Protein AF-A0A9D5W0H9-F1 (afdb_monomer_lite)

Structure (mmCIF, N/CA/C/O backbone):
data_AF-A0A9D5W0H9-F1
#
_entry.id   AF-A0A9D5W0H9-F1
#
loop_
_atom_site.group_PDB
_atom_site.id
_atom_site.type_symbol
_atom_site.label_atom_id
_atom_site.label_alt_id
_atom_site.label_comp_id
_atom_site.label_asym_id
_atom_site.label_entity_id
_atom_site.label_seq_id
_atom_site.pdbx_PDB_ins_code
_atom_site.Cartn_x
_atom_site.Cartn_y
_atom_site.Cartn_z
_atom_site.occupancy
_atom_site.B_iso_or_equiv
_atom_site.auth_seq_id
_atom_site.auth_comp_id
_atom_site.auth_asym_id
_atom_site.auth_atom_id
_atom_site.pdbx_PDB_model_num
ATOM 1 N N . MET A 1 1 ? -33.005 0.258 53.195 1.00 59.19 1 MET A N 1
ATOM 2 C CA . MET A 1 1 ? -34.153 0.164 52.272 1.00 59.19 1 MET A CA 1
ATOM 3 C C . MET A 1 1 ? -33.801 0.895 50.991 1.00 59.19 1 MET A C 1
ATOM 5 O O . MET A 1 1 ? -33.219 1.967 51.088 1.00 59.19 1 MET A O 1
ATOM 9 N N . SER A 1 2 ? -34.096 0.309 49.833 1.00 69.44 2 SER A N 1
ATOM 10 C CA . SER A 1 2 ? -33.922 0.940 48.516 1.00 69.44 2 SER A CA 1
ATOM 11 C C . SER A 1 2 ? -35.288 1.056 47.842 1.00 69.44 2 SER A C 1
ATOM 13 O O . SER A 1 2 ? -36.083 0.127 47.955 1.00 69.44 2 SER A O 1
ATOM 15 N N . GLU A 1 3 ? -35.573 2.176 47.178 1.00 78.94 3 GLU A N 1
ATOM 16 C CA . GLU A 1 3 ? -36.805 2.401 46.408 1.00 78.94 3 GLU A CA 1
ATOM 17 C C . GLU A 1 3 ? -36.438 2.592 44.932 1.00 78.94 3 GLU A C 1
ATOM 19 O O . GLU A 1 3 ? -35.486 3.303 44.605 1.00 78.94 3 GLU A O 1
ATOM 24 N N . SER A 1 4 ? -37.188 1.959 44.034 1.00 79.56 4 SER A N 1
ATOM 25 C CA . SER A 1 4 ? -37.039 2.120 42.588 1.00 79.56 4 SER A CA 1
ATOM 26 C C . SER A 1 4 ? -38.403 2.275 41.932 1.00 79.56 4 SER A C 1
ATOM 28 O O . SER A 1 4 ? -39.347 1.570 42.282 1.00 79.56 4 SER A O 1
ATOM 30 N N . LYS A 1 5 ? -38.494 3.209 40.982 1.00 85.81 5 LYS A N 1
ATOM 31 C CA . LYS A 1 5 ? -39.715 3.495 40.229 1.00 85.81 5 LYS A CA 1
ATOM 32 C C . LYS A 1 5 ? -39.478 3.241 38.752 1.00 85.81 5 LYS A C 1
ATOM 34 O O . LYS A 1 5 ? -38.462 3.667 38.204 1.00 85.81 5 LYS A O 1
ATOM 39 N N . GLU A 1 6 ? -40.418 2.558 38.124 1.00 87.06 6 GLU A N 1
ATOM 40 C CA . GLU A 1 6 ? -40.391 2.205 36.708 1.00 87.06 6 GLU A CA 1
ATOM 41 C C . GLU A 1 6 ? -41.770 2.466 36.101 1.00 87.06 6 GLU A C 1
ATOM 43 O O . GLU A 1 6 ? -42.787 2.334 36.778 1.00 87.06 6 GLU A O 1
ATOM 48 N N . GLN A 1 7 ? -41.807 2.858 34.830 1.00 91.75 7 GLN A N 1
ATOM 49 C CA . GLN A 1 7 ? -43.045 2.984 34.071 1.00 91.75 7 GLN A CA 1
ATOM 50 C C . GLN A 1 7 ? -42.930 2.145 32.800 1.00 91.75 7 GLN A C 1
ATOM 52 O O . GLN A 1 7 ? -41.954 2.272 32.060 1.00 91.75 7 GLN A O 1
ATOM 57 N N . ILE A 1 8 ? -43.923 1.293 32.555 1.00 89.38 8 ILE A N 1
ATOM 58 C CA . ILE A 1 8 ? -44.009 0.417 31.385 1.00 89.38 8 ILE A CA 1
ATOM 59 C C . ILE A 1 8 ? -45.258 0.803 30.602 1.00 89.38 8 ILE A C 1
ATOM 61 O O . ILE A 1 8 ? -46.349 0.860 31.164 1.00 89.38 8 ILE A O 1
ATOM 65 N N . LYS A 1 9 ? -45.104 1.048 29.301 1.00 91.50 9 LYS A N 1
ATOM 66 C CA . LYS A 1 9 ? -46.231 1.246 28.389 1.00 91.50 9 LYS A CA 1
ATOM 67 C C . LYS A 1 9 ? -46.535 -0.067 27.671 1.00 91.50 9 LYS A C 1
ATOM 69 O O . LYS A 1 9 ? -45.626 -0.646 27.075 1.00 91.50 9 LYS A O 1
ATOM 74 N N . THR A 1 10 ? -47.775 -0.536 27.749 1.00 90.19 10 THR A N 1
ATOM 75 C CA . THR A 1 10 ? -48.194 -1.798 27.129 1.00 90.19 10 THR A CA 1
ATOM 76 C C . THR A 1 10 ? -48.566 -1.617 25.656 1.00 90.19 10 THR A C 1
ATOM 78 O O . THR A 1 10 ? -48.704 -0.493 25.166 1.00 90.19 10 THR A O 1
ATOM 81 N N . GLU A 1 11 ? -48.716 -2.726 24.934 1.00 87.19 11 GLU A N 1
ATOM 82 C CA . GLU A 1 11 ? -49.063 -2.761 23.513 1.00 87.19 11 GLU A CA 1
ATOM 83 C C . GLU A 1 11 ? -50.478 -2.225 23.292 1.00 87.19 11 GLU A C 1
ATOM 85 O O . GLU A 1 11 ? -50.702 -1.418 22.390 1.00 87.19 11 GLU A O 1
ATOM 90 N N . ASN A 1 12 ? -51.399 -2.554 24.202 1.00 85.75 12 ASN A N 1
ATOM 91 C CA . ASN A 1 12 ? -52.753 -2.002 24.208 1.00 85.75 12 ASN A CA 1
ATOM 92 C C . ASN A 1 12 ? -52.821 -0.543 24.706 1.00 85.75 12 ASN A C 1
ATOM 94 O O . ASN A 1 12 ? -53.907 0.023 24.818 1.00 85.75 12 ASN A O 1
ATOM 98 N N . GLY A 1 13 ? -51.672 0.092 24.967 1.00 87.69 13 GLY A N 1
ATOM 99 C CA . GLY A 1 13 ? -51.561 1.523 25.241 1.00 87.69 13 GLY A CA 1
ATOM 100 C C . GLY A 1 13 ? -51.725 1.931 26.705 1.00 87.69 13 GLY A C 1
ATOM 101 O O . GLY A 1 13 ? -51.725 3.133 26.973 1.00 87.69 13 GLY A O 1
ATOM 102 N N . PHE A 1 14 ? -51.816 0.974 27.632 1.00 91.50 14 PHE A N 1
ATOM 103 C CA . PHE A 1 14 ? -51.910 1.244 29.068 1.00 91.50 14 PHE A CA 1
ATOM 104 C C . PHE A 1 14 ? -50.550 1.633 29.651 1.00 91.50 14 PHE A C 1
ATOM 106 O O . PHE A 1 14 ? -49.509 1.120 29.239 1.00 91.50 14 PHE A O 1
ATOM 113 N N . ASN A 1 15 ? -50.545 2.527 30.632 1.00 93.19 15 ASN A N 1
ATOM 114 C CA . ASN A 1 15 ? -49.372 2.868 31.421 1.00 93.19 15 ASN A CA 1
ATOM 115 C C . ASN A 1 15 ? -49.425 2.136 32.761 1.00 93.19 15 ASN A C 1
ATOM 117 O O . ASN A 1 15 ? -50.350 2.307 33.556 1.00 93.19 15 ASN A O 1
ATOM 121 N N . ILE A 1 16 ? -48.382 1.356 33.023 1.00 94.44 16 ILE A N 1
ATOM 122 C CA . ILE A 1 16 ? -48.159 0.666 34.285 1.00 94.44 16 ILE A CA 1
ATOM 123 C C . ILE A 1 16 ? -47.053 1.399 35.039 1.00 94.44 16 ILE A C 1
ATOM 125 O O . ILE A 1 16 ? -45.910 1.444 34.586 1.00 94.44 16 ILE A O 1
ATOM 129 N N . ASN A 1 17 ? -47.382 1.949 36.201 1.00 94.44 17 ASN A N 1
ATOM 130 C CA . ASN A 1 17 ? -46.433 2.524 37.142 1.00 94.44 17 ASN A CA 1
ATOM 131 C C . ASN A 1 17 ? -46.067 1.474 38.187 1.00 94.44 17 ASN A C 1
ATOM 133 O O . ASN A 1 17 ? -46.936 0.865 38.808 1.00 94.44 17 ASN A O 1
ATOM 137 N N . ILE A 1 18 ? -44.775 1.280 38.404 1.00 93.56 18 ILE A N 1
ATOM 138 C CA . ILE A 1 18 ? -44.244 0.287 39.327 1.00 93.56 18 ILE A CA 1
ATOM 139 C C . ILE A 1 18 ? -43.407 1.007 40.371 1.00 93.56 18 ILE A C 1
ATOM 141 O O . ILE A 1 18 ? -42.532 1.806 40.033 1.00 93.56 18 ILE A O 1
ATOM 145 N N . ASN A 1 19 ? -43.649 0.697 41.641 1.00 91.75 19 ASN A N 1
ATOM 146 C CA . ASN A 1 19 ? -42.808 1.117 42.748 1.00 91.75 19 ASN A CA 1
ATOM 147 C C . ASN A 1 19 ? -42.331 -0.102 43.536 1.00 91.75 19 ASN A C 1
ATOM 149 O O . ASN A 1 19 ? -43.139 -0.808 44.136 1.00 91.75 19 ASN A O 1
ATOM 153 N N . ALA A 1 20 ? -41.026 -0.339 43.546 1.00 88.81 20 ALA A N 1
ATOM 154 C CA . ALA A 1 20 ? -40.402 -1.469 44.213 1.00 88.81 20 ALA A CA 1
ATOM 155 C C . ALA A 1 20 ? -39.542 -0.985 45.387 1.00 88.81 20 ALA A C 1
ATOM 157 O O . ALA A 1 20 ? -38.606 -0.207 45.202 1.00 88.81 20 ALA A O 1
ATOM 158 N N . ILE A 1 21 ? -39.853 -1.468 46.591 1.00 87.75 21 ILE A N 1
ATOM 159 C CA . ILE A 1 21 ? -39.172 -1.143 47.847 1.00 87.75 21 ILE A CA 1
ATOM 160 C C . ILE A 1 21 ? -38.531 -2.417 48.400 1.00 87.75 21 ILE A C 1
ATOM 162 O O . ILE A 1 21 ? -39.234 -3.369 48.749 1.00 87.75 21 ILE A O 1
ATOM 166 N N . SER A 1 22 ? -37.202 -2.434 48.514 1.00 83.38 22 SER A N 1
ATOM 167 C CA . SER A 1 22 ? -36.448 -3.566 49.060 1.00 83.38 22 SER A CA 1
ATOM 168 C C . SER A 1 22 ? -35.922 -3.304 50.473 1.00 83.38 22 SER A C 1
ATOM 170 O O . SER A 1 22 ? -35.484 -2.198 50.814 1.00 83.38 22 SER A O 1
ATOM 172 N N . SER A 1 23 ? -35.943 -4.344 51.310 1.00 79.81 23 SER A N 1
ATOM 173 C CA . SER A 1 23 ? -35.394 -4.354 52.668 1.00 79.81 23 SER A CA 1
ATOM 174 C C . SER A 1 23 ? -34.812 -5.727 52.995 1.00 79.81 23 SER A C 1
ATOM 176 O O . SER A 1 23 ? -35.554 -6.701 53.012 1.00 79.81 23 SER A O 1
ATOM 178 N N . GLU A 1 24 ? -33.510 -5.795 53.286 1.00 78.56 24 GLU A N 1
ATOM 179 C CA . GLU A 1 24 ? -32.765 -7.038 53.571 1.00 78.56 24 GLU A CA 1
ATOM 180 C C . GLU A 1 24 ? -32.991 -8.137 52.519 1.00 78.56 24 GLU A C 1
ATOM 182 O O . GLU A 1 24 ? -32.340 -8.093 51.474 1.00 78.56 24 GLU A O 1
ATOM 187 N N . ASP A 1 25 ? -33.910 -9.073 52.778 1.00 80.44 25 ASP A N 1
ATOM 188 C CA . ASP A 1 25 ? -34.284 -10.199 51.908 1.00 80.44 25 ASP A CA 1
ATOM 189 C C . ASP A 1 25 ? -35.712 -10.104 51.354 1.00 80.44 25 ASP A C 1
ATOM 191 O O . ASP A 1 25 ? -36.174 -11.013 50.670 1.00 80.44 25 ASP A O 1
ATOM 195 N N . LYS A 1 26 ? -36.417 -8.997 51.602 1.00 85.75 26 LYS A N 1
ATOM 196 C CA . LYS A 1 26 ? -37.801 -8.790 51.164 1.00 85.75 26 LYS A CA 1
ATOM 197 C C . LYS A 1 26 ? -37.905 -7.689 50.125 1.00 85.75 26 LYS A C 1
ATOM 199 O O . LYS A 1 26 ? -37.302 -6.624 50.267 1.00 85.75 26 LYS A O 1
ATOM 204 N N . LEU A 1 27 ? -38.727 -7.930 49.114 1.00 89.19 27 LEU A N 1
ATOM 205 C CA . LEU A 1 27 ? -39.083 -6.965 48.085 1.00 89.19 27 LEU A CA 1
ATOM 206 C C . LEU A 1 27 ? -40.602 -6.803 48.045 1.00 89.19 27 LEU A C 1
ATOM 208 O O . LEU A 1 27 ? -41.328 -7.776 47.859 1.00 89.19 27 LEU A O 1
ATOM 212 N N . ASN A 1 28 ? -41.067 -5.567 48.211 1.00 91.94 28 ASN A N 1
ATOM 213 C CA . ASN A 1 28 ? -42.468 -5.193 48.042 1.00 91.94 28 ASN A CA 1
ATOM 214 C C . ASN A 1 28 ? -42.608 -4.384 46.754 1.00 91.94 28 ASN A C 1
ATOM 216 O O . ASN A 1 28 ? -41.881 -3.409 46.568 1.00 91.94 28 ASN A O 1
ATOM 220 N N . ILE A 1 29 ? -43.544 -4.759 45.889 1.00 93.12 29 ILE A N 1
ATOM 221 C CA . ILE A 1 29 ? -43.773 -4.107 44.600 1.00 93.12 29 ILE A CA 1
ATOM 222 C C . ILE A 1 29 ? -45.228 -3.679 44.529 1.00 93.12 29 ILE A C 1
ATOM 224 O O . ILE A 1 29 ? -46.124 -4.511 44.628 1.00 93.12 29 ILE A O 1
ATOM 228 N N . SER A 1 30 ? -45.452 -2.386 44.343 1.00 94.00 30 SER A N 1
ATOM 229 C CA . SER A 1 30 ? -46.757 -1.817 44.030 1.00 94.00 30 SER A CA 1
ATOM 230 C C . SER A 1 30 ? -46.838 -1.562 42.531 1.00 94.00 30 SER A C 1
ATOM 232 O O . SER A 1 30 ? -45.943 -0.938 41.961 1.00 94.00 30 SER A O 1
ATOM 234 N N . ILE A 1 31 ? -47.886 -2.077 41.900 1.00 95.56 31 ILE A N 1
ATOM 235 C CA . ILE A 1 31 ? -48.154 -1.968 40.470 1.00 95.56 31 ILE A CA 1
ATOM 236 C C . ILE A 1 31 ? -49.482 -1.238 40.312 1.00 95.56 31 ILE A C 1
ATOM 238 O O . ILE A 1 31 ? -50.504 -1.684 40.830 1.00 95.56 31 ILE A O 1
ATOM 242 N N . GLU A 1 32 ? -49.470 -0.132 39.581 1.00 95.88 32 GLU A N 1
ATOM 243 C CA . GLU A 1 32 ? -50.648 0.660 39.250 1.00 95.88 32 GLU A CA 1
ATOM 244 C C . GLU A 1 32 ? -50.803 0.718 37.730 1.00 95.88 32 GLU A C 1
ATOM 246 O O . GLU A 1 32 ? -49.882 1.144 37.042 1.00 95.88 32 GLU A O 1
ATOM 251 N N . ILE A 1 33 ? -51.959 0.322 37.207 1.00 94.31 33 ILE A N 1
ATOM 252 C CA . ILE A 1 33 ? -52.306 0.425 35.787 1.00 94.31 33 ILE A CA 1
ATOM 253 C C . ILE A 1 33 ? -53.417 1.459 35.596 1.00 94.31 33 ILE A C 1
ATOM 255 O O . ILE A 1 33 ? -54.383 1.498 36.364 1.00 94.31 33 ILE A O 1
ATOM 259 N N . ASP A 1 34 ? -53.318 2.282 34.552 1.00 91.56 34 ASP A N 1
ATOM 260 C CA . ASP A 1 34 ? -54.348 3.249 34.139 1.00 91.56 34 ASP A CA 1
ATOM 261 C C . ASP A 1 34 ? -55.567 2.591 33.454 1.00 91.56 34 ASP A C 1
ATOM 263 O O . ASP A 1 34 ? -56.127 3.093 32.481 1.00 91.56 34 ASP A O 1
ATOM 267 N N . TYR A 1 35 ? -56.010 1.466 34.016 1.00 88.00 35 TYR A N 1
ATOM 268 C CA . TYR A 1 35 ? -57.168 0.688 33.603 1.00 88.00 35 TYR A CA 1
ATOM 269 C C . TYR A 1 35 ? -57.924 0.194 34.839 1.00 88.00 35 TYR A C 1
ATOM 271 O O . TYR A 1 35 ? -57.321 -0.366 35.751 1.00 88.00 35 TYR A O 1
ATOM 279 N N . SER A 1 36 ? -59.240 0.411 34.895 1.00 79.94 36 SER A N 1
ATOM 280 C CA . SER A 1 36 ? -60.060 0.152 36.092 1.00 79.94 36 SER A CA 1
ATOM 281 C C . SER A 1 36 ? -61.008 -1.039 35.996 1.00 79.94 36 SER A C 1
ATOM 283 O O . SER A 1 36 ? -61.592 -1.411 37.018 1.00 79.94 36 SER A O 1
ATOM 285 N N . ASN A 1 37 ? -61.164 -1.630 34.807 1.00 85.31 37 ASN A N 1
ATOM 286 C CA . ASN A 1 37 ? -61.995 -2.819 34.616 1.00 85.31 37 ASN A CA 1
ATOM 287 C C . ASN A 1 37 ? -61.214 -4.096 34.973 1.00 85.31 37 ASN A C 1
ATOM 289 O O . ASN A 1 37 ? -60.043 -4.051 35.349 1.00 85.31 37 ASN A O 1
ATOM 293 N N . ASN A 1 38 ? -61.877 -5.245 34.854 1.00 89.56 38 ASN A N 1
ATOM 294 C CA . ASN A 1 38 ? -61.354 -6.551 35.232 1.00 89.56 38 ASN A CA 1
ATOM 295 C C . ASN A 1 38 ? -60.086 -6.913 34.431 1.00 89.56 38 ASN A C 1
ATOM 297 O O . ASN A 1 38 ? -60.146 -7.207 33.236 1.00 89.56 38 ASN A O 1
ATOM 301 N N . VAL A 1 39 ? -58.930 -6.889 35.096 1.00 93.38 39 VAL A N 1
ATOM 302 C CA . VAL A 1 39 ? -57.630 -7.239 34.514 1.00 93.38 39 VAL A CA 1
ATOM 303 C C . VAL A 1 39 ? -56.831 -8.087 35.498 1.00 93.38 39 VAL A C 1
ATOM 305 O O . VAL A 1 39 ? -56.846 -7.867 36.712 1.00 93.38 39 VAL A O 1
ATOM 308 N N . ILE A 1 40 ? -56.136 -9.085 34.960 1.00 95.62 40 ILE A N 1
ATOM 309 C CA . ILE A 1 40 ? -55.337 -10.051 35.707 1.00 95.62 40 ILE A CA 1
ATOM 310 C C . ILE A 1 40 ? -53.876 -9.903 35.293 1.00 95.62 40 ILE A C 1
ATOM 312 O O . ILE A 1 40 ? -53.549 -9.946 34.107 1.00 95.62 40 ILE A O 1
ATOM 316 N N . LEU A 1 41 ? -52.985 -9.792 36.278 1.00 96.88 41 LEU A N 1
ATOM 317 C CA . LEU A 1 41 ? -51.551 -9.931 36.066 1.00 96.88 41 LEU A CA 1
ATOM 318 C C . LEU A 1 41 ? -51.205 -11.419 35.995 1.00 96.88 41 LEU A C 1
ATOM 320 O O . LEU A 1 41 ? -51.371 -12.139 36.978 1.00 96.88 41 LEU A O 1
ATOM 324 N N . HIS A 1 42 ? -50.709 -11.885 34.856 1.00 95.50 42 HIS A N 1
ATOM 325 C CA . HIS A 1 42 ? -50.113 -13.209 34.711 1.00 95.50 42 HIS A CA 1
ATOM 326 C C . HIS A 1 42 ? -48.599 -13.085 34.857 1.00 95.50 42 HIS A C 1
ATOM 328 O O . HIS A 1 42 ? -47.967 -12.531 33.965 1.00 95.50 42 HIS A O 1
ATOM 334 N N . TRP A 1 43 ? -48.015 -13.559 35.958 1.00 95.69 43 TRP A N 1
ATOM 335 C CA . TRP A 1 43 ? -46.621 -13.269 36.311 1.00 95.69 43 TRP A CA 1
ATOM 336 C C . TRP A 1 43 ? -45.874 -14.457 36.929 1.00 95.69 43 TRP A C 1
ATOM 338 O O . TRP A 1 43 ? -46.467 -15.447 37.360 1.00 95.69 43 TRP A O 1
ATOM 348 N N . GLY A 1 44 ? -44.548 -14.368 36.938 1.00 93.25 44 GLY A N 1
ATOM 349 C CA . GLY A 1 44 ? -43.650 -15.341 37.556 1.00 93.25 44 GLY A CA 1
ATOM 350 C C . GLY A 1 44 ? -42.330 -14.689 37.948 1.00 93.25 44 GLY A C 1
ATOM 351 O O . GLY A 1 44 ? -42.222 -13.468 37.961 1.00 93.25 44 GLY A O 1
ATOM 352 N N . LEU A 1 45 ? -41.318 -15.496 38.253 1.00 90.56 45 LEU A N 1
ATOM 353 C CA . LEU A 1 45 ? -39.974 -15.036 38.597 1.00 90.56 45 LEU A CA 1
ATOM 354 C C . LEU A 1 45 ? -38.935 -15.636 37.649 1.00 90.56 45 LEU A C 1
ATOM 356 O O . LEU A 1 45 ? -38.969 -16.832 37.354 1.00 90.56 45 LEU A O 1
ATOM 360 N N . TYR A 1 46 ? -37.988 -14.816 37.202 1.00 84.56 46 TYR A N 1
ATOM 361 C CA . TYR A 1 46 ? -36.759 -15.282 36.561 1.00 84.56 46 TYR A CA 1
ATOM 362 C C . TYR A 1 46 ? -35.647 -15.344 37.591 1.00 84.56 46 TYR A C 1
ATOM 364 O O . TYR A 1 46 ? -35.359 -14.347 38.250 1.00 84.56 46 TYR A O 1
ATOM 372 N N . ARG A 1 47 ? -35.006 -16.507 37.725 1.00 76.25 47 ARG A N 1
ATOM 373 C CA . ARG A 1 47 ? -33.821 -16.647 38.573 1.00 76.25 47 ARG A CA 1
ATOM 374 C C . ARG A 1 47 ? -32.597 -16.071 37.867 1.00 76.25 47 ARG A C 1
ATOM 376 O O . ARG A 1 47 ? -32.607 -15.860 36.653 1.00 76.25 47 ARG A O 1
ATOM 383 N N . HIS A 1 48 ? -31.545 -15.782 38.622 1.00 64.00 48 HIS A N 1
ATOM 384 C CA . HIS A 1 48 ? -30.275 -15.346 38.039 1.00 64.00 48 HIS A CA 1
ATOM 385 C C . HIS A 1 48 ? -29.598 -16.424 37.179 1.00 64.00 48 HIS A C 1
ATOM 387 O O . HIS A 1 48 ? -28.924 -16.074 36.216 1.00 64.00 48 HIS A O 1
ATOM 393 N N . ASP A 1 49 ? -29.788 -17.699 37.518 1.00 58.78 49 ASP A N 1
ATOM 394 C CA . ASP A 1 49 ? -29.168 -18.864 36.877 1.00 58.78 49 ASP A CA 1
ATOM 395 C C . ASP A 1 49 ? -30.005 -19.464 35.732 1.00 58.78 49 ASP A C 1
ATOM 397 O O . ASP A 1 49 ? -29.469 -20.178 34.889 1.00 58.78 49 ASP A O 1
ATOM 401 N N . ASN A 1 50 ? -31.312 -19.179 35.676 1.00 65.88 50 ASN A N 1
ATOM 402 C CA . ASN A 1 50 ? -32.212 -19.702 34.649 1.00 65.88 50 ASN A CA 1
ATOM 403 C C . ASN A 1 50 ? -33.402 -18.749 34.380 1.00 65.88 50 ASN A C 1
ATOM 405 O O . ASN A 1 50 ? -34.297 -18.626 35.229 1.00 65.88 50 ASN A O 1
ATOM 409 N N . PRO A 1 51 ? -33.478 -18.113 33.192 1.00 65.88 51 PRO A N 1
ATOM 410 C CA . PRO A 1 51 ? -34.559 -17.206 32.808 1.00 65.88 51 PRO A CA 1
ATOM 411 C C . PRO A 1 51 ? -35.806 -17.961 32.307 1.00 65.88 51 PRO A C 1
ATOM 413 O O . PRO A 1 51 ? -36.369 -17.657 31.256 1.00 65.88 51 PRO A O 1
ATOM 416 N N . SER A 1 52 ? -36.252 -18.971 33.053 1.00 78.19 52 SER A N 1
ATOM 417 C CA . SER A 1 52 ? -37.546 -19.627 32.850 1.00 78.19 52 SER A CA 1
ATOM 418 C C . SER A 1 52 ? -38.567 -19.133 33.870 1.00 78.19 52 SER A C 1
ATOM 420 O O . SER A 1 52 ? -38.198 -18.705 34.960 1.00 78.19 52 SER A O 1
ATOM 422 N N . TRP A 1 53 ? -39.859 -19.217 33.547 1.00 83.81 53 TRP A N 1
ATOM 423 C CA . TRP A 1 53 ? -40.929 -18.871 34.488 1.00 83.81 53 TRP A CA 1
ATOM 424 C C . TRP A 1 53 ? -40.885 -19.791 35.711 1.00 83.81 53 TRP A C 1
ATOM 426 O O . TRP A 1 53 ? -41.119 -20.995 35.590 1.00 83.81 53 TRP A O 1
ATOM 436 N N . HIS A 1 54 ? -40.585 -19.218 36.873 1.00 87.50 54 HIS A N 1
ATOM 437 C CA . HIS A 1 54 ? -40.701 -19.882 38.164 1.00 87.50 54 HIS A CA 1
ATOM 438 C C . HIS A 1 54 ? -41.894 -19.315 38.921 1.00 87.50 54 HIS A C 1
ATOM 440 O O . HIS A 1 54 ? -42.112 -18.103 38.950 1.00 87.50 54 HIS A O 1
ATOM 446 N N . ILE A 1 55 ? -42.663 -20.199 39.548 1.00 89.44 55 ILE A N 1
ATOM 447 C CA . ILE A 1 55 ? -43.771 -19.787 40.397 1.00 89.44 55 ILE A CA 1
ATOM 448 C C . ILE A 1 55 ? -43.213 -19.362 41.775 1.00 89.44 55 ILE A C 1
ATOM 450 O O . ILE A 1 55 ? -42.457 -20.131 42.371 1.00 89.44 55 ILE A O 1
ATOM 454 N N . PRO A 1 56 ? -43.516 -18.150 42.275 1.00 88.19 56 PRO A N 1
ATOM 455 C CA . PRO A 1 56 ? -43.141 -17.718 43.623 1.00 88.19 56 PRO A CA 1
ATOM 456 C C . PRO A 1 56 ? -43.833 -18.566 44.696 1.00 88.19 56 PRO A C 1
ATOM 458 O O . PRO A 1 56 ? -44.850 -19.213 44.429 1.00 88.19 56 PRO A O 1
ATOM 461 N N . GLU A 1 57 ? -43.317 -18.532 45.927 1.00 86.50 57 GLU A N 1
ATOM 462 C CA . GLU A 1 57 ? -43.919 -19.252 47.053 1.00 86.50 57 GLU A CA 1
ATOM 463 C C . GLU A 1 57 ? -45.366 -18.808 47.305 1.00 86.50 57 GLU A C 1
ATOM 465 O O . GLU A 1 57 ? -45.672 -17.619 47.351 1.00 86.50 57 GLU A O 1
ATOM 470 N N . MET A 1 58 ? -46.273 -19.772 47.506 1.00 86.19 58 MET A N 1
ATOM 471 C CA . MET A 1 58 ? -47.710 -19.499 47.667 1.00 86.19 58 MET A CA 1
ATOM 472 C C . MET A 1 58 ? -48.025 -18.581 48.861 1.00 86.19 58 MET A C 1
ATOM 474 O O . MET A 1 58 ? -49.032 -17.878 48.858 1.00 86.19 58 MET A O 1
ATOM 478 N N . SER A 1 59 ? -47.150 -18.559 49.868 1.00 86.81 59 SER A N 1
ATOM 479 C CA . SER A 1 59 ? -47.216 -17.673 51.037 1.00 86.81 59 SER A CA 1
ATOM 480 C C . SER A 1 59 ? -47.103 -16.185 50.685 1.00 86.81 59 SER A C 1
ATOM 482 O O . SER A 1 59 ? -47.571 -15.351 51.462 1.00 86.81 59 SER A O 1
ATOM 484 N N . THR A 1 60 ? -46.510 -15.838 49.537 1.00 86.62 60 THR A N 1
ATOM 485 C CA . THR A 1 60 ? -46.273 -14.447 49.127 1.00 86.62 60 THR A CA 1
ATOM 486 C C . THR A 1 60 ? -47.267 -13.942 48.081 1.00 86.62 60 THR A C 1
ATOM 488 O O . THR A 1 60 ? -47.180 -12.787 47.651 1.00 86.62 60 THR A O 1
ATOM 491 N N . TRP A 1 61 ? -48.220 -14.781 47.660 1.00 92.06 61 TRP A N 1
ATOM 492 C CA . TRP A 1 61 ? -49.154 -14.431 46.597 1.00 92.06 61 TRP A CA 1
ATOM 493 C C . TRP A 1 61 ? -50.140 -13.343 47.043 1.00 92.06 61 TRP A C 1
ATOM 495 O O . TRP A 1 61 ? -50.648 -13.383 48.169 1.00 92.06 61 TRP A O 1
ATOM 505 N N . PRO A 1 62 ? -50.471 -12.391 46.153 1.00 93.00 62 PRO A N 1
ATOM 506 C CA . PRO A 1 62 ? -51.563 -11.458 46.386 1.00 93.00 62 PRO A CA 1
ATOM 507 C C . PRO A 1 62 ? -52.883 -12.195 46.641 1.00 93.00 62 PRO A C 1
ATOM 509 O O . PRO A 1 62 ? -53.091 -13.320 46.173 1.00 93.00 62 PRO A O 1
ATOM 512 N N . LYS A 1 63 ? -53.807 -11.550 47.354 1.00 89.44 63 LYS A N 1
ATOM 513 C CA . LYS A 1 63 ? -55.129 -12.122 47.635 1.00 89.44 63 LYS A CA 1
ATOM 514 C C . LYS A 1 63 ? -55.856 -12.491 46.330 1.00 89.44 63 LYS A C 1
ATOM 516 O O . LYS A 1 63 ? -55.729 -11.785 45.336 1.00 89.44 63 LYS A O 1
ATOM 521 N N . ASP A 1 64 ? -56.597 -13.600 46.356 1.00 92.31 64 ASP A N 1
ATOM 522 C CA . ASP A 1 64 ? -57.381 -14.129 45.228 1.00 92.31 64 ASP A CA 1
ATOM 523 C C . ASP A 1 64 ? -56.536 -14.547 44.004 1.00 92.31 64 ASP A C 1
ATOM 525 O O . ASP A 1 64 ? -57.063 -14.748 42.911 1.00 92.31 64 ASP A O 1
ATOM 529 N N . SER A 1 65 ? -55.222 -14.729 44.193 1.00 94.69 65 SER A N 1
ATOM 530 C CA . SER A 1 65 ? -54.341 -15.261 43.152 1.00 94.69 65 SER A CA 1
ATOM 531 C C . SER A 1 65 ? -54.498 -16.769 42.970 1.00 94.69 65 SER A C 1
ATOM 533 O O . SER A 1 65 ? -54.668 -17.509 43.941 1.00 94.69 65 SER A O 1
ATOM 535 N N . ILE A 1 66 ? -54.352 -17.240 41.732 1.00 93.88 66 ILE A N 1
ATOM 536 C CA . ILE A 1 66 ? -54.425 -18.664 41.379 1.00 93.88 66 ILE A CA 1
ATOM 537 C C . ILE A 1 66 ? -53.168 -19.136 40.641 1.00 93.88 66 ILE A C 1
ATOM 539 O O . ILE A 1 66 ? -52.525 -18.374 39.916 1.00 93.88 66 ILE A O 1
ATOM 543 N N . SER A 1 67 ? -52.835 -20.421 40.797 1.00 93.50 67 SER A N 1
ATOM 544 C CA . SER A 1 67 ? -51.792 -21.075 39.996 1.00 93.50 67 SER A CA 1
ATOM 545 C C . SER A 1 67 ? -52.271 -21.252 38.559 1.00 93.50 67 SER A C 1
ATOM 547 O O . SER A 1 67 ? -53.343 -21.812 38.323 1.00 93.50 67 SER A O 1
ATOM 549 N N . TYR A 1 68 ? -51.449 -20.857 37.590 1.00 89.50 68 TYR A N 1
ATOM 550 C CA . TYR A 1 68 ? -51.670 -21.143 36.179 1.00 89.50 68 TYR A CA 1
ATOM 551 C C . TYR A 1 68 ? -50.637 -22.156 35.680 1.00 89.50 68 TYR A C 1
ATOM 553 O O . TYR A 1 68 ? -49.437 -21.875 35.594 1.00 89.50 68 TYR A O 1
ATOM 561 N N . LYS A 1 69 ? -51.115 -23.364 35.347 1.00 86.56 69 LYS A N 1
ATOM 562 C CA . LYS A 1 69 ? -50.310 -24.485 34.819 1.00 86.56 69 LYS A CA 1
ATOM 563 C C . LYS A 1 69 ? -49.060 -24.822 35.659 1.00 86.56 69 LYS A C 1
ATOM 565 O O . LYS A 1 69 ? -48.091 -25.339 35.110 1.00 86.56 69 LYS A O 1
ATOM 570 N N . ASN A 1 70 ? -49.064 -24.522 36.963 1.00 82.31 70 ASN A N 1
ATOM 571 C CA . ASN A 1 70 ? -47.927 -24.693 37.883 1.00 82.31 70 ASN A CA 1
ATOM 572 C C . ASN A 1 70 ? -46.625 -24.001 37.438 1.00 82.31 70 ASN A C 1
ATOM 574 O O . ASN A 1 70 ? -45.538 -24.424 37.826 1.00 82.31 70 ASN A O 1
ATOM 578 N N . LYS A 1 71 ? -46.721 -22.953 36.612 1.00 83.00 71 LYS A N 1
ATOM 579 C CA . LYS A 1 71 ? -45.557 -22.198 36.114 1.00 83.00 71 LYS A CA 1
ATOM 580 C C . LYS A 1 71 ? -45.644 -20.698 36.375 1.00 83.00 71 LYS A C 1
ATOM 582 O O . LYS A 1 71 ? -44.623 -20.023 36.346 1.00 83.00 71 LYS A O 1
ATOM 587 N N . ALA A 1 72 ? -46.844 -20.187 36.619 1.00 92.00 72 ALA A N 1
ATOM 588 C CA . ALA A 1 72 ? -47.111 -18.768 36.783 1.00 92.00 72 ALA A CA 1
ATOM 589 C C . ALA A 1 72 ? -48.250 -18.550 37.781 1.00 92.00 72 ALA A C 1
ATOM 591 O O . ALA A 1 72 ? -49.014 -19.471 38.082 1.00 92.00 72 ALA A O 1
ATOM 592 N N . VAL A 1 73 ? -48.379 -17.316 38.245 1.00 95.62 73 VAL A N 1
ATOM 593 C CA . VAL A 1 73 ? -49.451 -16.848 39.120 1.00 95.62 73 VAL A CA 1
ATOM 594 C C . VAL A 1 73 ? -50.330 -15.890 38.332 1.00 95.62 73 VAL A C 1
ATOM 596 O O . VAL A 1 73 ? -49.840 -15.062 37.567 1.00 95.62 73 VAL A O 1
ATOM 599 N N . GLN A 1 74 ? -51.640 -16.015 38.498 1.00 96.62 74 GLN A N 1
ATOM 600 C CA . GLN A 1 74 ? -52.612 -15.047 38.009 1.00 96.62 74 GLN A CA 1
ATOM 601 C C . GLN A 1 74 ? -53.181 -14.285 39.197 1.00 96.62 74 GLN A C 1
ATOM 603 O O . GLN A 1 74 ? -53.840 -14.888 40.039 1.00 96.62 74 GLN A O 1
ATOM 608 N N . SER A 1 75 ? -52.911 -12.983 39.262 1.00 96.19 75 SER A N 1
ATOM 609 C CA . SER A 1 75 ? -53.318 -12.106 40.361 1.00 96.19 75 SER A CA 1
ATOM 610 C C . SER A 1 75 ? -54.240 -10.997 39.844 1.00 96.19 75 SER A C 1
ATOM 612 O O . SER A 1 75 ? -53.830 -10.256 38.946 1.00 96.19 75 SER A O 1
ATOM 614 N N . PRO A 1 76 ? -55.470 -10.860 40.366 1.00 95.50 76 PRO A N 1
ATOM 615 C CA . PRO A 1 76 ? -56.388 -9.810 39.934 1.00 95.50 76 PRO A CA 1
ATOM 616 C C . PRO A 1 76 ? -55.962 -8.439 40.474 1.00 95.50 76 PRO A C 1
ATOM 618 O O . PRO A 1 76 ? -55.537 -8.318 41.624 1.00 95.50 76 PRO A O 1
ATOM 621 N N . PHE A 1 77 ? -56.109 -7.392 39.661 1.00 94.56 77 PHE A N 1
ATOM 622 C CA . PHE A 1 77 ? -55.959 -6.016 40.137 1.00 94.56 77 PHE A CA 1
ATOM 623 C C . PHE A 1 77 ? -57.190 -5.577 40.941 1.00 94.56 77 PHE A C 1
ATOM 625 O O . PHE A 1 77 ? -58.320 -5.955 40.636 1.00 94.56 77 PHE A O 1
ATOM 632 N N . ILE A 1 78 ? -56.977 -4.735 41.955 1.00 92.44 78 ILE A N 1
ATOM 633 C CA . ILE A 1 78 ? -58.048 -4.118 42.745 1.00 92.44 78 ILE A CA 1
ATOM 634 C C . ILE A 1 78 ? -58.256 -2.687 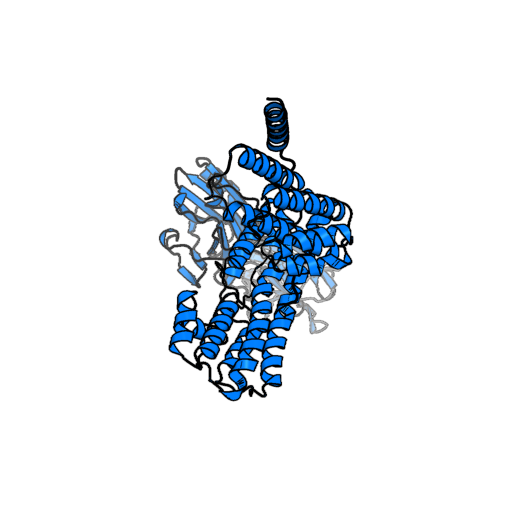42.257 1.00 92.44 78 ILE A C 1
ATOM 636 O O . ILE A 1 78 ? -57.319 -1.888 42.259 1.00 92.44 78 ILE A O 1
ATOM 640 N N . THR A 1 79 ? -59.486 -2.330 41.893 1.00 89.69 79 THR A N 1
ATOM 641 C CA . THR A 1 79 ? -59.803 -0.971 41.445 1.00 89.69 79 THR A CA 1
ATOM 642 C C . THR A 1 79 ? -59.759 0.025 42.611 1.00 89.69 79 THR A C 1
ATOM 644 O O . THR A 1 79 ? -60.505 -0.102 43.583 1.00 89.69 79 THR A O 1
ATOM 647 N N . LYS A 1 80 ? -58.910 1.050 42.504 1.00 87.81 80 LYS A N 1
ATOM 648 C CA . LYS A 1 80 ? -58.829 2.209 43.406 1.00 87.81 80 LYS A CA 1
ATOM 649 C C . LYS A 1 80 ? -58.729 3.482 42.567 1.00 87.81 80 LYS A C 1
ATOM 651 O O . LYS A 1 80 ? -57.904 3.550 41.668 1.00 87.81 80 LYS A O 1
ATOM 656 N N . GLU A 1 81 ? -59.576 4.476 42.841 1.00 85.31 81 GLU A N 1
ATOM 657 C CA . GLU A 1 81 ? -59.531 5.797 42.178 1.00 85.31 81 GLU A CA 1
ATOM 658 C C . GLU A 1 81 ? -59.473 5.731 40.634 1.00 85.31 81 GLU A C 1
ATOM 660 O O . GLU A 1 81 ? -58.701 6.435 39.990 1.00 85.31 81 GLU A O 1
ATOM 665 N N . ALA A 1 82 ? -60.295 4.861 40.032 1.00 86.56 82 ALA A N 1
ATOM 666 C CA . ALA A 1 82 ? -60.332 4.611 38.584 1.00 86.56 82 ALA A CA 1
ATOM 667 C C . ALA A 1 82 ? -59.027 4.050 37.971 1.00 86.56 82 ALA A C 1
ATOM 669 O O . ALA A 1 82 ? -58.848 4.109 36.754 1.00 86.56 82 ALA A O 1
ATOM 670 N N . LYS A 1 83 ? -58.171 3.423 38.785 1.00 90.12 83 LYS A N 1
ATOM 671 C CA . LYS A 1 83 ? -56.986 2.661 38.369 1.00 90.12 83 LYS A CA 1
ATOM 672 C C . LYS A 1 83 ? -56.985 1.262 38.977 1.00 90.12 83 LYS A C 1
ATOM 674 O O . LYS A 1 83 ? -57.607 1.036 40.014 1.00 90.12 83 LYS A O 1
ATOM 679 N N . GLY A 1 84 ? -56.285 0.326 38.353 1.00 93.25 84 GLY A N 1
ATOM 680 C CA . GLY A 1 84 ? -56.045 -1.005 38.901 1.00 93.25 84 GLY A CA 1
ATOM 681 C C . GLY A 1 84 ? -54.775 -0.993 39.742 1.00 93.25 84 GLY A C 1
ATOM 682 O O . GLY A 1 84 ? -53.740 -0.533 39.272 1.00 93.25 84 GLY A O 1
ATOM 683 N N . VAL A 1 85 ? -54.831 -1.502 40.972 1.00 94.38 85 VAL A N 1
ATOM 684 C CA . VAL A 1 85 ? -53.677 -1.575 41.880 1.00 94.38 85 VAL A CA 1
ATOM 685 C C . VAL A 1 85 ? -53.449 -3.012 42.340 1.00 94.38 85 VAL A C 1
ATOM 687 O O . VAL A 1 85 ? -54.393 -3.704 42.723 1.00 94.38 85 VAL A O 1
ATOM 690 N N . LEU A 1 86 ? -52.192 -3.449 42.330 1.00 95.06 86 LEU A N 1
ATOM 691 C CA . LEU A 1 86 ? -51.759 -4.761 42.801 1.00 95.06 86 LEU A CA 1
ATOM 692 C C . LEU A 1 86 ? -50.464 -4.640 43.612 1.00 95.06 86 LEU A C 1
ATOM 694 O O . LEU A 1 86 ? -49.536 -3.945 43.212 1.00 95.06 86 LEU A O 1
ATOM 698 N N . GLU A 1 87 ? -50.390 -5.350 44.737 1.00 94.69 87 GLU A N 1
ATOM 699 C CA . GLU A 1 87 ? -49.188 -5.425 45.571 1.00 94.69 87 GLU A CA 1
ATOM 700 C C . GLU A 1 87 ? -48.629 -6.847 45.574 1.00 94.69 87 GLU A C 1
ATOM 702 O O . GLU A 1 87 ? -49.336 -7.792 45.923 1.00 94.69 87 GLU A O 1
ATOM 707 N N . ILE A 1 88 ? -47.352 -6.989 45.224 1.00 93.81 88 ILE A N 1
ATOM 708 C CA . ILE A 1 88 ? -46.617 -8.256 45.192 1.00 93.81 88 ILE A CA 1
ATOM 709 C C . ILE A 1 88 ? -45.519 -8.234 46.253 1.00 93.81 88 ILE A C 1
ATOM 711 O O . ILE A 1 88 ? -44.831 -7.226 46.430 1.00 93.81 88 ILE A O 1
ATOM 715 N N . LYS A 1 89 ? -45.332 -9.366 46.938 1.00 92.62 89 LYS A N 1
ATOM 716 C CA . LYS A 1 89 ? -44.239 -9.577 47.891 1.00 92.62 89 LYS A CA 1
ATOM 717 C C . LYS A 1 89 ? -43.359 -10.728 47.430 1.00 92.62 89 LYS A C 1
ATOM 719 O O . LYS A 1 89 ? -43.859 -11.743 46.949 1.00 92.62 89 LYS A O 1
ATOM 724 N N . ILE A 1 90 ? -42.051 -10.565 47.576 1.00 89.50 90 ILE A N 1
ATOM 725 C CA . ILE A 1 90 ? -41.061 -11.595 47.263 1.00 89.50 90 ILE A CA 1
ATOM 726 C C . ILE A 1 90 ? -40.084 -11.677 48.431 1.00 89.50 90 ILE A C 1
ATOM 728 O O . ILE A 1 90 ? -39.394 -10.702 48.738 1.00 89.50 90 ILE A O 1
ATOM 732 N N . ASP A 1 91 ? -40.036 -12.845 49.063 1.00 85.94 91 ASP A N 1
ATOM 733 C CA . ASP A 1 91 ? -38.987 -13.208 50.011 1.00 85.94 91 ASP A CA 1
ATOM 734 C C . ASP A 1 91 ? -37.784 -13.784 49.242 1.00 85.94 91 ASP A C 1
ATOM 736 O O . ASP A 1 91 ? -37.934 -14.340 48.152 1.00 85.94 91 ASP A O 1
ATOM 740 N N . ASN A 1 92 ? -36.578 -13.625 49.788 1.00 82.06 92 ASN A N 1
ATOM 741 C CA . ASN A 1 92 ? -35.312 -14.015 49.157 1.00 82.06 92 ASN A CA 1
ATOM 742 C C . ASN A 1 92 ? -35.148 -13.445 47.734 1.00 82.06 92 ASN A C 1
ATOM 744 O O . ASN A 1 92 ? -34.655 -14.118 46.829 1.00 82.06 92 ASN A O 1
ATOM 748 N N . TYR A 1 93 ? -35.543 -12.179 47.519 1.00 82.06 93 TYR A N 1
ATOM 749 C CA . TYR A 1 93 ? -35.558 -11.568 46.176 1.00 82.06 93 TYR A CA 1
ATOM 750 C C . TYR A 1 93 ? -34.189 -11.568 45.466 1.00 82.06 93 TYR A C 1
ATOM 752 O O . TYR A 1 93 ? -34.132 -11.426 44.249 1.00 82.06 93 TYR A O 1
ATOM 760 N N . LYS A 1 94 ? -33.097 -11.741 46.225 1.00 76.94 94 LYS A N 1
ATOM 761 C CA . LYS A 1 94 ? -31.704 -11.781 45.757 1.00 76.94 94 LYS A CA 1
ATOM 762 C C . LYS A 1 94 ? -31.398 -12.925 44.784 1.00 76.94 94 LYS A C 1
ATOM 764 O O . LYS A 1 94 ? -30.390 -12.846 44.092 1.00 76.94 94 LYS A O 1
ATOM 769 N N . ASP A 1 95 ? -32.238 -13.958 44.724 1.00 78.75 95 ASP A N 1
ATOM 770 C CA . ASP A 1 95 ? -32.078 -15.076 43.783 1.00 78.75 95 ASP A CA 1
ATOM 771 C C . ASP A 1 95 ? -32.674 -14.784 42.395 1.00 78.75 95 ASP A C 1
ATOM 773 O O . ASP A 1 95 ? -32.476 -15.559 41.450 1.00 78.75 95 ASP A O 1
ATOM 777 N N . TYR A 1 96 ? -33.399 -13.670 42.256 1.00 82.12 96 TYR A N 1
ATOM 778 C CA . TYR A 1 96 ? -34.221 -13.365 41.093 1.00 82.12 96 TYR A CA 1
ATOM 779 C C . TYR A 1 96 ? -33.771 -12.092 40.372 1.00 82.12 96 TYR A C 1
ATOM 781 O O . TYR A 1 96 ? -33.401 -11.089 40.975 1.00 82.12 96 TYR A O 1
ATOM 789 N N . SER A 1 97 ? -33.838 -12.131 39.042 1.00 75.81 97 SER A N 1
ATOM 790 C CA . SER A 1 97 ? -33.405 -11.056 38.148 1.00 75.81 97 SER A CA 1
ATOM 791 C C . SER A 1 97 ? -34.558 -10.169 37.671 1.00 75.81 97 SER A C 1
ATOM 793 O O . SER A 1 97 ? -34.411 -8.948 37.609 1.00 75.81 97 SER A O 1
ATOM 795 N N . PHE A 1 98 ? -35.711 -10.767 37.354 1.00 85.56 98 PHE A N 1
ATOM 796 C CA . PHE A 1 98 ? -36.874 -10.071 36.798 1.00 85.56 98 PHE A CA 1
ATOM 797 C C . PHE A 1 98 ? -38.188 -10.740 37.206 1.00 85.56 98 PHE A C 1
ATOM 799 O O . PHE A 1 98 ? -38.223 -11.934 37.516 1.00 85.56 98 PHE A O 1
ATOM 806 N N . ILE A 1 99 ? -39.279 -9.981 37.108 1.00 91.19 99 ILE A N 1
ATOM 807 C CA . ILE A 1 99 ? -40.649 -10.507 37.125 1.00 91.19 99 ILE A CA 1
ATOM 808 C C . ILE A 1 99 ? -41.205 -10.419 35.703 1.00 91.19 99 ILE A C 1
ATOM 810 O O . ILE A 1 99 ? -41.605 -9.327 35.285 1.00 91.19 99 ILE A O 1
ATOM 814 N N . PRO A 1 100 ? -41.204 -11.517 34.927 1.00 91.25 100 PRO A N 1
ATOM 815 C CA . PRO A 1 100 ? -41.947 -11.564 33.678 1.00 91.25 100 PRO A CA 1
ATOM 816 C C . PRO A 1 100 ? -43.450 -11.472 33.938 1.00 91.25 100 PRO A C 1
ATOM 818 O O . PRO A 1 100 ? -43.960 -12.112 34.861 1.00 91.25 100 PRO A O 1
ATOM 821 N N . PHE A 1 101 ? -44.165 -10.713 33.109 1.00 94.75 101 PHE A N 1
ATOM 822 C CA . PHE A 1 101 ? -45.619 -10.665 33.162 1.00 94.75 101 PHE A CA 1
ATOM 823 C C . PHE A 1 101 ? -46.299 -10.408 31.813 1.00 94.75 101 PHE A C 1
ATOM 825 O O . PHE A 1 101 ? -45.721 -9.838 30.889 1.00 94.75 101 PHE A O 1
ATOM 832 N N . ALA A 1 102 ? -47.568 -10.791 31.738 1.00 95.06 102 ALA A N 1
ATOM 833 C CA . ALA A 1 102 ? -48.524 -10.399 30.711 1.00 95.06 102 ALA A CA 1
ATOM 834 C C . ALA A 1 102 ? -49.838 -9.970 31.381 1.00 95.06 102 ALA A C 1
ATOM 836 O O . ALA A 1 102 ? -50.123 -10.383 32.510 1.00 95.06 102 ALA A O 1
ATOM 837 N N . LEU A 1 103 ? -50.644 -9.158 30.701 1.00 95.62 103 LEU A N 1
ATOM 838 C CA . LEU A 1 103 ? -51.998 -8.846 31.157 1.00 95.62 103 LEU A CA 1
ATOM 839 C C . LEU A 1 103 ? -52.996 -9.778 30.478 1.00 95.62 103 LEU A C 1
ATOM 841 O O . LEU A 1 103 ? -52.924 -10.009 29.271 1.00 95.62 103 LEU A O 1
ATOM 845 N N . TYR A 1 104 ? -53.939 -10.286 31.259 1.00 94.50 104 TYR A N 1
ATOM 846 C CA . TYR A 1 104 ? -55.084 -11.035 30.764 1.00 94.50 104 TYR A CA 1
ATOM 847 C C . TYR A 1 104 ? -56.367 -10.277 31.099 1.00 94.50 104 TYR A C 1
ATOM 849 O O . TYR A 1 104 ? -56.564 -9.878 32.248 1.00 94.50 104 TYR A O 1
ATOM 857 N N . PHE A 1 105 ? -57.226 -10.086 30.100 1.00 93.56 105 PHE A N 1
ATOM 858 C CA . PHE A 1 105 ? -58.500 -9.377 30.208 1.00 93.56 105 PHE A CA 1
ATOM 859 C C . PHE A 1 105 ? -59.641 -10.399 30.128 1.00 93.56 105 PHE A C 1
ATOM 861 O O . PHE A 1 105 ? -60.001 -10.815 29.025 1.00 93.56 105 PHE A O 1
ATOM 868 N N . PRO A 1 106 ? -60.216 -10.845 31.264 1.00 91.88 106 PRO A N 1
ATOM 869 C CA . PRO A 1 106 ? -61.197 -11.930 31.264 1.00 91.88 106 PRO A CA 1
ATOM 870 C C . PRO A 1 106 ? -62.484 -11.580 30.516 1.00 91.88 106 PRO A C 1
ATOM 872 O O . PRO A 1 106 ? -63.104 -12.462 29.937 1.00 91.88 106 PRO A O 1
ATOM 875 N N . ASP A 1 107 ? -62.859 -10.299 30.498 1.00 90.62 107 ASP A N 1
ATOM 876 C CA . ASP A 1 107 ? -64.096 -9.828 29.869 1.00 90.62 107 ASP A CA 1
ATOM 877 C C . ASP A 1 107 ? -64.051 -9.935 28.332 1.00 90.62 107 ASP A C 1
ATOM 879 O O . ASP A 1 107 ? -65.092 -10.024 27.684 1.00 90.62 107 ASP A O 1
ATOM 883 N N . THR A 1 108 ? -62.850 -9.922 27.741 1.00 90.62 108 THR A N 1
ATOM 884 C CA . THR A 1 108 ? -62.629 -10.008 26.287 1.00 90.62 108 THR A CA 1
ATOM 885 C C . THR A 1 108 ? -61.854 -11.255 25.861 1.00 90.62 108 THR A C 1
ATOM 887 O O . THR A 1 108 ? -61.655 -11.461 24.666 1.00 90.62 108 THR A O 1
ATOM 890 N N . GLU A 1 109 ? -61.396 -12.068 26.818 1.00 92.00 109 GLU A N 1
ATOM 891 C CA . GLU A 1 109 ? -60.490 -13.209 26.621 1.00 92.00 109 GLU A CA 1
ATOM 892 C C . GLU A 1 109 ? -59.173 -12.846 25.898 1.00 92.00 109 GLU A C 1
ATOM 894 O O . GLU A 1 109 ? -58.531 -13.688 25.266 1.00 92.00 109 GLU A O 1
ATOM 899 N N . GLN A 1 110 ? -58.737 -11.585 25.996 1.00 92.06 110 GLN A N 1
ATOM 900 C CA . GLN A 1 110 ? -57.538 -11.086 25.316 1.00 92.06 110 GLN A CA 1
ATOM 901 C C . GLN A 1 110 ? -56.302 -11.082 26.215 1.00 92.06 110 GLN A C 1
ATOM 903 O O . GLN A 1 110 ? -56.379 -10.904 27.433 1.00 92.06 110 GLN A O 1
ATOM 908 N N . TRP A 1 111 ? -55.142 -11.231 25.575 1.00 93.88 111 TRP A N 1
ATOM 909 C CA . TRP A 1 111 ? -53.828 -11.139 26.200 1.00 93.88 111 TRP A CA 1
ATOM 910 C C . TRP A 1 111 ? -53.069 -9.929 25.664 1.00 93.88 111 TRP A C 1
ATOM 912 O O . TRP A 1 111 ? -53.014 -9.726 24.455 1.00 93.88 111 TRP A O 1
ATOM 922 N N . ASP A 1 112 ? -52.437 -9.182 26.563 1.00 93.12 112 ASP A N 1
ATOM 923 C CA . ASP A 1 112 ? -51.397 -8.207 26.238 1.00 93.12 112 ASP A CA 1
ATOM 924 C C . ASP A 1 112 ? -50.069 -8.764 26.766 1.00 93.12 112 ASP A C 1
ATOM 926 O O . ASP A 1 112 ? -49.764 -8.699 27.962 1.00 93.12 112 ASP A O 1
ATOM 930 N N . ASN A 1 113 ? -49.333 -9.436 25.881 1.00 90.31 113 ASN A N 1
ATOM 931 C CA . ASN A 1 113 ? -48.105 -10.159 26.207 1.00 90.31 113 ASN A CA 1
ATOM 932 C C . ASN A 1 113 ? -46.890 -9.648 25.422 1.00 90.31 113 ASN A C 1
ATOM 934 O O . ASN A 1 113 ? -45.921 -10.395 25.261 1.00 90.31 113 ASN A O 1
ATOM 938 N N . ASN A 1 114 ? -46.932 -8.400 24.942 1.00 88.69 114 ASN A N 1
ATOM 939 C CA . ASN A 1 114 ? -45.841 -7.768 24.204 1.00 88.69 114 ASN A CA 1
ATOM 940 C C . ASN A 1 114 ? -45.367 -8.616 23.006 1.00 88.69 114 ASN A C 1
ATOM 942 O O . ASN A 1 114 ? -44.203 -9.025 22.947 1.00 88.69 114 ASN A O 1
ATOM 946 N N . ASN A 1 115 ? -46.276 -8.969 22.093 1.00 83.38 115 ASN A N 1
ATOM 947 C CA . ASN A 1 115 ? -45.986 -9.860 20.959 1.00 83.38 115 ASN A CA 1
ATOM 948 C C . ASN A 1 115 ? -45.276 -11.181 21.346 1.00 83.38 115 ASN A C 1
ATOM 950 O O . ASN A 1 115 ? -44.369 -11.656 20.659 1.00 83.38 115 ASN A O 1
ATOM 954 N N . GLY A 1 116 ? -45.663 -11.776 22.477 1.00 80.31 116 GLY A N 1
ATOM 955 C CA . GLY A 1 116 ? -45.090 -13.023 22.994 1.00 80.31 116 GLY A CA 1
ATOM 956 C C . GLY A 1 116 ? -43.755 -12.884 23.736 1.00 80.31 116 GLY A C 1
ATOM 957 O O . GLY A 1 116 ? -43.246 -13.887 24.237 1.00 80.31 116 GLY A O 1
ATOM 958 N N . GLN A 1 117 ? -43.195 -11.675 23.852 1.00 78.19 117 GLN A N 1
ATOM 959 C CA . GLN A 1 117 ? -41.957 -11.432 24.608 1.00 78.19 117 GLN A CA 1
ATOM 960 C C . GLN A 1 117 ? -42.197 -11.283 26.115 1.00 78.19 117 GLN A C 1
ATOM 962 O O . GLN A 1 117 ? -41.283 -11.520 26.905 1.00 78.19 117 GLN A O 1
ATOM 967 N N . ASN A 1 118 ? -43.433 -10.971 26.518 1.00 88.12 118 ASN A N 1
ATOM 968 C CA . ASN A 1 118 ? -43.821 -10.535 27.860 1.00 88.12 118 ASN A CA 1
ATOM 969 C C . ASN A 1 118 ? -43.201 -9.178 28.243 1.00 88.12 118 ASN A C 1
ATOM 971 O O . ASN A 1 118 ? -42.275 -8.667 27.608 1.00 88.12 118 ASN A O 1
ATOM 975 N N . TYR A 1 119 ? -43.743 -8.578 29.296 1.00 90.12 119 TYR A N 1
ATOM 976 C CA . TYR A 1 119 ? -43.165 -7.423 29.972 1.00 90.12 119 TYR A CA 1
ATOM 977 C C . TYR A 1 119 ? -42.289 -7.886 31.134 1.00 90.12 119 TYR A C 1
ATOM 979 O O . TYR A 1 119 ? -42.480 -8.979 31.663 1.00 90.12 119 TYR A O 1
ATOM 987 N N . LEU A 1 120 ? -41.328 -7.060 31.545 1.00 88.38 120 LEU A N 1
ATOM 988 C CA . LEU A 1 120 ? -40.394 -7.382 32.623 1.00 88.38 120 LEU A CA 1
ATOM 989 C C . LEU A 1 120 ? -40.379 -6.256 33.654 1.00 88.38 120 LEU A C 1
ATOM 991 O O . LEU A 1 120 ? -40.113 -5.111 33.298 1.00 88.38 120 LEU A O 1
ATOM 995 N N . ILE A 1 121 ? -40.593 -6.591 34.926 1.00 87.38 121 ILE A N 1
ATOM 996 C CA . ILE A 1 121 ? -40.325 -5.684 36.051 1.00 87.38 121 ILE A CA 1
ATOM 997 C C . ILE A 1 121 ? -38.909 -5.944 36.563 1.00 87.38 121 ILE A C 1
ATOM 999 O O . ILE A 1 121 ? -38.540 -7.099 36.805 1.00 87.38 121 ILE A O 1
ATOM 1003 N N . ASN A 1 122 ? -38.119 -4.883 36.746 1.00 76.31 122 ASN A N 1
ATOM 1004 C CA . ASN A 1 122 ? -36.767 -5.006 37.290 1.00 76.31 122 ASN A CA 1
ATOM 1005 C C . ASN A 1 122 ? -36.791 -5.297 38.795 1.00 76.31 122 ASN A C 1
ATOM 1007 O O . ASN A 1 122 ? -37.403 -4.564 39.571 1.00 76.31 122 ASN A O 1
ATOM 1011 N N . ILE A 1 123 ? -36.044 -6.319 39.213 1.00 79.69 123 ILE A N 1
ATOM 1012 C CA . ILE A 1 123 ? -35.720 -6.537 40.622 1.00 79.69 123 ILE A CA 1
ATOM 1013 C C . ILE A 1 123 ? -34.427 -5.756 40.941 1.00 79.69 123 ILE A C 1
ATOM 1015 O O . ILE A 1 123 ? -33.446 -5.888 40.205 1.00 79.69 123 ILE A O 1
ATOM 1019 N N . PRO A 1 124 ? -34.389 -4.904 41.988 1.00 65.38 124 PRO A N 1
ATOM 1020 C CA . PRO A 1 124 ? -33.202 -4.112 42.311 1.00 65.38 124 PRO A CA 1
ATOM 1021 C C . PRO A 1 124 ? -31.971 -4.987 42.590 1.00 65.38 124 PRO A C 1
ATOM 1023 O O . PRO A 1 124 ? -32.033 -5.902 43.408 1.00 65.38 124 PRO A O 1
ATOM 1026 N N . LEU A 1 125 ? -30.835 -4.667 41.958 1.00 56.88 125 LEU A N 1
ATOM 1027 C CA . LEU A 1 125 ? -29.562 -5.357 42.190 1.00 56.88 125 LEU A CA 1
ATOM 1028 C C . LEU A 1 125 ? -29.103 -5.202 43.646 1.00 56.88 125 LEU A C 1
ATOM 1030 O O . LEU A 1 125 ? -28.945 -4.085 44.145 1.00 56.88 125 LEU A O 1
ATOM 1034 N N . TRP A 1 126 ? -28.807 -6.319 44.305 1.00 49.81 126 TRP A N 1
ATOM 1035 C CA . TRP A 1 126 ? -28.124 -6.313 45.594 1.00 49.81 126 TRP A CA 1
ATOM 1036 C C . TRP A 1 126 ? -26.610 -6.151 45.384 1.00 49.81 126 TRP A C 1
ATOM 1038 O O . TRP A 1 126 ? -25.938 -7.075 44.931 1.00 49.81 126 TRP A O 1
ATOM 1048 N N . ARG A 1 127 ? -26.055 -4.978 45.722 1.00 50.59 127 ARG A N 1
ATOM 1049 C CA . ARG A 1 127 ? -24.599 -4.788 45.840 1.00 50.59 127 ARG A CA 1
ATOM 1050 C C . ARG A 1 127 ? -24.134 -5.277 47.212 1.00 50.59 127 ARG A C 1
ATOM 1052 O O . ARG A 1 127 ? -24.526 -4.716 48.233 1.00 50.59 127 ARG A O 1
ATOM 1059 N N . LYS A 1 128 ? -23.279 -6.304 47.232 1.00 48.97 128 LYS A N 1
ATOM 1060 C CA . LYS A 1 128 ? -22.638 -6.825 48.456 1.00 48.97 128 LYS A CA 1
ATOM 1061 C C . LYS A 1 128 ? -21.589 -5.852 49.021 1.00 48.97 128 LYS A C 1
ATOM 1063 O O . LYS A 1 128 ? -21.284 -5.913 50.209 1.00 48.97 128 LYS A O 1
ATOM 1068 N N . THR A 1 129 ? -21.059 -4.944 48.196 1.00 55.06 129 THR A N 1
ATOM 1069 C CA . THR A 1 129 ? -19.965 -4.019 48.535 1.00 55.06 129 THR A CA 1
ATOM 1070 C C . THR A 1 129 ? -20.364 -2.548 48.339 1.00 55.06 129 THR A C 1
ATOM 1072 O O . THR A 1 129 ? -21.169 -2.207 47.474 1.00 55.06 129 THR A O 1
ATOM 1075 N N . SER A 1 130 ? -19.821 -1.652 49.175 1.00 61.50 130 SER A N 1
ATOM 1076 C CA . SER A 1 130 ? -20.148 -0.213 49.180 1.00 61.50 130 SER A CA 1
ATOM 1077 C C . SER A 1 130 ? -19.282 0.644 48.246 1.00 61.50 130 SER A C 1
ATOM 1079 O O . SER A 1 130 ? -19.642 1.788 47.969 1.00 61.50 130 SER A O 1
ATOM 1081 N N . LYS A 1 131 ? -18.151 0.116 47.755 1.00 79.69 131 LYS A N 1
ATOM 1082 C CA . LYS A 1 131 ? -17.239 0.779 46.805 1.00 79.69 131 LYS A CA 1
ATOM 1083 C C . LYS A 1 131 ? -17.361 0.138 45.418 1.00 79.69 131 LYS A C 1
ATOM 1085 O O . LYS A 1 131 ? -17.690 -1.038 45.316 1.00 79.69 131 LYS A O 1
ATOM 1090 N N . SER A 1 132 ? -17.080 0.894 44.354 1.00 85.25 132 SER A N 1
ATOM 1091 C CA . SER A 1 132 ? -16.935 0.301 43.019 1.00 85.25 132 SER A CA 1
ATOM 1092 C C . SER A 1 132 ? -15.664 -0.562 42.950 1.00 85.25 132 SER A C 1
ATOM 1094 O O . SER A 1 132 ? -14.702 -0.275 43.677 1.00 85.25 132 SER A O 1
ATOM 1096 N N . PRO A 1 133 ? -15.609 -1.571 42.056 1.00 88.88 133 PRO A N 1
ATOM 1097 C CA . PRO A 1 133 ? -14.409 -2.381 41.859 1.00 88.88 133 PRO A CA 1
ATOM 1098 C C . PRO A 1 133 ? -13.162 -1.528 41.582 1.00 88.88 133 PRO A C 1
ATOM 1100 O O . PRO A 1 133 ? -12.122 -1.747 42.195 1.00 88.88 133 PRO A O 1
ATOM 1103 N N . LEU A 1 134 ? -13.267 -0.499 40.729 1.00 90.25 134 LEU A N 1
ATOM 1104 C CA . LEU A 1 134 ? -12.140 0.386 40.416 1.00 90.25 134 LEU A CA 1
ATOM 1105 C C . LEU A 1 134 ? -11.585 1.065 41.669 1.00 90.25 134 LEU A C 1
ATOM 1107 O O . LEU A 1 134 ? -10.396 0.949 41.931 1.00 90.25 134 LEU A O 1
ATOM 1111 N N . ASN A 1 135 ? -12.431 1.719 42.467 1.00 88.12 135 ASN A N 1
ATOM 1112 C CA . ASN A 1 135 ? -11.967 2.445 43.651 1.00 88.12 135 ASN A CA 1
ATOM 1113 C C . ASN A 1 135 ? -11.354 1.497 44.688 1.00 88.12 135 ASN A C 1
ATOM 1115 O O . ASN A 1 135 ? -10.334 1.814 45.287 1.00 88.12 135 ASN A O 1
ATOM 1119 N N . TYR A 1 136 ? -11.948 0.316 44.876 1.00 90.38 136 TYR A N 1
ATOM 1120 C CA . TYR A 1 136 ? -11.413 -0.686 45.793 1.00 90.38 136 TYR A CA 1
ATOM 1121 C C . TYR A 1 136 ? -10.010 -1.165 45.391 1.00 90.38 136 TYR A C 1
ATOM 1123 O O . TYR A 1 136 ? -9.118 -1.245 46.236 1.00 90.38 136 TYR A O 1
ATOM 1131 N N . PHE A 1 137 ? -9.806 -1.480 44.108 1.00 89.69 137 PHE A N 1
ATOM 1132 C CA . PHE A 1 137 ? -8.512 -1.963 43.628 1.00 89.69 137 PHE A CA 1
ATOM 1133 C C . PHE A 1 137 ? -7.484 -0.844 43.451 1.00 89.69 137 PHE A C 1
ATOM 1135 O O . PHE A 1 137 ? -6.308 -1.103 43.677 1.00 89.69 137 PHE A O 1
ATOM 1142 N N . MET A 1 138 ? -7.897 0.390 43.154 1.00 86.19 138 MET A N 1
ATOM 1143 C CA . MET A 1 138 ? -7.003 1.554 43.184 1.00 86.19 138 MET A CA 1
ATOM 1144 C C . MET A 1 138 ? -6.425 1.772 44.588 1.00 86.19 138 MET A C 1
ATOM 1146 O O . MET A 1 138 ? -5.211 1.865 44.718 1.00 86.19 138 MET A O 1
ATOM 1150 N N . ASP A 1 139 ? -7.255 1.732 45.640 1.00 86.94 139 ASP A N 1
ATOM 1151 C CA . ASP A 1 139 ? -6.789 1.863 47.032 1.00 86.94 139 ASP A CA 1
ATOM 1152 C C . ASP A 1 139 ? -5.794 0.747 47.419 1.00 86.94 139 ASP A C 1
ATOM 1154 O O . ASP A 1 139 ? -4.838 0.973 48.157 1.00 86.94 139 ASP A O 1
ATOM 1158 N N . LYS A 1 140 ? -6.012 -0.484 46.933 1.00 86.00 140 LYS A N 1
ATOM 1159 C CA . LYS A 1 140 ? -5.125 -1.628 47.209 1.00 86.00 140 LYS A CA 1
ATOM 1160 C C . LYS A 1 140 ? -3.821 -1.606 46.417 1.00 86.00 140 LYS A C 1
ATOM 1162 O O . LYS A 1 140 ? -2.824 -2.153 46.886 1.00 86.00 140 LYS A O 1
ATOM 1167 N N . LEU A 1 141 ? -3.849 -1.051 45.210 1.00 85.25 141 LEU A N 1
ATOM 1168 C CA . LEU A 1 141 ? -2.718 -1.022 44.286 1.00 85.25 141 LEU A CA 1
ATOM 1169 C C . LEU A 1 141 ? -1.944 0.301 44.338 1.00 85.25 141 LEU A C 1
ATOM 1171 O O . LEU A 1 141 ? -1.001 0.447 43.573 1.00 85.25 141 LEU A O 1
ATOM 1175 N N . ASP A 1 142 ? -2.278 1.215 45.256 1.00 77.19 142 ASP A N 1
ATOM 1176 C CA . ASP A 1 142 ? -1.651 2.544 45.416 1.00 77.19 142 ASP A CA 1
ATOM 1177 C C . ASP A 1 142 ? -0.126 2.490 45.664 1.00 77.19 142 ASP A C 1
ATOM 1179 O O . ASP A 1 142 ? 0.602 3.458 45.474 1.00 77.19 142 ASP A O 1
ATOM 1183 N N . VAL A 1 143 ? 0.394 1.321 46.049 1.00 79.69 143 VAL A N 1
ATOM 1184 C CA . VAL A 1 143 ? 1.838 1.078 46.213 1.00 79.69 143 VAL A CA 1
ATOM 1185 C C . VAL A 1 143 ? 2.559 0.887 44.863 1.00 79.69 143 VAL A C 1
ATOM 1187 O O . VAL A 1 143 ? 3.786 0.961 44.801 1.00 79.69 143 VAL A O 1
ATOM 1190 N N . PHE A 1 144 ? 1.825 0.628 43.778 1.00 83.75 144 PHE A N 1
ATOM 1191 C CA . PHE A 1 144 ? 2.360 0.358 42.442 1.00 83.75 144 PHE A CA 1
ATOM 1192 C C . PHE A 1 144 ? 2.121 1.524 41.480 1.00 83.75 144 PHE A C 1
ATOM 1194 O O . PHE A 1 144 ? 1.151 2.269 41.591 1.00 83.75 144 PHE A O 1
ATOM 1201 N N . GLU A 1 145 ? 2.983 1.650 40.470 1.00 88.75 145 GLU A N 1
ATOM 1202 C CA . GLU A 1 145 ? 2.802 2.640 39.407 1.00 88.75 145 GLU A CA 1
ATOM 1203 C C . GLU A 1 145 ? 1.625 2.221 38.510 1.00 88.75 145 GLU A C 1
ATOM 1205 O O . GLU A 1 145 ? 1.728 1.263 37.740 1.00 88.75 145 GLU A O 1
ATOM 1210 N N . ILE A 1 146 ? 0.496 2.925 38.607 1.00 90.88 146 ILE A N 1
ATOM 1211 C CA . ILE A 1 146 ? -0.668 2.696 37.744 1.00 90.88 146 ILE A CA 1
ATOM 1212 C C . ILE A 1 146 ? -0.423 3.337 36.374 1.00 90.88 146 ILE A C 1
ATOM 1214 O O . ILE A 1 146 ? -0.265 4.551 36.260 1.00 90.88 146 ILE A O 1
ATOM 1218 N N . LEU A 1 147 ? -0.431 2.523 35.319 1.00 88.75 147 LEU A N 1
ATOM 1219 C CA . LEU A 1 147 ? -0.202 2.959 33.938 1.00 88.75 147 LEU A CA 1
ATOM 1220 C C . LEU A 1 147 ? -1.500 3.176 33.154 1.00 88.75 147 LEU A C 1
ATOM 1222 O O . LEU A 1 147 ? -1.544 3.996 32.238 1.00 88.75 147 LEU A O 1
ATOM 1226 N N . PHE A 1 148 ? -2.549 2.422 33.484 1.00 90.31 148 PHE A N 1
ATOM 1227 C CA . PHE A 1 148 ? -3.852 2.510 32.833 1.00 90.31 148 PHE A CA 1
ATOM 1228 C C . PHE A 1 148 ? -4.954 2.083 33.800 1.00 90.31 148 PHE A C 1
ATOM 1230 O O . PHE A 1 148 ? -4.779 1.144 34.574 1.00 90.31 148 PHE A O 1
ATOM 1237 N N . SER A 1 149 ? -6.115 2.728 33.724 1.00 90.38 149 SER A N 1
ATOM 1238 C CA . SER A 1 149 ? -7.322 2.231 34.373 1.00 90.38 149 SER A CA 1
ATOM 1239 C C . SER A 1 149 ? -8.566 2.577 33.561 1.00 90.38 149 SER A C 1
ATOM 1241 O O . SER A 1 149 ? -8.645 3.626 32.920 1.00 90.38 149 SER A O 1
ATOM 1243 N N . GLN A 1 150 ? -9.543 1.677 33.570 1.00 89.94 150 GLN A N 1
ATOM 1244 C CA . GLN A 1 150 ? -10.841 1.876 32.941 1.00 89.94 150 GLN A CA 1
ATOM 1245 C C . GLN A 1 150 ? -11.921 1.154 33.745 1.00 89.94 150 GLN A C 1
ATOM 1247 O O . GLN A 1 150 ? -11.708 0.037 34.206 1.00 89.94 150 GLN A O 1
ATOM 1252 N N . GLN A 1 151 ? -13.097 1.768 33.870 1.00 91.44 151 GLN A N 1
ATOM 1253 C CA . GLN A 1 151 ? -14.309 1.130 34.381 1.00 91.44 151 GLN A CA 1
ATOM 1254 C C . GLN A 1 151 ? -15.449 1.332 33.383 1.00 91.44 151 GLN A C 1
ATOM 1256 O O . GLN A 1 151 ? -15.532 2.368 32.723 1.00 91.44 151 GLN A O 1
ATOM 1261 N N . HIS A 1 152 ? -16.343 0.353 33.298 1.00 87.56 152 HIS A N 1
ATOM 1262 C CA . HIS A 1 152 ? -17.612 0.478 32.601 1.00 87.56 152 HIS A CA 1
ATOM 1263 C C . HIS A 1 152 ? -18.745 -0.041 33.484 1.00 87.56 152 HIS A C 1
ATOM 1265 O O . HIS A 1 152 ? -18.619 -1.091 34.118 1.00 87.56 152 HIS A O 1
ATOM 1271 N N . HIS A 1 153 ? -19.845 0.708 33.501 1.00 85.69 153 HIS A N 1
ATOM 1272 C CA . HIS A 1 153 ? -21.048 0.373 34.248 1.00 85.69 153 HIS A CA 1
ATOM 1273 C C . HIS A 1 153 ? -22.074 -0.284 33.325 1.00 85.69 153 HIS A C 1
ATOM 1275 O O . HIS A 1 153 ? -22.650 0.369 32.456 1.00 85.69 153 HIS A O 1
ATOM 1281 N N . PHE A 1 154 ? -22.341 -1.568 33.539 1.00 77.31 154 PHE A N 1
ATOM 1282 C CA . PHE A 1 154 ? -23.395 -2.292 32.846 1.00 77.31 154 PHE A CA 1
ATOM 1283 C C . PHE A 1 154 ? -24.716 -2.108 33.584 1.00 77.31 154 PHE A C 1
ATOM 1285 O O . PHE A 1 154 ? -24.948 -2.686 34.653 1.00 77.31 154 PHE A O 1
ATOM 1292 N N . LYS A 1 155 ? -25.612 -1.320 32.981 1.00 63.69 155 LYS A N 1
ATOM 1293 C CA . LYS A 1 155 ? -26.970 -1.109 33.492 1.00 63.69 155 LYS A CA 1
ATOM 1294 C C . LYS A 1 155 ? -27.625 -2.473 33.753 1.00 63.69 155 LYS A C 1
ATOM 1296 O O . LYS A 1 155 ? -27.745 -3.274 32.832 1.00 63.69 155 LYS A O 1
ATOM 1301 N N . ARG A 1 156 ? -28.073 -2.714 34.992 1.00 61.38 156 ARG A N 1
ATOM 1302 C CA . ARG A 1 156 ? -28.706 -3.971 35.461 1.00 61.38 156 ARG A CA 1
ATOM 1303 C C . ARG A 1 156 ? -27.782 -5.186 35.647 1.00 61.38 156 ARG A C 1
ATOM 1305 O O . ARG A 1 156 ? -28.294 -6.239 36.009 1.00 61.38 156 ARG A O 1
ATOM 1312 N N . LEU A 1 157 ? -26.459 -5.061 35.500 1.00 72.69 157 LEU A N 1
ATOM 1313 C CA . LEU A 1 157 ? -25.518 -6.147 35.828 1.00 72.69 157 LEU A CA 1
ATOM 1314 C C . LEU A 1 157 ? -24.523 -5.772 36.930 1.00 72.69 157 LEU A C 1
ATOM 1316 O O . LEU A 1 157 ? -24.313 -6.574 37.834 1.00 72.69 157 LEU A O 1
ATOM 1320 N N . GLY A 1 158 ? -23.924 -4.582 36.857 1.00 82.38 158 GLY A N 1
ATOM 1321 C CA . GLY A 1 158 ? -22.829 -4.170 37.738 1.00 82.38 158 GLY A CA 1
ATOM 1322 C C . GLY A 1 158 ? -21.709 -3.463 36.977 1.00 82.38 158 GLY A C 1
ATOM 1323 O O . GLY A 1 158 ? -21.855 -3.086 35.818 1.00 82.38 158 GLY A O 1
ATOM 1324 N N . ASP A 1 159 ? -20.585 -3.268 37.640 1.00 89.19 159 ASP A N 1
ATOM 1325 C CA . ASP A 1 159 ? -19.369 -2.645 37.150 1.00 89.19 159 ASP A CA 1
ATOM 1326 C C . ASP A 1 159 ? -18.313 -3.692 36.769 1.00 89.19 159 ASP A C 1
ATOM 1328 O O . ASP A 1 159 ? -18.148 -4.733 37.412 1.00 89.19 159 ASP A O 1
ATOM 1332 N N . VAL A 1 160 ? -17.548 -3.381 35.727 1.00 93.38 160 VAL A N 1
ATOM 1333 C CA . VAL A 1 160 ? -16.309 -4.081 35.365 1.00 93.38 160 VAL A CA 1
ATOM 1334 C C . VAL A 1 160 ? -15.208 -3.039 35.257 1.00 93.38 160 VAL A C 1
ATOM 1336 O O . VAL A 1 160 ? -15.409 -2.000 34.623 1.00 93.38 160 VAL A O 1
ATOM 1339 N N . CYS A 1 161 ? -14.046 -3.304 35.844 1.00 94.31 161 CYS A N 1
ATOM 1340 C CA . CYS A 1 161 ? -12.858 -2.483 35.671 1.00 94.31 161 CYS A CA 1
ATOM 1341 C C . CYS A 1 161 ? -11.645 -3.299 35.221 1.00 94.31 161 CYS A C 1
ATOM 1343 O O . CYS A 1 161 ? -11.567 -4.506 35.438 1.00 94.31 161 CYS A O 1
ATOM 1345 N N . ALA A 1 162 ? -10.710 -2.602 34.585 1.00 95.81 162 ALA A N 1
ATOM 1346 C CA . ALA A 1 162 ? -9.409 -3.091 34.166 1.00 95.81 162 ALA A CA 1
ATOM 1347 C C . ALA A 1 162 ? -8.350 -2.075 34.608 1.00 95.81 162 ALA A C 1
ATOM 1349 O O . ALA A 1 162 ? -8.487 -0.884 34.324 1.00 95.81 162 ALA A O 1
ATOM 1350 N N . ILE A 1 163 ? -7.311 -2.529 35.302 1.00 95.81 163 ILE A N 1
ATOM 1351 C CA . ILE A 1 163 ? -6.219 -1.700 35.823 1.00 95.81 163 ILE A CA 1
ATOM 1352 C C . ILE A 1 163 ? -4.904 -2.334 35.385 1.00 95.81 163 ILE A C 1
ATOM 1354 O O . ILE A 1 163 ? -4.690 -3.515 35.644 1.00 95.81 163 ILE A O 1
ATOM 1358 N N . VAL A 1 164 ? -4.030 -1.561 34.742 1.00 95.25 164 VAL A N 1
ATOM 1359 C CA . VAL A 1 164 ? -2.660 -1.982 34.441 1.00 95.25 164 VAL A CA 1
ATOM 1360 C C . VAL A 1 164 ? -1.702 -1.240 35.347 1.00 95.25 164 VAL A C 1
ATOM 1362 O O . VAL A 1 164 ? -1.660 -0.008 35.339 1.00 95.25 164 VAL A O 1
ATOM 1365 N N . ASN A 1 165 ? -0.910 -1.994 36.095 1.00 93.88 165 ASN A N 1
ATOM 1366 C CA . ASN A 1 165 ? 0.122 -1.477 36.976 1.00 93.88 165 ASN A CA 1
ATOM 1367 C C . ASN A 1 165 ? 1.485 -2.085 36.644 1.00 93.88 165 ASN A C 1
ATOM 1369 O O . ASN A 1 165 ? 1.591 -3.194 36.113 1.00 93.88 165 ASN A O 1
ATOM 1373 N N . LYS A 1 166 ? 2.536 -1.340 36.977 1.00 92.38 166 LYS A N 1
ATOM 1374 C CA . LYS A 1 166 ? 3.928 -1.750 36.827 1.00 92.38 166 LYS A CA 1
ATOM 1375 C C . LYS A 1 166 ? 4.551 -1.985 38.195 1.00 92.38 166 LYS A C 1
ATOM 1377 O O . LYS A 1 166 ? 4.440 -1.160 39.101 1.00 92.38 166 LYS A O 1
ATOM 1382 N N . ASN A 1 167 ? 5.235 -3.117 38.323 1.00 88.38 167 ASN A N 1
ATOM 1383 C CA . ASN A 1 167 ? 6.028 -3.467 39.492 1.00 88.38 167 ASN A CA 1
ATOM 1384 C C . ASN A 1 167 ? 7.402 -3.980 39.040 1.00 88.38 167 ASN A C 1
ATOM 1386 O O . ASN A 1 167 ? 7.546 -5.129 38.614 1.00 88.38 167 ASN A O 1
ATOM 1390 N N . GLY A 1 168 ? 8.414 -3.113 39.093 1.00 86.94 168 GLY A N 1
ATOM 1391 C CA . GLY A 1 168 ? 9.750 -3.431 38.589 1.00 86.94 168 GLY A CA 1
ATOM 1392 C C . GLY A 1 168 ? 9.732 -3.753 37.090 1.00 86.94 168 GLY A C 1
ATOM 1393 O O . GLY A 1 168 ? 9.335 -2.907 36.287 1.00 86.94 168 GLY A O 1
ATOM 1394 N N . ASN A 1 169 ? 10.154 -4.972 36.726 1.00 89.19 169 ASN A N 1
ATOM 1395 C CA . ASN A 1 169 ? 10.176 -5.452 35.335 1.00 89.19 169 ASN A CA 1
ATOM 1396 C C . ASN A 1 169 ? 8.886 -6.163 34.891 1.00 89.19 169 ASN A C 1
ATOM 1398 O O . ASN A 1 169 ? 8.852 -6.751 33.813 1.00 89.19 169 ASN A O 1
ATOM 1402 N N . ASN A 1 170 ? 7.841 -6.150 35.720 1.00 92.00 170 ASN A N 1
ATOM 1403 C CA . ASN A 1 170 ? 6.599 -6.855 35.434 1.00 92.00 170 ASN A CA 1
ATOM 1404 C C . ASN A 1 170 ? 5.439 -5.879 35.257 1.00 92.00 170 ASN A C 1
ATOM 1406 O O . ASN A 1 170 ? 5.294 -4.907 36.005 1.00 92.00 170 ASN A O 1
ATOM 1410 N N . LEU A 1 171 ? 4.592 -6.196 34.286 1.00 93.62 171 LEU A N 1
ATOM 1411 C CA . LEU A 1 171 ? 3.282 -5.600 34.096 1.00 93.62 171 LEU A CA 1
ATOM 1412 C C . LEU A 1 171 ? 2.212 -6.548 34.606 1.00 93.62 171 LEU A C 1
ATOM 1414 O O . LEU A 1 171 ? 2.284 -7.756 34.378 1.00 93.62 171 LEU A O 1
ATOM 1418 N N . GLN A 1 172 ? 1.200 -5.985 35.255 1.00 94.81 172 GLN A N 1
ATOM 1419 C CA . GLN A 1 172 ? 0.039 -6.721 35.723 1.00 94.81 172 GLN A CA 1
ATOM 1420 C C . GLN A 1 172 ? -1.236 -6.025 35.258 1.00 94.81 172 GLN A C 1
ATOM 1422 O O . GLN A 1 172 ? -1.392 -4.824 35.447 1.00 94.81 172 GLN A O 1
ATOM 1427 N N . LEU A 1 173 ? -2.139 -6.783 34.638 1.00 96.00 173 LEU A N 1
ATOM 1428 C CA . LEU A 1 173 ? -3.502 -6.374 34.328 1.00 96.00 173 LEU A CA 1
ATOM 1429 C C . LEU A 1 173 ? -4.442 -7.045 35.332 1.00 96.00 173 LEU A C 1
ATOM 1431 O O . LEU A 1 173 ? -4.605 -8.263 35.312 1.00 96.00 173 LEU A O 1
ATOM 1435 N N . THR A 1 174 ? -5.069 -6.238 36.181 1.00 95.50 174 THR A N 1
ATOM 1436 C CA . THR A 1 174 ? -6.132 -6.644 37.105 1.00 95.50 174 THR A CA 1
ATOM 1437 C C . THR A 1 174 ? -7.484 -6.333 36.476 1.00 95.50 174 THR A C 1
ATOM 1439 O O . THR A 1 174 ? -7.786 -5.171 36.209 1.00 95.50 174 THR A O 1
ATOM 1442 N N . ILE A 1 175 ? -8.313 -7.352 36.258 1.00 96.38 175 ILE A N 1
ATOM 1443 C CA . ILE A 1 175 ? -9.707 -7.208 35.826 1.00 96.38 175 ILE A CA 1
ATOM 1444 C C . ILE A 1 175 ? -10.597 -7.576 37.007 1.00 96.38 175 ILE A C 1
ATOM 1446 O O . ILE A 1 175 ? -10.469 -8.672 37.550 1.00 96.38 175 ILE A O 1
ATOM 1450 N N . ALA A 1 176 ? -11.496 -6.677 37.407 1.00 95.19 176 ALA A N 1
ATOM 1451 C CA . ALA A 1 176 ? -12.377 -6.889 38.551 1.00 95.19 176 ALA A CA 1
ATOM 1452 C C . ALA A 1 176 ? -13.834 -6.526 38.248 1.00 95.19 176 ALA A C 1
ATOM 1454 O O . ALA A 1 176 ? -14.109 -5.615 37.468 1.00 95.19 176 ALA A O 1
ATOM 1455 N N . SER A 1 177 ? -14.780 -7.220 38.882 1.00 93.00 177 SER A N 1
ATOM 1456 C CA . SER A 1 177 ? -16.213 -6.966 38.713 1.00 93.00 177 SER A CA 1
ATOM 1457 C C . SER A 1 177 ? -17.030 -7.270 39.971 1.00 93.00 177 SER A C 1
ATOM 1459 O O . SER A 1 177 ? -16.691 -8.180 40.725 1.00 93.00 177 SER A O 1
ATOM 1461 N N . ASP A 1 178 ? -18.122 -6.529 40.182 1.00 88.06 178 ASP A N 1
ATOM 1462 C CA . ASP A 1 178 ? -19.164 -6.813 41.188 1.00 88.06 178 ASP A CA 1
ATOM 1463 C C . ASP A 1 178 ? -20.398 -7.530 40.585 1.00 88.06 178 ASP A C 1
ATOM 1465 O O . ASP A 1 178 ? -21.386 -7.759 41.283 1.00 88.06 178 ASP A O 1
ATOM 1469 N N . ILE A 1 179 ? -20.349 -7.916 39.302 1.00 84.19 179 ILE A N 1
ATOM 1470 C CA . ILE A 1 179 ? -21.425 -8.654 38.624 1.00 84.19 179 ILE A CA 1
ATOM 1471 C C . ILE A 1 179 ? -21.574 -10.044 39.261 1.00 84.19 179 ILE A C 1
ATOM 1473 O O . ILE A 1 179 ? -20.587 -10.759 39.436 1.00 84.19 179 ILE A O 1
ATOM 1477 N N . SER A 1 180 ? -22.806 -10.471 39.561 1.00 74.94 180 SER A N 1
ATOM 1478 C CA . SER A 1 180 ? -23.132 -11.786 40.152 1.00 74.94 180 SER A CA 1
ATOM 1479 C C . SER A 1 180 ? -23.030 -12.960 39.150 1.00 74.94 180 SER A C 1
ATOM 1481 O O . SER A 1 180 ? -22.746 -12.755 37.973 1.00 74.94 180 SER A O 1
ATOM 1483 N N . GLY A 1 181 ? -23.132 -14.219 39.609 1.00 74.19 181 GLY A N 1
ATOM 1484 C CA . GLY A 1 181 ? -23.034 -15.446 38.773 1.00 74.19 181 GLY A CA 1
ATOM 1485 C C . GLY A 1 181 ? -21.635 -16.085 38.707 1.00 74.19 181 GLY A C 1
ATOM 1486 O O . GLY A 1 181 ? -20.794 -15.801 39.553 1.00 74.19 181 GLY A O 1
ATOM 1487 N N . HIS A 1 182 ? -21.332 -16.889 37.694 1.00 77.38 182 HIS A N 1
ATOM 1488 C CA . HIS A 1 182 ? -19.973 -17.327 37.345 1.00 77.38 182 HIS A CA 1
ATOM 1489 C C . HIS A 1 182 ? -19.454 -16.491 36.174 1.00 77.38 182 HIS A C 1
ATOM 1491 O O . HIS A 1 182 ? -20.155 -16.372 35.175 1.00 77.38 182 HIS A O 1
ATOM 1497 N N . LEU A 1 183 ? -18.259 -15.895 36.276 1.00 89.38 183 LEU A N 1
ATOM 1498 C CA . LEU A 1 183 ? -17.662 -15.134 35.167 1.00 89.38 183 LEU A CA 1
ATOM 1499 C C . LEU A 1 183 ? -16.455 -15.867 34.593 1.00 89.38 183 LEU A C 1
ATOM 1501 O O . LEU A 1 183 ? -15.557 -16.276 35.328 1.00 89.38 183 LEU A O 1
ATOM 1505 N N . LEU A 1 184 ? -16.421 -15.951 33.270 1.00 91.31 184 LEU A N 1
ATOM 1506 C CA . LEU A 1 184 ? -15.284 -16.361 32.461 1.00 91.31 184 LEU A CA 1
ATOM 1507 C C . LEU A 1 184 ? -14.810 -15.158 31.651 1.00 91.31 184 LEU A C 1
ATOM 1509 O O . LEU A 1 184 ? -15.610 -14.433 31.058 1.00 91.31 184 LEU A O 1
ATOM 1513 N N . LEU A 1 185 ? -13.503 -14.953 31.607 1.00 94.81 185 LEU A N 1
ATOM 1514 C CA . LEU A 1 185 ? -12.877 -14.032 30.677 1.00 94.81 185 LEU A CA 1
ATOM 1515 C C . LEU A 1 185 ? -12.607 -14.797 29.387 1.00 94.81 185 LEU A C 1
ATOM 1517 O O . LEU A 1 185 ? -11.819 -15.734 29.414 1.00 94.81 185 LEU A O 1
ATOM 1521 N N . HIS A 1 186 ? -13.235 -14.410 28.282 1.00 94.12 186 HIS A N 1
ATOM 1522 C CA . HIS A 1 186 ? -12.898 -14.909 26.950 1.00 94.12 186 HIS A CA 1
ATOM 1523 C C . HIS A 1 186 ? -11.981 -13.884 26.291 1.00 94.12 186 HIS A C 1
ATOM 1525 O O . HIS A 1 186 ? -12.412 -12.759 26.026 1.00 94.12 186 HIS A O 1
ATOM 1531 N N . TRP A 1 187 ? -10.713 -14.228 26.081 1.00 95.44 187 TRP A N 1
ATOM 1532 C CA . TRP A 1 187 ? -9.693 -13.241 25.738 1.00 95.44 187 TRP A CA 1
ATOM 1533 C C . TRP A 1 187 ? -8.641 -13.751 24.759 1.00 95.44 187 TRP A C 1
ATOM 1535 O O . TRP A 1 187 ? -8.433 -14.952 24.581 1.00 95.44 187 TRP A O 1
ATOM 1545 N N . GLY A 1 188 ? -7.980 -12.795 24.117 1.00 94.94 188 GLY A N 1
ATOM 1546 C CA . GLY A 1 188 ? -6.840 -12.983 23.235 1.00 94.94 188 GLY A CA 1
ATOM 1547 C C . GLY A 1 188 ? -5.890 -11.792 23.326 1.00 94.94 188 GLY A C 1
ATOM 1548 O O . GLY A 1 188 ? -6.136 -10.819 24.045 1.00 94.94 188 GLY A O 1
ATOM 1549 N N . ILE A 1 189 ? -4.789 -11.859 22.588 1.00 93.06 189 ILE A N 1
ATOM 1550 C CA . ILE A 1 189 ? -3.828 -10.758 22.469 1.00 93.06 189 ILE A CA 1
ATOM 1551 C C . ILE A 1 189 ? -3.930 -10.120 21.087 1.00 93.06 189 ILE A C 1
ATOM 1553 O O . ILE A 1 189 ? -4.294 -10.774 20.112 1.00 93.06 189 ILE A O 1
ATOM 1557 N N . ILE A 1 190 ? -3.608 -8.834 21.000 1.00 83.81 190 ILE A N 1
ATOM 1558 C CA . ILE A 1 190 ? -3.485 -8.105 19.737 1.00 83.81 190 ILE A CA 1
ATOM 1559 C C . ILE A 1 190 ? -2.027 -7.664 19.630 1.00 83.81 190 ILE A C 1
ATOM 1561 O O . ILE A 1 190 ? -1.529 -6.925 20.485 1.00 83.81 190 ILE A O 1
ATOM 1565 N N . SER A 1 191 ? -1.333 -8.144 18.597 1.00 71.25 191 SER A N 1
ATOM 1566 C CA . SER A 1 191 ? 0.054 -7.758 18.328 1.00 71.25 191 SER A CA 1
ATOM 1567 C C . SER A 1 191 ? 0.135 -6.437 17.569 1.00 71.25 191 SER A C 1
ATOM 1569 O O . SER A 1 191 ? -0.822 -5.989 16.940 1.00 71.25 191 SER A O 1
ATOM 1571 N N . ARG A 1 192 ? 1.327 -5.828 17.583 1.00 56.00 192 ARG A N 1
ATOM 1572 C CA . ARG A 1 192 ? 1.618 -4.551 16.914 1.00 56.00 192 ARG A CA 1
ATOM 1573 C C . ARG A 1 192 ? 1.202 -4.507 15.439 1.00 56.00 192 ARG A C 1
ATOM 1575 O O . ARG A 1 192 ? 0.857 -3.441 14.949 1.00 56.00 192 ARG A O 1
ATOM 1582 N N . PHE A 1 193 ? 1.262 -5.645 14.744 1.00 49.88 193 PHE A N 1
ATOM 1583 C CA . PHE A 1 193 ? 1.114 -5.730 13.287 1.00 49.88 193 PHE A CA 1
ATOM 1584 C C . PHE A 1 193 ? -0.207 -6.349 12.826 1.00 49.88 193 PHE A C 1
ATOM 1586 O O . PHE A 1 193 ? -0.465 -6.399 11.626 1.00 49.88 193 PHE A O 1
ATOM 1593 N N . LYS A 1 194 ? -1.023 -6.877 13.746 1.00 55.06 194 LYS A N 1
ATOM 1594 C CA . LYS A 1 194 ? -2.291 -7.529 13.407 1.00 55.06 194 LYS A CA 1
ATOM 1595 C C . LYS A 1 194 ? -3.377 -7.028 14.339 1.00 55.06 194 LYS A C 1
ATOM 1597 O O . LYS A 1 194 ? -3.356 -7.339 15.522 1.00 55.06 194 LYS A O 1
ATOM 1602 N N . ASN A 1 195 ? -4.364 -6.320 13.798 1.00 63.38 195 ASN A N 1
ATOM 1603 C CA . ASN A 1 195 ? -5.513 -5.825 14.561 1.00 63.38 195 ASN A CA 1
ATOM 1604 C C . ASN A 1 195 ? -6.609 -6.899 14.753 1.00 63.38 195 ASN A C 1
ATOM 1606 O O . ASN A 1 195 ? -7.798 -6.596 14.762 1.00 63.38 195 ASN A O 1
ATOM 1610 N N . GLN A 1 196 ? -6.208 -8.167 14.852 1.00 75.75 196 GLN A N 1
ATOM 1611 C CA . GLN A 1 196 ? -7.085 -9.325 15.030 1.00 75.75 196 GLN A CA 1
ATOM 1612 C C . GLN A 1 196 ? -6.654 -10.086 16.285 1.00 75.75 196 GLN A C 1
ATOM 1614 O O . GLN A 1 196 ? -5.484 -10.036 16.669 1.00 75.75 196 GLN A O 1
ATOM 1619 N N . TRP A 1 197 ? -7.591 -10.796 16.915 1.00 87.06 197 TRP A N 1
ATOM 1620 C CA . TRP A 1 197 ? -7.302 -11.611 18.093 1.00 87.06 197 TRP A CA 1
ATOM 1621 C C . TRP A 1 197 ? -6.306 -12.721 17.751 1.00 87.06 197 TRP A C 1
ATOM 1623 O O . TRP A 1 197 ? -6.418 -13.391 16.722 1.00 87.06 197 TRP A O 1
ATOM 1633 N N . GLN A 1 198 ? -5.345 -12.935 18.639 1.00 90.06 198 GLN A N 1
ATOM 1634 C CA . GLN A 1 198 ? -4.372 -14.013 18.560 1.00 90.06 198 GLN A CA 1
ATOM 1635 C C . GLN A 1 198 ? -4.338 -14.777 19.877 1.00 90.06 198 GLN A C 1
ATOM 1637 O O . GLN A 1 198 ? -4.596 -14.226 20.950 1.00 90.06 198 GLN A O 1
ATOM 1642 N N . LEU A 1 199 ? -3.998 -16.060 19.781 1.00 91.69 199 LEU A N 1
ATOM 1643 C CA . LEU A 1 199 ? -3.876 -16.917 20.946 1.00 91.69 199 LEU A CA 1
ATOM 1644 C C . LEU A 1 199 ? -2.689 -16.439 21.808 1.00 91.69 199 LEU A C 1
ATOM 1646 O O . LEU A 1 199 ? -1.585 -16.335 21.274 1.00 91.69 199 LEU A O 1
ATOM 1650 N N . PRO A 1 200 ? -2.880 -16.147 23.107 1.00 90.81 200 PRO A N 1
ATOM 1651 C CA . PRO A 1 200 ? -1.770 -15.828 24.003 1.00 90.81 200 PRO A CA 1
ATOM 1652 C C . PRO A 1 200 ? -0.851 -17.038 24.169 1.00 90.81 200 PRO A C 1
ATOM 1654 O O . PRO A 1 200 ? -1.337 -18.172 24.205 1.00 90.81 200 PRO A O 1
ATOM 1657 N N . ASP A 1 201 ? 0.451 -16.816 24.329 1.00 87.50 201 ASP A N 1
ATOM 1658 C CA . ASP A 1 201 ? 1.408 -17.889 24.620 1.00 87.50 201 ASP A CA 1
ATOM 1659 C C . ASP A 1 201 ? 1.095 -18.586 25.947 1.00 87.50 201 ASP A C 1
ATOM 1661 O O . ASP A 1 201 ? 0.569 -17.975 26.878 1.00 87.50 201 ASP A O 1
ATOM 1665 N N . GLU A 1 202 ? 1.418 -19.878 26.049 1.00 86.75 202 GLU A N 1
ATOM 1666 C CA . GLU A 1 202 ? 1.128 -20.683 27.246 1.00 86.75 202 GLU A CA 1
ATOM 1667 C C . GLU A 1 202 ? 1.777 -20.132 28.516 1.00 86.75 202 GLU A C 1
ATOM 1669 O O . GLU A 1 202 ? 1.170 -20.205 29.581 1.00 86.75 202 GLU A O 1
ATOM 1674 N N . SER A 1 203 ? 2.955 -19.513 28.399 1.00 85.44 203 SER A N 1
ATOM 1675 C CA . SER A 1 203 ? 3.649 -18.854 29.510 1.00 85.44 203 SER A CA 1
ATOM 1676 C C . SER A 1 203 ? 2.884 -17.657 30.083 1.00 85.44 203 SER A C 1
ATOM 1678 O O . SER A 1 203 ? 3.046 -17.342 31.259 1.00 85.44 203 SER A O 1
ATOM 1680 N N . PHE A 1 204 ? 2.039 -17.005 29.279 1.00 88.25 204 PHE A N 1
ATOM 1681 C CA . PHE A 1 204 ? 1.252 -15.839 29.685 1.00 88.25 204 PHE A CA 1
ATOM 1682 C C . PHE A 1 204 ? -0.148 -16.207 30.205 1.00 88.25 204 PHE A C 1
ATOM 1684 O O . PHE A 1 204 ? -0.873 -15.363 30.736 1.00 88.25 204 PHE A O 1
ATOM 1691 N N . ARG A 1 205 ? -0.564 -17.469 30.061 1.00 89.56 205 ARG A N 1
ATOM 1692 C CA . ARG A 1 205 ? -1.894 -17.928 30.475 1.00 89.56 205 ARG A CA 1
ATOM 1693 C C . ARG A 1 205 ? -1.911 -18.224 31.982 1.00 89.56 205 ARG A C 1
ATOM 1695 O O . ARG A 1 205 ? -1.123 -19.048 32.444 1.00 89.56 205 ARG A O 1
ATOM 1702 N N . PRO A 1 206 ? -2.837 -17.635 32.762 1.00 87.31 206 PRO A N 1
ATOM 1703 C CA . PRO A 1 206 ? -3.024 -18.013 34.159 1.00 87.31 206 PRO A CA 1
ATOM 1704 C C . PRO A 1 206 ? -3.428 -19.480 34.316 1.00 87.31 206 PRO A C 1
ATOM 1706 O O . PRO A 1 206 ? -3.953 -20.108 33.391 1.00 87.31 206 PRO A O 1
ATOM 1709 N N . LEU A 1 207 ? -3.276 -20.006 35.532 1.00 76.06 207 LEU A N 1
ATOM 1710 C CA . LEU A 1 207 ? -3.824 -21.312 35.902 1.00 76.06 207 LEU A CA 1
ATOM 1711 C C . LEU A 1 207 ? -5.338 -21.363 35.620 1.00 76.06 207 LEU A C 1
ATOM 1713 O O . LEU A 1 207 ? -6.043 -20.373 35.802 1.00 76.06 207 LEU A O 1
ATOM 1717 N N . ASN A 1 208 ? -5.832 -22.529 35.192 1.00 77.31 208 ASN A N 1
ATOM 1718 C CA . ASN A 1 208 ? -7.223 -22.756 34.762 1.00 77.31 208 ASN A CA 1
ATOM 1719 C C . ASN A 1 208 ? -7.640 -21.998 33.488 1.00 77.31 208 ASN A C 1
ATOM 1721 O O . ASN A 1 208 ? -8.819 -21.693 33.302 1.00 77.31 208 ASN A O 1
ATOM 1725 N N . THR A 1 209 ? -6.685 -21.713 32.601 1.00 89.12 209 THR A N 1
ATOM 1726 C CA . THR A 1 209 ? -6.972 -21.192 31.261 1.00 89.12 209 THR A CA 1
ATOM 1727 C C . THR A 1 209 ? -7.166 -22.334 30.265 1.00 89.12 209 THR A C 1
ATOM 1729 O O . THR A 1 209 ? -6.321 -23.222 30.160 1.00 89.12 209 THR A O 1
ATOM 1732 N N . THR A 1 210 ? -8.258 -22.299 29.506 1.00 88.06 210 THR A N 1
ATOM 1733 C CA . THR A 1 210 ? -8.616 -23.315 28.505 1.00 88.06 210 THR A CA 1
ATOM 1734 C C . THR A 1 210 ? -8.657 -22.701 27.101 1.00 88.06 210 THR A C 1
ATOM 1736 O O . THR A 1 210 ? -9.303 -21.672 26.911 1.00 88.06 210 THR A O 1
ATOM 1739 N N . PRO A 1 211 ? -7.963 -23.264 26.096 1.00 87.62 211 PRO A N 1
ATOM 1740 C CA . PRO A 1 211 ? -8.096 -22.808 24.713 1.00 87.62 211 PRO A CA 1
ATOM 1741 C C . PRO A 1 211 ? -9.507 -23.057 24.175 1.00 87.62 211 PRO A C 1
ATOM 1743 O O . PRO A 1 211 ? -10.023 -24.165 24.306 1.00 87.62 211 PRO A O 1
ATOM 1746 N N . VAL A 1 212 ? -10.113 -22.045 23.548 1.00 84.56 212 VAL A N 1
ATOM 1747 C CA . VAL A 1 212 ? -11.458 -22.157 22.952 1.00 84.56 212 VAL A CA 1
ATOM 1748 C C . VAL A 1 212 ? -11.377 -22.324 21.440 1.00 84.56 212 VAL A C 1
ATOM 1750 O O . VAL A 1 212 ? -12.080 -23.151 20.862 1.00 84.56 212 VAL A O 1
ATOM 1753 N N . CYS A 1 213 ? -10.511 -21.551 20.784 1.00 82.56 213 CYS A N 1
ATOM 1754 C CA . CYS A 1 213 ? -10.271 -21.635 19.345 1.00 82.56 213 CYS A CA 1
ATOM 1755 C C . CYS A 1 213 ? -8.822 -21.250 19.004 1.00 82.56 213 CYS A C 1
ATOM 1757 O O . CYS A 1 213 ? -7.987 -21.075 19.889 1.00 82.56 213 CYS A O 1
ATOM 1759 N N . SER A 1 214 ? -8.506 -21.093 17.715 1.00 84.38 214 SER A N 1
ATOM 1760 C CA . SER A 1 214 ? -7.163 -20.721 17.241 1.00 84.38 214 SER A CA 1
ATOM 1761 C C . SER A 1 214 ? -6.713 -19.303 17.622 1.00 84.38 214 SER A C 1
ATOM 1763 O O . SER A 1 214 ? -5.575 -18.938 17.338 1.00 84.38 214 SER A O 1
ATOM 1765 N N . SER A 1 215 ? -7.587 -18.487 18.218 1.00 87.38 215 SER A N 1
ATOM 1766 C CA . SER A 1 215 ? -7.325 -17.073 18.511 1.00 87.38 215 SER A CA 1
ATOM 1767 C C . SER A 1 215 ? -7.737 -16.621 19.913 1.00 87.38 215 SER A C 1
ATOM 1769 O O . SER A 1 215 ? -7.539 -15.452 20.234 1.00 87.38 215 SER A O 1
ATOM 1771 N N . SER A 1 216 ? -8.316 -17.492 20.745 1.00 92.56 216 SER A N 1
ATOM 1772 C CA . SER A 1 216 ? -8.765 -17.106 22.085 1.00 92.56 216 SER A CA 1
ATOM 1773 C C . SER A 1 216 ? -8.726 -18.241 23.101 1.00 92.56 216 SER A C 1
ATOM 1775 O O . SER A 1 216 ? -8.769 -19.434 22.778 1.00 92.56 216 SER A O 1
ATOM 1777 N N . VAL A 1 217 ? -8.644 -17.831 24.360 1.00 93.38 217 VAL A N 1
ATOM 1778 C CA . VAL A 1 217 ? -8.671 -18.687 25.540 1.00 93.38 217 VAL A CA 1
ATOM 1779 C C . VAL A 1 217 ? -9.731 -18.191 26.520 1.00 93.38 217 VAL A C 1
ATOM 1781 O O . VAL A 1 217 ? -10.163 -17.038 26.466 1.00 93.38 217 VAL A O 1
ATOM 1784 N N . GLU A 1 218 ? -10.126 -19.060 27.441 1.00 93.19 218 GLU A N 1
ATOM 1785 C CA . GLU A 1 218 ? -11.020 -18.738 28.541 1.00 93.19 218 GLU A CA 1
ATOM 1786 C C . GLU A 1 218 ? -10.376 -18.985 29.893 1.00 93.19 218 GLU A C 1
ATOM 1788 O O . GLU A 1 218 ? -9.811 -20.050 30.130 1.00 93.19 218 GLU A O 1
ATOM 1793 N N . THR A 1 219 ? -10.513 -18.015 30.792 1.00 93.06 219 THR A N 1
ATOM 1794 C CA . THR A 1 219 ? -9.969 -18.074 32.151 1.00 93.06 219 THR A CA 1
ATOM 1795 C C . THR A 1 219 ? -11.057 -17.704 33.157 1.00 93.06 219 THR A C 1
ATOM 1797 O O . THR A 1 219 ? -11.776 -16.720 32.979 1.00 93.06 219 THR A O 1
ATOM 1800 N N . LEU A 1 220 ? -11.190 -18.493 34.222 1.00 90.25 220 LEU A N 1
ATOM 1801 C CA . LEU A 1 220 ? -12.199 -18.286 35.264 1.00 90.25 220 LEU A CA 1
ATOM 1802 C C . LEU A 1 220 ? -11.804 -17.155 36.221 1.00 90.25 220 LEU A C 1
ATOM 1804 O O . LEU A 1 220 ? -10.664 -17.093 36.680 1.00 90.25 220 LEU A O 1
ATOM 1808 N N . PHE A 1 221 ? -12.762 -16.286 36.549 1.00 91.12 221 PHE A N 1
ATOM 1809 C CA . PHE A 1 221 ? -12.585 -15.300 37.614 1.00 91.12 221 PHE A CA 1
ATOM 1810 C C . PHE A 1 221 ? -12.604 -15.967 38.994 1.00 91.12 221 PHE A C 1
ATOM 1812 O O . PHE A 1 221 ? -13.364 -16.904 39.238 1.00 91.12 221 PHE A O 1
ATOM 1819 N N . ILE A 1 222 ? -11.820 -15.428 39.922 1.00 89.06 222 ILE A N 1
ATOM 1820 C CA . ILE A 1 222 ? -11.740 -15.889 41.310 1.00 89.06 222 ILE A CA 1
ATOM 1821 C C . ILE A 1 222 ? -12.482 -14.888 42.201 1.00 89.06 222 ILE A C 1
ATOM 1823 O O . ILE A 1 222 ? -12.414 -13.685 41.971 1.00 89.06 222 ILE A O 1
ATOM 1827 N N . GLU A 1 223 ? -13.211 -15.362 43.211 1.00 84.69 223 GLU A N 1
ATOM 1828 C CA . GLU A 1 223 ? -13.858 -14.468 44.176 1.00 84.69 223 GLU A CA 1
ATOM 1829 C C . GLU A 1 223 ? -12.844 -13.991 45.227 1.00 84.69 223 GLU A C 1
ATOM 1831 O O . GLU A 1 223 ? -12.193 -14.792 45.899 1.00 84.69 223 GLU A O 1
ATOM 1836 N N . GLN A 1 224 ? -12.712 -12.675 45.368 1.00 82.19 224 GLN A N 1
ATOM 1837 C CA . GLN A 1 224 ? -11.805 -12.010 46.291 1.00 82.19 224 GLN A CA 1
ATOM 1838 C C . GLN A 1 224 ? -12.479 -10.768 46.882 1.00 82.19 224 GLN A C 1
ATOM 1840 O O . GLN A 1 224 ? -12.840 -9.837 46.164 1.00 82.19 224 GLN A O 1
ATOM 1845 N N . ASP A 1 225 ? -12.637 -10.744 48.209 1.00 81.25 225 ASP A N 1
ATOM 1846 C CA . ASP A 1 225 ? -13.179 -9.605 48.967 1.00 81.25 225 ASP A CA 1
ATOM 1847 C C . ASP A 1 225 ? -14.545 -9.089 48.463 1.00 81.25 225 ASP A C 1
ATOM 1849 O O . ASP A 1 225 ? -14.846 -7.897 48.522 1.00 81.25 225 ASP A O 1
ATOM 1853 N N . GLY A 1 226 ? -15.384 -10.002 47.964 1.00 78.81 226 GLY A N 1
ATOM 1854 C CA . GLY A 1 226 ? -16.707 -9.687 47.419 1.00 78.81 226 GLY A CA 1
ATOM 1855 C C . GLY A 1 226 ? -16.710 -9.218 45.961 1.00 78.81 226 GLY A C 1
ATOM 1856 O O . GLY A 1 226 ? -17.775 -8.870 45.458 1.00 78.81 226 GLY A O 1
ATOM 1857 N N . TYR A 1 227 ? -15.560 -9.240 45.283 1.00 89.06 227 TYR A N 1
ATOM 1858 C CA . TYR A 1 227 ? -15.428 -9.000 43.847 1.00 89.06 227 TYR A CA 1
ATOM 1859 C C . TYR A 1 227 ? -14.959 -10.259 43.133 1.00 89.06 227 TYR A C 1
ATOM 1861 O O . TYR A 1 227 ? -14.305 -11.120 43.712 1.00 89.06 227 TYR A O 1
ATOM 1869 N N . LYS A 1 228 ? -15.245 -10.346 41.842 1.00 91.62 228 LYS A N 1
ATOM 1870 C CA . LYS A 1 228 ? -14.638 -11.330 40.953 1.00 91.62 228 LYS A CA 1
ATOM 1871 C C . LYS A 1 228 ? -13.419 -10.715 40.306 1.00 91.62 228 LYS A C 1
ATOM 1873 O O . LYS A 1 228 ? -13.559 -9.714 39.608 1.00 91.62 228 LYS A O 1
ATOM 1878 N N . THR A 1 229 ? -12.258 -11.314 40.512 1.00 93.62 229 THR A N 1
ATOM 1879 C CA . THR A 1 229 ? -10.970 -10.824 40.028 1.00 93.62 229 THR A CA 1
ATOM 1880 C C . THR A 1 229 ? -10.248 -11.822 39.142 1.00 93.62 229 THR A C 1
ATOM 1882 O O . THR A 1 229 ? -10.361 -13.039 39.296 1.00 93.62 229 THR A O 1
ATOM 1885 N N . LEU A 1 230 ? -9.471 -11.283 38.211 1.00 94.56 230 LEU A N 1
ATOM 1886 C CA . LEU A 1 230 ? -8.550 -12.024 37.368 1.00 94.56 230 LEU A CA 1
ATOM 1887 C C . LEU A 1 230 ? -7.318 -11.162 37.109 1.00 94.56 230 LEU A C 1
ATOM 1889 O O . LEU A 1 230 ? -7.440 -9.999 36.732 1.00 94.56 230 LEU A O 1
ATOM 1893 N N . ASN A 1 231 ? -6.139 -11.752 37.299 1.00 93.81 231 ASN A N 1
ATOM 1894 C CA . ASN A 1 231 ? -4.862 -11.074 37.113 1.00 93.81 231 ASN A CA 1
ATOM 1895 C C . ASN A 1 231 ? -4.064 -11.737 35.988 1.00 93.81 231 ASN A C 1
ATOM 1897 O O . ASN A 1 231 ? -3.848 -12.949 36.020 1.00 93.81 231 ASN A O 1
ATOM 1901 N N . LEU A 1 232 ? -3.607 -10.939 35.025 1.00 94.50 232 LEU A N 1
ATOM 1902 C CA . LEU A 1 232 ? -2.672 -11.343 33.972 1.00 94.50 232 LEU A CA 1
ATOM 1903 C C . LEU A 1 232 ? -1.330 -10.656 34.221 1.00 94.50 232 LEU A C 1
ATOM 1905 O O . LEU A 1 232 ? -1.307 -9.445 34.425 1.00 94.50 232 LEU A O 1
ATOM 1909 N N . THR A 1 233 ? -0.225 -11.398 34.186 1.00 93.31 233 THR A N 1
ATOM 1910 C CA . THR A 1 233 ? 1.110 -10.858 34.490 1.00 93.31 233 THR A CA 1
ATOM 1911 C C . THR A 1 233 ? 2.104 -11.263 33.412 1.00 93.31 233 THR A C 1
ATOM 1913 O O . THR A 1 233 ? 2.144 -12.430 33.034 1.00 93.31 233 THR A O 1
ATOM 1916 N N . ALA A 1 234 ? 2.921 -10.319 32.945 1.00 92.00 234 ALA A N 1
ATOM 1917 C CA . ALA A 1 234 ? 4.034 -10.577 32.031 1.00 92.00 234 ALA A CA 1
ATOM 1918 C C . ALA A 1 234 ? 5.269 -9.767 32.427 1.00 92.00 234 ALA A C 1
ATOM 1920 O O . ALA A 1 234 ? 5.151 -8.699 33.035 1.00 92.00 234 ALA A O 1
ATOM 1921 N N . SER A 1 235 ? 6.443 -10.250 32.025 1.00 91.25 235 SER A N 1
ATOM 1922 C CA . SER A 1 235 ? 7.640 -9.414 31.969 1.00 91.25 235 SER A CA 1
ATOM 1923 C C . SER A 1 235 ? 7.458 -8.337 30.891 1.00 91.25 235 SER A C 1
ATOM 1925 O O . SER A 1 235 ? 6.747 -8.555 29.911 1.00 91.25 235 SER A O 1
ATOM 1927 N N . ILE A 1 236 ? 8.072 -7.163 31.053 1.00 87.31 236 ILE A N 1
ATOM 1928 C CA . ILE A 1 236 ? 7.958 -6.069 30.068 1.00 87.31 236 ILE A CA 1
ATOM 1929 C C . ILE A 1 236 ? 8.436 -6.514 28.679 1.00 87.31 236 ILE A C 1
ATOM 1931 O O . ILE A 1 236 ? 7.863 -6.087 27.683 1.00 87.31 236 ILE A O 1
ATOM 1935 N N . ASP A 1 237 ? 9.443 -7.384 28.608 1.00 83.19 237 ASP A N 1
ATOM 1936 C CA . ASP A 1 237 ? 10.022 -7.847 27.342 1.00 83.19 237 ASP A CA 1
ATOM 1937 C C . ASP A 1 237 ? 9.134 -8.858 26.597 1.00 83.19 237 ASP A C 1
ATOM 1939 O O . ASP A 1 237 ? 9.213 -8.963 25.373 1.00 83.19 237 ASP A O 1
ATOM 1943 N N . GLU A 1 238 ? 8.274 -9.580 27.317 1.00 85.56 238 GLU A N 1
ATOM 1944 C CA . GLU A 1 238 ? 7.381 -10.611 26.767 1.00 85.56 238 GLU A CA 1
ATOM 1945 C C . GLU A 1 238 ? 5.909 -10.163 26.751 1.00 85.56 238 GLU A C 1
ATOM 1947 O O . GLU A 1 238 ? 5.023 -10.916 26.344 1.00 85.56 238 GLU A O 1
ATOM 1952 N N . ALA A 1 239 ? 5.619 -8.941 27.207 1.00 87.56 239 ALA A N 1
ATOM 1953 C CA . ALA A 1 239 ? 4.259 -8.442 27.317 1.00 87.56 239 ALA A CA 1
ATOM 1954 C C . ALA A 1 239 ? 3.637 -8.205 25.927 1.00 87.56 239 ALA A C 1
ATOM 1956 O O . ALA A 1 239 ? 4.201 -7.472 25.109 1.00 87.56 239 ALA A O 1
ATOM 1957 N N . PRO A 1 240 ? 2.430 -8.736 25.649 1.00 88.75 240 PRO A N 1
ATOM 1958 C CA . PRO A 1 240 ? 1.712 -8.393 24.428 1.00 88.75 240 PRO A CA 1
ATOM 1959 C C . PRO A 1 240 ? 1.351 -6.904 24.416 1.00 88.75 240 PRO A C 1
ATOM 1961 O O . PRO A 1 240 ? 1.073 -6.309 25.457 1.00 88.75 240 PRO A O 1
ATOM 1964 N N . GLU A 1 241 ? 1.288 -6.299 23.229 1.00 86.81 241 GLU A N 1
ATOM 1965 C CA . GLU A 1 241 ? 0.997 -4.865 23.078 1.00 86.81 241 GLU A CA 1
ATOM 1966 C C . GLU A 1 241 ? -0.368 -4.484 23.668 1.00 86.81 241 GLU A C 1
ATOM 1968 O O . GLU A 1 241 ? -0.491 -3.482 24.382 1.00 86.81 241 GLU A O 1
ATOM 1973 N N . ARG A 1 242 ? -1.399 -5.288 23.378 1.00 91.12 242 ARG A N 1
ATOM 1974 C CA . ARG A 1 242 ? -2.767 -5.100 23.874 1.00 91.12 242 ARG A CA 1
ATOM 1975 C C . ARG A 1 242 ? -3.427 -6.440 24.184 1.00 91.12 242 ARG A C 1
ATOM 1977 O O . ARG A 1 242 ? -3.137 -7.454 23.548 1.00 91.12 242 ARG A O 1
ATOM 1984 N N . ILE A 1 243 ? -4.364 -6.415 25.123 1.00 94.25 243 ILE A N 1
ATOM 1985 C CA . ILE A 1 243 ? -5.194 -7.559 25.510 1.00 94.25 243 ILE A CA 1
ATOM 1986 C C . ILE A 1 243 ? -6.633 -7.246 25.123 1.00 94.25 243 ILE A C 1
ATOM 1988 O O . ILE A 1 243 ? -7.150 -6.184 25.480 1.00 94.25 243 ILE A O 1
ATOM 1992 N N . ALA A 1 244 ? -7.263 -8.156 24.384 1.00 93.44 244 ALA A N 1
ATOM 1993 C CA . ALA A 1 244 ? -8.655 -8.038 23.982 1.00 93.44 244 ALA A CA 1
ATOM 1994 C C . ALA A 1 244 ? -9.514 -9.069 24.710 1.00 93.44 244 ALA A C 1
ATOM 1996 O O . ALA A 1 244 ? -9.112 -10.227 24.814 1.00 93.44 244 ALA A O 1
ATOM 1997 N N . PHE A 1 245 ? -10.676 -8.669 25.227 1.00 94.56 245 PHE A N 1
ATOM 1998 C CA . PHE A 1 245 ? -11.546 -9.594 25.947 1.00 94.56 245 PHE A CA 1
ATOM 1999 C C . PHE A 1 245 ? -13.034 -9.251 25.885 1.00 94.56 245 PHE A C 1
ATOM 2001 O O . PHE A 1 245 ? -13.448 -8.113 25.665 1.00 94.56 245 PHE A O 1
ATOM 2008 N N . VAL A 1 246 ? -13.845 -10.262 26.171 1.00 93.69 246 VAL A N 1
ATOM 2009 C CA . VAL A 1 246 ? -15.258 -10.151 26.539 1.00 93.69 246 VAL A CA 1
ATOM 2010 C C . VAL A 1 246 ? -15.510 -11.022 27.766 1.00 93.69 246 VAL A C 1
ATOM 2012 O O . VAL A 1 246 ? -14.743 -11.944 28.052 1.00 93.69 246 VAL A O 1
ATOM 2015 N N . ILE A 1 247 ? -16.564 -10.730 28.522 1.00 93.62 247 ILE A N 1
ATOM 2016 C CA . ILE A 1 247 ? -16.904 -11.517 29.712 1.00 93.62 247 ILE A CA 1
ATOM 2017 C C . ILE A 1 247 ? -18.082 -12.419 29.377 1.00 93.62 247 ILE A C 1
ATOM 2019 O O . ILE A 1 247 ? -19.068 -11.969 28.802 1.00 93.62 247 ILE A O 1
ATOM 2023 N N . ARG A 1 248 ? -17.989 -13.690 29.753 1.00 87.88 248 ARG A N 1
ATOM 2024 C CA . ARG A 1 248 ? -19.072 -14.661 29.639 1.00 87.88 248 ARG A CA 1
ATOM 2025 C C . ARG A 1 248 ? -19.572 -15.008 31.033 1.00 87.88 248 ARG A C 1
ATOM 2027 O O . ARG A 1 248 ? -18.810 -15.487 31.869 1.00 87.88 248 ARG A O 1
ATOM 2034 N N . ARG A 1 249 ? -20.842 -14.724 31.293 1.00 83.88 249 ARG A N 1
ATOM 2035 C CA . ARG A 1 249 ? -21.525 -15.007 32.550 1.00 83.88 249 ARG A CA 1
ATOM 2036 C C . ARG A 1 249 ? -22.356 -16.281 32.422 1.00 83.88 249 ARG A C 1
ATOM 2038 O O . ARG A 1 249 ? -23.043 -16.455 31.419 1.00 83.88 249 ARG A O 1
ATOM 2045 N N . ASP A 1 250 ? -22.298 -17.134 33.446 1.00 74.69 250 ASP A N 1
ATOM 2046 C CA . ASP A 1 250 ? -23.106 -18.356 33.581 1.00 74.69 250 ASP A CA 1
ATOM 2047 C C . ASP A 1 250 ? -23.090 -19.202 32.290 1.00 74.69 250 ASP A C 1
ATOM 2049 O O . ASP A 1 250 ? -24.090 -19.768 31.867 1.00 74.69 250 ASP A O 1
ATOM 2053 N N . TYR A 1 251 ? -21.915 -19.241 31.651 1.00 62.94 251 TYR A N 1
ATOM 2054 C CA . TYR A 1 251 ? -21.579 -19.945 30.408 1.00 62.94 251 TYR A CA 1
ATOM 2055 C C . TYR A 1 251 ? -22.245 -19.459 29.106 1.00 62.94 251 TYR A C 1
ATOM 2057 O O . TYR A 1 251 ? -21.616 -19.622 28.065 1.00 62.94 251 TYR A O 1
ATOM 2065 N N . ASP A 1 252 ? -23.396 -18.780 29.123 1.00 71.88 252 ASP A N 1
ATOM 2066 C CA . ASP A 1 252 ? -24.111 -18.409 27.879 1.00 71.88 252 ASP A CA 1
ATOM 2067 C C . ASP A 1 252 ? -24.398 -16.905 27.698 1.00 71.88 252 ASP A C 1
ATOM 2069 O O . ASP A 1 252 ? -24.815 -16.477 26.619 1.00 71.88 252 ASP A O 1
ATOM 2073 N N . GLN A 1 253 ? -24.147 -16.063 28.705 1.00 79.25 253 GLN A N 1
ATOM 2074 C CA . GLN A 1 253 ? -24.431 -14.625 28.621 1.00 79.25 253 GLN A CA 1
ATOM 2075 C C . GLN A 1 253 ? -23.169 -13.810 28.326 1.00 79.25 253 GLN A C 1
ATOM 2077 O O . GLN A 1 253 ? -22.284 -13.682 29.170 1.00 79.25 253 GLN A O 1
ATOM 2082 N N . TRP A 1 254 ? -23.093 -13.208 27.139 1.00 86.25 254 TRP A N 1
ATOM 2083 C CA . TRP A 1 254 ? -21.956 -12.380 26.732 1.00 86.25 254 TRP A CA 1
ATOM 2084 C C . TRP A 1 254 ? -22.125 -10.920 27.160 1.00 86.25 254 TRP A C 1
ATOM 2086 O O . TRP A 1 254 ? -23.095 -10.255 26.803 1.00 86.25 254 TRP A O 1
ATOM 2096 N N . ILE A 1 255 ? -21.137 -10.404 27.882 1.00 84.88 255 ILE A N 1
ATOM 2097 C CA . ILE A 1 255 ? -21.057 -9.032 28.374 1.00 84.88 255 ILE A CA 1
ATOM 2098 C C . ILE A 1 255 ? -19.961 -8.313 27.578 1.00 84.88 255 ILE A C 1
ATOM 2100 O O . ILE A 1 255 ? -18.769 -8.615 27.699 1.00 84.88 255 ILE A O 1
ATOM 2104 N N . LYS A 1 256 ? -20.387 -7.357 26.744 1.00 83.69 256 LYS A N 1
ATOM 2105 C CA . LYS A 1 256 ? -19.546 -6.556 25.840 1.00 83.69 256 LYS A CA 1
ATOM 2106 C C . LYS A 1 256 ? -19.745 -5.068 26.087 1.00 83.69 256 LYS A C 1
ATOM 2108 O O . LYS A 1 256 ? -20.871 -4.647 26.336 1.00 83.69 256 LYS A O 1
ATOM 2113 N N . ARG A 1 257 ? -18.688 -4.266 25.950 1.00 76.31 257 ARG A N 1
ATOM 2114 C CA . ARG A 1 257 ? -18.748 -2.807 26.112 1.00 76.31 257 ARG A CA 1
ATOM 2115 C C . ARG A 1 257 ? -19.333 -2.175 24.851 1.00 76.31 257 ARG A C 1
ATOM 2117 O O . ARG A 1 257 ? -18.669 -2.183 23.821 1.00 76.31 257 ARG A O 1
ATOM 2124 N N . ASP A 1 258 ? -20.550 -1.640 24.905 1.00 71.50 258 ASP A N 1
ATOM 2125 C CA . ASP A 1 258 ? -21.185 -0.949 23.765 1.00 71.50 258 ASP A CA 1
ATOM 2126 C C . ASP A 1 258 ? -21.170 -1.772 22.456 1.00 71.50 258 ASP A C 1
ATOM 2128 O O . ASP A 1 258 ? -20.825 -1.272 21.390 1.00 71.50 258 ASP A O 1
ATOM 2132 N N . ALA A 1 259 ? -21.481 -3.073 22.551 1.00 70.38 259 ALA A N 1
ATOM 2133 C CA . ALA A 1 259 ? -21.384 -4.059 21.460 1.00 70.38 259 ALA A CA 1
ATOM 2134 C C . ALA A 1 259 ? -19.968 -4.307 20.889 1.00 70.38 259 ALA A C 1
ATOM 2136 O O . ALA A 1 259 ? -19.814 -5.064 19.931 1.00 70.38 259 ALA A O 1
ATOM 2137 N N . THR A 1 260 ? -18.930 -3.746 21.510 1.00 75.94 260 THR A N 1
ATOM 2138 C CA . THR A 1 260 ? -17.519 -3.943 21.158 1.00 75.94 260 THR A CA 1
ATOM 2139 C C . THR A 1 260 ? -16.771 -4.757 22.211 1.00 75.94 260 THR A C 1
ATOM 2141 O O . THR A 1 260 ? -17.181 -4.857 23.374 1.00 75.94 260 THR A O 1
ATOM 2144 N N . ASP A 1 261 ? -15.664 -5.361 21.793 1.00 85.75 261 ASP A N 1
ATOM 2145 C CA . ASP A 1 261 ? -14.764 -6.062 22.700 1.00 85.75 261 ASP A CA 1
ATOM 2146 C C . ASP A 1 261 ? -13.950 -5.047 23.516 1.00 85.75 261 ASP A C 1
ATOM 2148 O O . ASP A 1 261 ? -13.661 -3.932 23.068 1.00 85.75 261 ASP A O 1
ATOM 2152 N N . TRP A 1 262 ? -13.555 -5.425 24.728 1.00 88.50 262 TRP A N 1
ATOM 2153 C CA . TRP A 1 262 ? -12.618 -4.622 25.502 1.00 88.50 262 TRP A CA 1
ATOM 2154 C C . TRP A 1 262 ? -11.235 -4.733 24.885 1.00 88.50 262 TRP A C 1
ATOM 2156 O O . TRP A 1 262 ? -10.797 -5.836 24.590 1.00 88.50 262 TRP A O 1
ATOM 2166 N N . ILE A 1 263 ? -10.542 -3.606 24.727 1.00 90.12 263 ILE A N 1
ATOM 2167 C CA . ILE A 1 263 ? -9.157 -3.558 24.253 1.00 90.12 263 ILE A CA 1
ATOM 2168 C C . ILE A 1 263 ? -8.358 -2.740 25.258 1.00 90.12 263 ILE A C 1
ATOM 2170 O O . ILE A 1 263 ? -8.538 -1.525 25.358 1.00 90.12 263 ILE A O 1
ATOM 2174 N N . ILE A 1 264 ? -7.488 -3.414 26.002 1.00 91.88 264 ILE A N 1
ATOM 2175 C CA . ILE A 1 264 ? -6.669 -2.814 27.051 1.00 91.88 264 ILE A CA 1
ATOM 2176 C C . ILE A 1 264 ? -5.223 -2.703 26.558 1.00 91.88 264 ILE A C 1
ATOM 2178 O O . ILE A 1 264 ? -4.643 -3.722 26.169 1.00 91.88 264 ILE A O 1
ATOM 2182 N N . PRO A 1 265 ? -4.616 -1.502 26.549 1.00 89.06 265 PRO A N 1
ATOM 2183 C CA . PRO A 1 265 ? -3.186 -1.370 26.289 1.00 89.06 265 PRO A CA 1
ATOM 2184 C C . PRO A 1 265 ? -2.389 -2.046 27.413 1.00 89.06 265 PRO A C 1
ATOM 2186 O O . PRO A 1 265 ? -2.740 -1.896 28.579 1.00 89.06 265 PRO A O 1
ATOM 2189 N N . PHE A 1 266 ? -1.338 -2.795 27.073 1.00 91.6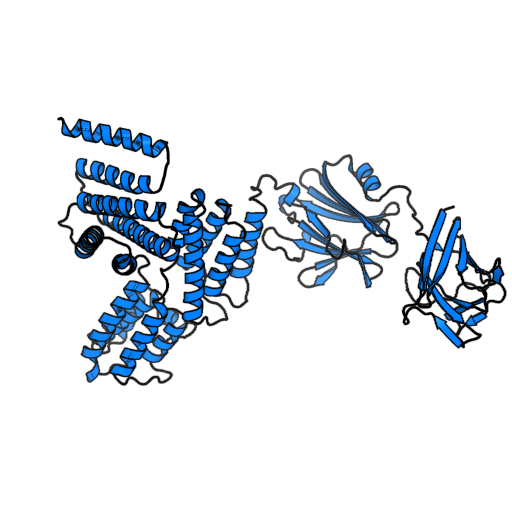2 266 PHE A N 1
ATOM 2190 C CA . PHE A 1 266 ? -0.541 -3.551 28.044 1.00 91.62 266 PHE A CA 1
ATOM 2191 C C . PHE A 1 266 ? 0.962 -3.289 27.862 1.00 91.62 266 PHE A C 1
ATOM 2193 O O . PHE A 1 266 ? 1.452 -2.300 28.405 1.00 91.62 266 PHE A O 1
ATOM 2200 N N . GLY A 1 267 ? 1.687 -4.066 27.049 1.00 87.31 267 GLY A N 1
ATOM 2201 C CA . GLY A 1 267 ? 3.103 -3.811 26.728 1.00 87.31 267 GLY A CA 1
ATOM 2202 C C . GLY A 1 267 ? 3.336 -2.432 26.091 1.00 87.31 267 GLY A C 1
ATOM 2203 O O . GLY A 1 267 ? 4.310 -1.741 26.409 1.00 87.31 267 GLY A O 1
ATOM 2204 N N . ALA A 1 268 ? 2.361 -1.953 25.307 1.00 82.06 268 ALA A N 1
ATOM 2205 C CA . ALA A 1 268 ? 2.374 -0.630 24.676 1.00 82.06 268 ALA A CA 1
ATOM 2206 C C . ALA A 1 268 ? 2.548 0.535 25.672 1.00 82.06 268 ALA A C 1
ATOM 2208 O O . ALA A 1 268 ? 2.978 1.622 25.288 1.00 82.06 268 ALA A O 1
ATOM 2209 N N . LEU A 1 269 ? 2.204 0.338 26.952 1.00 81.69 269 LEU A N 1
ATOM 2210 C CA . LEU A 1 269 ? 2.275 1.382 27.979 1.00 81.69 269 LEU A CA 1
ATOM 2211 C C . LEU A 1 269 ? 3.708 1.693 28.430 1.00 81.69 269 LEU A C 1
ATOM 2213 O O . LEU A 1 269 ? 3.956 2.796 28.921 1.00 81.69 269 LEU A O 1
ATOM 2217 N N . VAL A 1 270 ? 4.638 0.747 28.268 1.00 80.69 270 VAL A N 1
ATOM 2218 C CA . VAL A 1 270 ? 6.031 0.871 28.739 1.00 80.69 270 VAL A CA 1
ATOM 2219 C C . VAL A 1 270 ? 7.020 0.959 27.586 1.00 80.69 270 VAL A C 1
ATOM 2221 O O . VAL A 1 270 ? 8.075 1.564 27.735 1.00 80.69 270 VAL A O 1
ATOM 2224 N N . HIS A 1 271 ? 6.662 0.459 26.403 1.00 68.19 271 HIS A N 1
ATOM 2225 C CA . HIS A 1 271 ? 7.460 0.614 25.185 1.00 68.19 271 HIS A CA 1
ATOM 2226 C C . HIS A 1 271 ? 7.362 2.020 24.554 1.00 68.19 271 HIS A C 1
ATOM 2228 O O . HIS A 1 271 ? 7.456 2.153 23.336 1.00 68.19 271 HIS A O 1
ATOM 2234 N N . LYS A 1 272 ? 7.220 3.078 25.372 1.00 51.78 272 LYS A N 1
ATOM 2235 C CA . LYS A 1 272 ? 7.123 4.487 24.934 1.00 51.78 272 LYS A CA 1
ATOM 2236 C C . LYS A 1 272 ? 8.348 4.972 24.137 1.00 51.78 272 LYS A C 1
ATOM 2238 O O . LYS A 1 272 ? 8.209 5.909 23.359 1.00 51.78 272 LYS A O 1
ATOM 2243 N N . ASP A 1 273 ? 9.498 4.303 24.281 1.00 43.31 273 ASP A N 1
ATOM 2244 C CA . ASP A 1 273 ? 10.760 4.631 23.594 1.00 43.31 273 ASP A CA 1
ATOM 2245 C C . ASP A 1 273 ? 11.000 3.860 22.281 1.00 43.31 273 ASP A C 1
ATOM 2247 O O . ASP A 1 273 ? 11.992 4.101 21.591 1.00 43.31 273 ASP A O 1
ATOM 2251 N N . LYS A 1 274 ? 10.099 2.953 21.875 1.00 44.72 274 LYS A N 1
ATOM 2252 C CA . LYS A 1 274 ? 10.022 2.558 20.460 1.00 44.72 274 LYS A CA 1
ATOM 2253 C C . LYS A 1 274 ? 9.096 3.577 19.808 1.00 44.72 274 LYS A C 1
ATOM 2255 O O . LYS A 1 274 ? 7.948 3.641 20.237 1.00 44.72 274 LYS A O 1
ATOM 2260 N N . PRO A 1 275 ? 9.563 4.373 18.828 1.00 40.88 275 PRO A N 1
ATOM 2261 C CA . PRO A 1 275 ? 8.827 5.529 18.337 1.00 40.88 275 PRO A CA 1
ATOM 2262 C C . PRO A 1 275 ? 7.376 5.142 18.064 1.00 40.88 275 PRO A C 1
ATOM 2264 O O . PRO A 1 275 ? 7.094 4.205 17.306 1.00 40.88 275 PRO A O 1
ATOM 2267 N N . ILE A 1 276 ? 6.471 5.841 18.753 1.00 43.12 276 ILE A N 1
ATOM 2268 C CA . ILE A 1 276 ? 5.064 5.929 18.386 1.00 43.12 276 ILE A CA 1
ATOM 2269 C C . ILE A 1 276 ? 5.069 6.675 17.054 1.00 43.12 276 ILE A C 1
ATOM 2271 O O . ILE A 1 276 ? 4.899 7.891 16.997 1.00 43.12 276 ILE A O 1
ATOM 2275 N N . ASP A 1 277 ? 5.344 5.946 15.977 1.00 45.25 277 ASP A N 1
ATOM 2276 C CA . ASP A 1 277 ? 5.004 6.401 14.643 1.00 45.25 277 ASP A CA 1
ATOM 2277 C C . ASP A 1 277 ? 3.488 6.565 14.655 1.00 45.25 277 ASP A C 1
ATOM 2279 O O . ASP A 1 277 ? 2.752 5.598 14.861 1.00 45.25 277 ASP A O 1
ATOM 2283 N N . ASN A 1 278 ? 3.077 7.833 14.573 1.00 57.84 278 ASN A N 1
ATOM 2284 C CA . ASN A 1 278 ? 1.771 8.354 14.193 1.00 57.84 278 ASN A CA 1
ATOM 2285 C C . ASN A 1 278 ? 0.725 7.241 13.972 1.00 57.84 278 ASN A C 1
ATOM 2287 O O . ASN A 1 278 ? 0.879 6.431 13.063 1.00 57.84 278 ASN A O 1
ATOM 2291 N N . VAL A 1 279 ? -0.334 7.180 14.789 1.00 61.22 279 VAL A N 1
ATOM 2292 C CA . VAL A 1 279 ? -1.382 6.131 14.727 1.00 61.22 279 VAL A CA 1
ATOM 2293 C C . VAL A 1 279 ? -1.860 5.870 13.290 1.00 61.22 279 VAL A C 1
ATOM 2295 O O . VAL A 1 279 ? -2.131 4.728 12.923 1.00 61.22 279 VAL A O 1
ATOM 2298 N N . GLU A 1 280 ? -1.879 6.915 12.465 1.00 65.88 280 GLU A N 1
ATOM 2299 C CA . GLU A 1 280 ? -2.135 6.857 11.028 1.00 65.88 280 GLU A CA 1
ATOM 2300 C C . GLU A 1 280 ? -1.102 6.017 10.243 1.00 65.88 280 GLU A C 1
ATOM 2302 O O . GLU A 1 280 ? -1.486 5.121 9.495 1.00 65.88 280 GLU A O 1
ATOM 2307 N N . LEU A 1 281 ? 0.204 6.224 10.458 1.00 72.69 281 LEU A N 1
ATOM 2308 C CA . LEU A 1 281 ? 1.289 5.417 9.873 1.00 72.69 281 LEU A CA 1
ATOM 2309 C C . LEU A 1 281 ? 1.189 3.949 10.285 1.00 72.69 281 LEU A C 1
ATOM 2311 O O . LEU A 1 281 ? 1.386 3.059 9.455 1.00 72.69 281 LEU A O 1
ATOM 2315 N N . SER A 1 282 ? 0.859 3.690 11.553 1.00 67.44 282 SER A N 1
ATOM 2316 C CA . SER A 1 282 ? 0.652 2.330 12.056 1.00 67.44 282 SER A CA 1
ATOM 2317 C C . SER A 1 282 ? -0.524 1.647 11.353 1.00 67.44 282 SER A C 1
ATOM 2319 O O . SER A 1 282 ? -0.412 0.490 10.940 1.00 67.44 282 SER A O 1
ATOM 2321 N N . HIS A 1 283 ? -1.625 2.372 11.137 1.00 78.00 283 HIS A N 1
ATOM 2322 C CA . HIS A 1 283 ? -2.786 1.861 10.412 1.00 78.00 283 HIS A CA 1
ATOM 2323 C C . HIS A 1 283 ? -2.458 1.565 8.943 1.00 78.00 283 HIS A C 1
ATOM 2325 O O . HIS A 1 283 ? -2.727 0.463 8.470 1.00 78.00 283 HIS A O 1
ATOM 2331 N N . ILE A 1 284 ? -1.833 2.512 8.235 1.00 83.75 284 ILE A N 1
ATOM 2332 C CA . ILE A 1 284 ? -1.426 2.352 6.830 1.00 83.75 284 ILE A CA 1
ATOM 2333 C C . ILE A 1 284 ? -0.483 1.155 6.677 1.00 83.75 284 ILE A C 1
ATOM 2335 O O . ILE A 1 284 ? -0.699 0.296 5.824 1.00 83.75 284 ILE A O 1
ATOM 2339 N N . THR A 1 285 ? 0.532 1.059 7.536 1.00 81.00 285 THR A N 1
ATOM 2340 C CA . THR A 1 285 ? 1.517 -0.028 7.486 1.00 81.00 285 THR A CA 1
ATOM 2341 C C . THR A 1 285 ? 0.873 -1.380 7.785 1.00 81.00 285 THR A C 1
ATOM 2343 O O . THR A 1 285 ? 1.143 -2.355 7.088 1.00 81.00 285 THR A O 1
ATOM 2346 N N . SER A 1 286 ? -0.013 -1.446 8.782 1.00 78.94 286 SER A N 1
ATOM 2347 C CA . SER A 1 286 ? -0.723 -2.683 9.128 1.00 78.94 286 SER A CA 1
ATOM 2348 C C . SER A 1 286 ? -1.636 -3.147 7.994 1.00 78.94 286 SER A C 1
ATOM 2350 O O . SER A 1 286 ? -1.641 -4.329 7.670 1.00 78.94 286 SER A O 1
ATOM 2352 N N . GLU A 1 287 ? -2.354 -2.225 7.349 1.00 88.38 287 GLU A N 1
ATOM 2353 C CA . GLU A 1 287 ? -3.233 -2.534 6.217 1.00 88.38 287 GLU A CA 1
ATOM 2354 C C . GLU A 1 287 ? -2.438 -3.047 5.006 1.00 88.38 287 GLU A C 1
ATOM 2356 O O . GLU A 1 287 ? -2.826 -4.037 4.384 1.00 88.38 287 GLU A O 1
ATOM 2361 N N . ILE A 1 288 ? -1.285 -2.435 4.708 1.00 91.25 288 ILE A N 1
ATOM 2362 C CA . ILE A 1 288 ? -0.365 -2.917 3.667 1.00 91.25 288 ILE A CA 1
ATOM 2363 C C . ILE A 1 288 ? 0.118 -4.333 3.992 1.00 91.25 288 ILE A C 1
ATOM 2365 O O . ILE A 1 288 ? 0.005 -5.223 3.149 1.00 91.25 288 ILE A O 1
ATOM 2369 N N . ILE A 1 289 ? 0.622 -4.562 5.210 1.00 85.81 289 ILE A N 1
ATOM 2370 C CA . ILE A 1 289 ? 1.138 -5.871 5.635 1.00 85.81 289 ILE A CA 1
ATOM 2371 C C . ILE A 1 289 ? 0.034 -6.928 5.583 1.00 85.81 289 ILE A C 1
ATOM 2373 O O . ILE A 1 289 ? 0.267 -8.022 5.080 1.00 85.81 289 ILE A O 1
ATOM 2377 N N . GLU A 1 290 ? -1.168 -6.622 6.069 1.00 83.88 290 GLU A N 1
ATOM 2378 C CA . GLU A 1 290 ? -2.294 -7.555 6.057 1.00 83.88 290 GLU A CA 1
ATOM 2379 C C . GLU A 1 290 ? -2.639 -7.991 4.631 1.00 83.88 290 GLU A C 1
ATOM 2381 O O . GLU A 1 290 ? -2.768 -9.189 4.367 1.00 83.88 290 GLU A O 1
ATOM 2386 N N . ARG A 1 291 ? -2.735 -7.042 3.692 1.00 87.44 291 ARG A N 1
ATOM 2387 C CA . ARG A 1 291 ? -3.037 -7.357 2.290 1.00 87.44 291 ARG A CA 1
ATOM 2388 C C . ARG A 1 291 ? -1.907 -8.132 1.622 1.00 87.44 291 ARG A C 1
ATOM 2390 O O . ARG A 1 291 ? -2.176 -9.171 1.018 1.00 87.44 291 ARG A O 1
ATOM 2397 N N . GLU A 1 292 ? -0.662 -7.688 1.787 1.00 89.50 292 GLU A N 1
ATOM 2398 C CA . GLU A 1 292 ? 0.514 -8.336 1.197 1.00 89.50 292 GLU A CA 1
ATOM 2399 C C . GLU A 1 292 ? 0.797 -9.719 1.799 1.00 89.50 292 GLU A C 1
ATOM 2401 O O . GLU A 1 292 ? 1.334 -10.573 1.105 1.00 89.50 292 GLU A O 1
ATOM 2406 N N . MET A 1 293 ? 0.409 -10.000 3.042 1.00 83.62 293 MET A N 1
ATOM 2407 C CA . MET A 1 293 ? 0.639 -11.303 3.686 1.00 83.62 293 MET A CA 1
ATOM 2408 C C . MET A 1 293 ? -0.574 -12.241 3.627 1.00 83.62 293 MET A C 1
ATOM 2410 O O . MET A 1 293 ? -0.488 -13.383 4.078 1.00 83.62 293 MET A O 1
ATOM 2414 N N . SER A 1 294 ? -1.710 -11.787 3.093 1.00 80.25 294 SER A N 1
ATOM 2415 C CA . SER A 1 294 ? -2.909 -12.620 2.986 1.00 80.25 294 SER A CA 1
ATOM 2416 C C . SER A 1 294 ? -2.752 -13.740 1.946 1.00 80.25 294 SER A C 1
ATOM 2418 O O . SER A 1 294 ? -2.100 -13.579 0.916 1.00 80.25 294 SER A O 1
ATOM 2420 N N . ASN A 1 295 ? -3.416 -14.878 2.168 1.00 77.12 295 ASN A N 1
ATOM 2421 C CA . ASN A 1 295 ? -3.469 -15.973 1.184 1.00 77.12 295 ASN A CA 1
ATOM 2422 C C . ASN A 1 295 ? -4.493 -15.721 0.055 1.00 77.12 295 ASN A C 1
ATOM 2424 O O . ASN A 1 295 ? -4.711 -16.584 -0.798 1.00 77.12 295 ASN A O 1
ATOM 2428 N N . ASN A 1 296 ? -5.144 -14.556 0.061 1.00 82.62 296 ASN A N 1
ATOM 2429 C CA . ASN A 1 296 ? -6.196 -14.203 -0.882 1.00 82.62 296 ASN A CA 1
ATOM 2430 C C . ASN A 1 296 ? -5.624 -13.790 -2.246 1.00 82.62 296 ASN A C 1
ATOM 2432 O O . ASN A 1 296 ? -4.419 -13.623 -2.431 1.00 82.62 296 ASN A O 1
ATOM 2436 N N . SER A 1 297 ? -6.525 -13.614 -3.210 1.00 81.88 297 SER A N 1
ATOM 2437 C CA . SER A 1 297 ? -6.242 -12.991 -4.499 1.00 81.88 297 SER A CA 1
ATOM 2438 C C . SER A 1 297 ? -5.578 -11.621 -4.324 1.00 81.88 297 SER A C 1
ATOM 2440 O O . SER A 1 297 ? -6.171 -10.714 -3.740 1.00 81.88 297 SER A O 1
ATOM 2442 N N . TRP A 1 298 ? -4.363 -11.454 -4.846 1.00 87.19 298 TRP A N 1
ATOM 2443 C CA . TRP A 1 298 ? -3.599 -10.211 -4.723 1.00 87.19 298 TRP A CA 1
ATOM 2444 C C . TRP A 1 298 ? -2.782 -9.960 -5.982 1.00 87.19 298 TRP A C 1
ATOM 2446 O O . TRP A 1 298 ? -2.063 -10.839 -6.434 1.00 87.19 298 TRP A O 1
ATOM 2456 N N . THR A 1 299 ? -2.902 -8.781 -6.590 1.00 82.56 299 THR A N 1
ATOM 2457 C CA . THR A 1 299 ? -2.221 -8.460 -7.857 1.00 82.56 299 THR A CA 1
ATOM 2458 C C . THR A 1 299 ? -1.767 -7.006 -7.869 1.00 82.56 299 THR A C 1
ATOM 2460 O O . THR A 1 299 ? -2.219 -6.215 -7.039 1.00 82.56 299 THR A O 1
ATOM 2463 N N . LEU A 1 300 ? -0.935 -6.618 -8.842 1.00 82.62 300 LEU A N 1
ATOM 2464 C CA . LEU A 1 300 ? -0.555 -5.214 -9.057 1.00 82.62 300 LEU A CA 1
ATOM 2465 C C . LEU A 1 300 ? -1.766 -4.274 -9.139 1.00 82.62 300 LEU A C 1
ATOM 2467 O O . LEU A 1 300 ? -1.728 -3.189 -8.571 1.00 82.62 300 LEU A O 1
ATOM 2471 N N . MET A 1 301 ? -2.868 -4.699 -9.763 1.00 85.62 301 MET A N 1
ATOM 2472 C CA . MET A 1 301 ? -4.090 -3.890 -9.821 1.00 85.62 301 MET A CA 1
ATOM 2473 C C . MET A 1 301 ? -4.688 -3.662 -8.429 1.00 85.62 301 MET A C 1
ATOM 2475 O O . MET A 1 301 ? -5.059 -2.536 -8.095 1.00 85.62 301 MET A O 1
ATOM 2479 N N . HIS A 1 302 ? -4.755 -4.701 -7.591 1.00 92.38 302 HIS A N 1
ATOM 2480 C CA . HIS A 1 302 ? -5.210 -4.553 -6.206 1.00 92.38 302 HIS A CA 1
ATOM 2481 C C . HIS A 1 302 ? -4.282 -3.631 -5.405 1.00 92.38 302 HIS A C 1
ATOM 2483 O O . HIS A 1 302 ? -4.765 -2.757 -4.686 1.00 92.38 302 HIS A O 1
ATOM 2489 N N . ARG A 1 303 ? -2.964 -3.774 -5.585 1.00 93.25 303 ARG A N 1
ATOM 2490 C CA . ARG A 1 303 ? -1.943 -2.923 -4.963 1.00 93.25 303 ARG A CA 1
ATOM 2491 C C . ARG A 1 303 ? -2.094 -1.458 -5.369 1.00 93.25 303 ARG A C 1
ATOM 2493 O O . ARG A 1 303 ? -2.097 -0.591 -4.502 1.00 93.25 303 ARG A O 1
ATOM 2500 N N . PHE A 1 304 ? -2.266 -1.173 -6.659 1.00 94.12 304 PHE A N 1
ATOM 2501 C CA . PHE A 1 304 ? -2.432 0.193 -7.160 1.00 94.12 304 PHE A CA 1
ATOM 2502 C C . PHE A 1 304 ? -3.735 0.830 -6.683 1.00 94.12 304 PHE A C 1
ATOM 2504 O O . PHE A 1 304 ? -3.723 1.989 -6.273 1.00 94.12 304 PHE A O 1
ATOM 2511 N N . ASN A 1 305 ? -4.835 0.072 -6.660 1.00 95.69 305 ASN A N 1
ATOM 2512 C CA . ASN A 1 305 ? -6.096 0.549 -6.096 1.00 95.69 305 ASN A CA 1
ATOM 2513 C C . ASN A 1 305 ? -5.974 0.830 -4.590 1.00 95.69 305 ASN A C 1
ATOM 2515 O O . ASN A 1 305 ? -6.381 1.900 -4.148 1.00 95.69 305 ASN A O 1
ATOM 2519 N N . LEU A 1 306 ? -5.353 -0.067 -3.813 1.00 96.19 306 LEU A N 1
ATOM 2520 C CA . LEU A 1 306 ? -5.141 0.173 -2.384 1.00 96.19 306 LEU A CA 1
ATOM 2521 C C . LEU A 1 306 ? -4.238 1.391 -2.148 1.00 96.19 306 LEU A C 1
ATOM 2523 O O . LEU A 1 306 ? -4.550 2.224 -1.305 1.00 96.19 306 LEU A O 1
ATOM 2527 N N . CYS A 1 307 ? -3.142 1.525 -2.899 1.00 97.31 307 CYS A N 1
ATOM 2528 C CA . CYS A 1 307 ? -2.251 2.679 -2.802 1.00 97.31 307 CYS A CA 1
ATOM 2529 C C . CYS A 1 307 ? -2.994 3.986 -3.107 1.00 97.31 307 CYS A C 1
ATOM 2531 O O . CYS A 1 307 ? -2.876 4.947 -2.351 1.00 97.31 307 CYS A O 1
ATOM 2533 N N . HIS A 1 308 ? -3.826 4.000 -4.151 1.00 97.00 308 HIS A N 1
ATOM 2534 C CA . HIS A 1 308 ? -4.689 5.135 -4.468 1.00 97.00 308 HIS A CA 1
ATOM 2535 C C . HIS A 1 308 ? -5.624 5.489 -3.297 1.00 97.00 308 HIS A C 1
ATOM 2537 O O . HIS A 1 308 ? -5.760 6.658 -2.937 1.00 97.00 308 HIS A O 1
ATOM 2543 N N . ASP A 1 309 ? -6.255 4.492 -2.679 1.00 95.88 309 ASP A N 1
ATOM 2544 C CA . ASP A 1 309 ? -7.191 4.709 -1.573 1.00 95.88 309 ASP A CA 1
ATOM 2545 C C . ASP A 1 309 ? -6.484 5.113 -0.265 1.00 95.88 309 ASP A C 1
ATOM 2547 O O . ASP A 1 309 ? -7.053 5.845 0.544 1.00 95.88 309 ASP A O 1
ATOM 2551 N N . LEU A 1 310 ? -5.239 4.676 -0.049 1.00 95.31 310 LEU A N 1
ATOM 2552 C CA . LEU A 1 310 ? -4.391 5.127 1.060 1.00 95.31 310 LEU A CA 1
ATOM 2553 C C . LEU A 1 310 ? -3.954 6.583 0.865 1.00 95.31 310 LEU A C 1
ATOM 2555 O O . LEU A 1 310 ? -4.086 7.368 1.795 1.00 95.31 310 LEU A O 1
ATOM 2559 N N . ILE A 1 311 ? -3.556 6.977 -0.351 1.00 94.94 311 ILE A N 1
ATOM 2560 C CA . ILE A 1 311 ? -3.239 8.376 -0.680 1.00 94.94 311 ILE A CA 1
ATOM 2561 C C . ILE A 1 311 ? -4.416 9.304 -0.355 1.00 94.94 311 ILE A C 1
ATOM 2563 O O . ILE A 1 311 ? -4.212 10.378 0.195 1.00 94.94 311 ILE A O 1
ATOM 2567 N N . ASN A 1 312 ? -5.653 8.903 -0.665 1.00 91.69 312 ASN A N 1
ATOM 2568 C CA . ASN A 1 312 ? -6.839 9.717 -0.358 1.00 91.69 312 ASN A CA 1
ATOM 2569 C C . ASN A 1 312 ? -7.071 9.928 1.140 1.00 91.69 312 ASN A C 1
ATOM 2571 O O . ASN A 1 312 ? -7.752 10.874 1.517 1.00 91.69 312 ASN A O 1
ATOM 2575 N N . ARG A 1 313 ? -6.550 9.034 1.984 1.00 88.50 313 ARG A N 1
ATOM 2576 C CA . ARG A 1 313 ? -6.689 9.118 3.440 1.00 88.50 313 ARG A CA 1
ATOM 2577 C C . ARG A 1 313 ? -5.561 9.902 4.105 1.00 88.50 313 ARG A C 1
ATOM 2579 O O . ARG A 1 313 ? -5.743 10.294 5.248 1.00 88.50 313 ARG A O 1
ATOM 2586 N N . SER A 1 314 ? -4.439 10.105 3.413 1.00 87.38 314 SER A N 1
ATOM 2587 C CA . SER A 1 314 ? -3.196 10.631 3.990 1.00 87.38 314 SER A CA 1
ATOM 2588 C C . SER A 1 314 ? -2.473 11.608 3.049 1.00 87.38 314 SER A C 1
ATOM 2590 O O . SER A 1 314 ? -1.245 11.574 2.935 1.00 87.38 314 SER A O 1
ATOM 2592 N N . GLU A 1 315 ? -3.219 12.413 2.287 1.00 84.94 315 GLU A N 1
ATOM 2593 C CA . GLU A 1 315 ? -2.675 13.257 1.210 1.00 84.94 315 GLU A CA 1
ATOM 2594 C C . GLU A 1 315 ? -1.712 14.348 1.707 1.00 84.94 315 GLU A C 1
ATOM 2596 O O . GLU A 1 315 ? -0.727 14.654 1.038 1.00 84.94 315 GLU A O 1
ATOM 2601 N N . ASP A 1 316 ? -1.940 14.879 2.906 1.00 81.44 316 ASP A N 1
ATOM 2602 C CA . ASP A 1 316 ? -1.124 15.900 3.567 1.00 81.44 316 ASP A CA 1
ATOM 2603 C C . ASP A 1 316 ? -0.004 15.318 4.451 1.00 81.44 316 ASP A C 1
ATOM 2605 O O . ASP A 1 316 ? 0.893 16.042 4.897 1.00 81.44 316 ASP A O 1
ATOM 2609 N N . ASN A 1 317 ? 0.003 14.001 4.668 1.00 87.88 317 ASN A N 1
ATOM 2610 C CA . ASN A 1 317 ? 0.975 13.326 5.517 1.00 87.88 317 ASN A CA 1
ATOM 2611 C C . ASN A 1 317 ? 2.174 12.809 4.702 1.00 87.88 317 ASN A C 1
ATOM 2613 O O . ASN A 1 317 ? 2.196 11.684 4.199 1.00 87.88 317 ASN A O 1
ATOM 2617 N N . ILE A 1 318 ? 3.230 13.625 4.619 1.00 88.56 318 ILE A N 1
ATOM 2618 C CA . ILE A 1 318 ? 4.467 13.296 3.881 1.00 88.56 318 ILE A CA 1
ATOM 2619 C C . ILE A 1 318 ? 5.098 11.983 4.365 1.00 88.56 318 ILE A C 1
ATOM 2621 O O . ILE A 1 318 ? 5.613 11.217 3.550 1.00 88.56 318 ILE A O 1
ATOM 2625 N N . ALA A 1 319 ? 5.051 11.700 5.670 1.00 87.50 319 ALA A N 1
ATOM 2626 C CA . ALA A 1 319 ? 5.585 10.451 6.201 1.00 87.50 319 ALA A CA 1
ATOM 2627 C C . ALA A 1 319 ? 4.785 9.253 5.667 1.00 87.50 319 ALA A C 1
ATOM 2629 O O . ALA A 1 319 ? 5.381 8.278 5.219 1.00 87.50 319 ALA A O 1
ATOM 2630 N N . ALA A 1 320 ? 3.454 9.343 5.625 1.00 90.00 320 ALA A N 1
ATOM 2631 C CA . ALA A 1 320 ? 2.612 8.288 5.067 1.00 90.00 320 ALA A CA 1
ATOM 2632 C C . ALA A 1 320 ? 2.910 8.059 3.581 1.00 90.00 320 ALA A C 1
ATOM 2634 O O . ALA A 1 320 ? 3.146 6.924 3.166 1.00 90.00 320 ALA A O 1
ATOM 2635 N N . LEU A 1 321 ? 3.008 9.136 2.796 1.00 94.31 321 LEU A N 1
ATOM 2636 C CA . LEU A 1 321 ? 3.395 9.061 1.385 1.00 94.31 321 LEU A CA 1
ATOM 2637 C C . LEU A 1 321 ? 4.786 8.428 1.197 1.00 94.31 321 LEU A C 1
ATOM 2639 O O . LEU A 1 321 ? 4.991 7.673 0.247 1.00 94.31 321 LEU A O 1
ATOM 2643 N N . ALA A 1 322 ? 5.728 8.663 2.116 1.00 93.19 322 ALA A N 1
ATOM 2644 C CA . ALA A 1 322 ? 7.042 8.024 2.089 1.00 93.19 322 ALA A CA 1
ATOM 2645 C C . ALA A 1 322 ? 6.972 6.504 2.312 1.00 93.19 322 ALA A C 1
ATOM 2647 O O . ALA A 1 322 ? 7.641 5.753 1.600 1.00 93.19 322 ALA A O 1
ATOM 2648 N N . TYR A 1 323 ? 6.125 6.030 3.228 1.00 93.50 323 TYR A N 1
ATOM 2649 C CA . TYR A 1 323 ? 5.874 4.595 3.405 1.00 93.50 323 TYR A CA 1
ATOM 2650 C C . TYR A 1 323 ? 5.238 3.971 2.152 1.00 93.50 323 TYR A C 1
ATOM 2652 O O . TYR A 1 323 ? 5.652 2.891 1.722 1.00 93.50 323 TYR A O 1
ATOM 2660 N N . LEU A 1 324 ? 4.290 4.667 1.514 1.00 96.62 324 LEU A N 1
ATOM 2661 C CA . LEU A 1 324 ? 3.698 4.218 0.249 1.00 96.62 324 LEU A CA 1
ATOM 2662 C C . LEU A 1 324 ? 4.733 4.160 -0.880 1.00 96.62 324 LEU A C 1
ATOM 2664 O O . LEU A 1 324 ? 4.745 3.198 -1.644 1.00 96.62 324 LEU A O 1
ATOM 2668 N N . PHE A 1 325 ? 5.634 5.141 -0.966 1.00 96.44 325 PHE A N 1
ATOM 2669 C CA . PHE A 1 325 ? 6.752 5.107 -1.906 1.00 96.44 325 PHE A CA 1
ATOM 2670 C C . PHE A 1 325 ? 7.648 3.883 -1.684 1.00 96.44 325 PHE A C 1
ATOM 2672 O O . PHE A 1 325 ? 7.939 3.167 -2.640 1.00 96.44 325 PHE A O 1
ATOM 2679 N N . VAL A 1 326 ? 8.051 3.603 -0.440 1.00 95.38 326 VAL A N 1
ATOM 2680 C CA . VAL A 1 326 ? 8.870 2.422 -0.112 1.00 95.38 326 VAL A CA 1
ATOM 2681 C C . VAL A 1 326 ? 8.153 1.132 -0.515 1.00 95.38 326 VAL A C 1
ATOM 2683 O O . VAL A 1 326 ? 8.760 0.247 -1.120 1.00 95.38 326 VAL A O 1
ATOM 2686 N N . TRP A 1 327 ? 6.850 1.040 -0.247 1.00 96.06 327 TRP A N 1
ATOM 2687 C CA . TRP A 1 327 ? 6.036 -0.108 -0.636 1.00 96.06 327 TRP A CA 1
ATOM 2688 C C . TRP A 1 327 ? 5.976 -0.301 -2.158 1.00 96.06 327 TRP A C 1
ATOM 2690 O O . TRP A 1 327 ? 6.252 -1.398 -2.656 1.00 96.06 327 TRP A O 1
ATOM 2700 N N . LEU A 1 328 ? 5.697 0.765 -2.916 1.00 94.31 328 LEU A N 1
ATOM 2701 C CA . LEU A 1 328 ? 5.718 0.721 -4.379 1.00 94.31 328 LEU A CA 1
ATOM 2702 C C . LEU A 1 328 ? 7.111 0.373 -4.915 1.00 94.31 328 LEU A C 1
ATOM 2704 O O . LEU A 1 328 ? 7.225 -0.398 -5.867 1.00 94.31 328 LEU A O 1
ATOM 2708 N N . ARG A 1 329 ? 8.178 0.862 -4.274 1.00 90.81 329 ARG A N 1
ATOM 2709 C CA . ARG A 1 329 ? 9.556 0.547 -4.657 1.00 90.81 329 ARG A CA 1
ATOM 2710 C C . ARG A 1 329 ? 9.884 -0.929 -4.451 1.00 90.81 329 ARG A C 1
ATOM 2712 O O . ARG A 1 329 ? 10.497 -1.528 -5.326 1.00 90.81 329 ARG A O 1
ATOM 2719 N N . PHE A 1 330 ? 9.444 -1.549 -3.356 1.00 87.88 330 PHE A N 1
ATOM 2720 C CA . PHE A 1 330 ? 9.593 -2.998 -3.181 1.00 87.88 330 PHE A CA 1
ATOM 2721 C C . PHE A 1 330 ? 8.819 -3.800 -4.230 1.00 87.88 330 PHE A C 1
ATOM 2723 O O . PHE A 1 330 ? 9.314 -4.828 -4.700 1.00 87.88 330 PHE A O 1
ATOM 2730 N N . SER A 1 331 ? 7.638 -3.322 -4.630 1.00 85.06 331 SER A N 1
ATOM 2731 C CA . SER A 1 331 ? 6.885 -3.910 -5.738 1.00 85.06 331 SER A CA 1
ATOM 2732 C C . SER A 1 331 ? 7.653 -3.799 -7.059 1.00 85.06 331 SER A C 1
ATOM 2734 O O . SER A 1 331 ? 7.825 -4.804 -7.743 1.00 85.06 331 SER A O 1
ATOM 2736 N N . GLU A 1 332 ? 8.153 -2.617 -7.420 1.00 79.31 332 GLU A N 1
ATOM 2737 C CA . GLU A 1 332 ? 8.895 -2.397 -8.670 1.00 79.31 332 GLU A CA 1
ATOM 2738 C C . GLU A 1 332 ? 10.204 -3.209 -8.723 1.00 79.31 332 GLU A C 1
ATOM 2740 O O . GLU A 1 332 ? 10.473 -3.871 -9.727 1.00 79.31 332 GLU A O 1
ATOM 2745 N N . LEU A 1 333 ? 10.933 -3.298 -7.604 1.00 77.12 333 LEU A N 1
ATOM 2746 C CA . LEU A 1 333 ? 12.148 -4.110 -7.455 1.00 77.12 333 LEU A CA 1
ATOM 2747 C C . LEU A 1 333 ? 11.885 -5.622 -7.345 1.00 77.12 333 LEU A C 1
ATOM 2749 O O . LEU A 1 333 ? 12.824 -6.390 -7.107 1.00 77.12 333 LEU A O 1
ATOM 2753 N N . ARG A 1 334 ? 10.626 -6.060 -7.481 1.00 69.50 334 ARG A N 1
ATOM 2754 C CA . ARG A 1 334 ? 10.198 -7.468 -7.393 1.00 69.50 334 ARG A CA 1
ATOM 2755 C C . ARG A 1 334 ? 10.561 -8.152 -6.070 1.00 69.50 334 ARG A C 1
ATOM 2757 O O . ARG A 1 334 ? 10.732 -9.367 -6.031 1.00 69.50 334 ARG A O 1
ATOM 2764 N N . GLN A 1 335 ? 10.685 -7.381 -4.991 1.00 79.69 335 GLN A N 1
ATOM 2765 C CA . GLN A 1 335 ? 10.805 -7.936 -3.638 1.00 79.69 335 GLN A CA 1
ATOM 2766 C C . GLN A 1 335 ? 9.447 -8.432 -3.127 1.00 79.69 335 GLN A C 1
ATOM 2768 O O . GLN A 1 335 ? 9.387 -9.302 -2.264 1.00 79.69 335 GLN A O 1
ATOM 2773 N N . LEU A 1 336 ? 8.364 -7.895 -3.695 1.00 80.88 336 LEU A N 1
ATOM 2774 C CA . LEU A 1 336 ? 7.002 -8.389 -3.534 1.00 80.88 336 LEU A CA 1
ATOM 2775 C C . LEU A 1 336 ? 6.568 -9.131 -4.791 1.00 80.88 336 LEU A C 1
ATOM 2777 O O . LEU A 1 336 ? 6.969 -8.796 -5.910 1.00 80.88 336 LEU A O 1
ATOM 2781 N N . ASP A 1 337 ? 5.697 -10.112 -4.610 1.00 70.88 337 ASP A N 1
ATOM 2782 C CA . ASP A 1 337 ? 5.058 -10.784 -5.723 1.00 70.88 337 ASP A CA 1
ATOM 2783 C C . ASP A 1 337 ? 4.088 -9.848 -6.460 1.00 70.88 337 ASP A C 1
ATOM 2785 O O . ASP A 1 337 ? 3.524 -8.893 -5.919 1.00 70.88 337 ASP A O 1
ATOM 2789 N N . TRP A 1 338 ? 3.927 -10.072 -7.761 1.00 70.50 338 TRP A N 1
ATOM 2790 C CA . TRP A 1 338 ? 3.058 -9.237 -8.596 1.00 70.50 338 TRP A CA 1
ATOM 2791 C C . TRP A 1 338 ? 1.637 -9.786 -8.715 1.00 70.50 338 TRP A C 1
ATOM 2793 O O . TRP A 1 338 ? 0.737 -9.033 -9.089 1.00 70.50 338 TRP A O 1
ATOM 2803 N N . GLN A 1 339 ? 1.433 -11.072 -8.417 1.00 69.25 339 GLN A N 1
ATOM 2804 C CA . GLN A 1 339 ? 0.169 -11.766 -8.642 1.00 69.25 339 GLN A CA 1
ATOM 2805 C C . GLN A 1 339 ? 0.061 -13.050 -7.804 1.00 69.25 339 GLN A C 1
ATOM 2807 O O . GLN A 1 339 ? 0.995 -13.848 -7.761 1.00 69.25 339 GLN A O 1
ATOM 2812 N N . ARG A 1 340 ? -1.109 -13.250 -7.191 1.00 76.50 340 ARG A N 1
ATOM 2813 C CA . ARG A 1 340 ? -1.562 -14.418 -6.427 1.00 76.50 340 ARG A CA 1
ATOM 2814 C C . ARG A 1 340 ? -3.019 -14.694 -6.746 1.00 76.50 340 ARG A C 1
ATOM 2816 O O . ARG A 1 340 ? -3.840 -13.785 -6.639 1.00 76.50 340 ARG A O 1
ATOM 2823 N N . ASN A 1 341 ? -3.339 -15.955 -7.036 1.00 71.31 341 ASN A N 1
ATOM 2824 C CA . ASN A 1 341 ? -4.697 -16.512 -7.025 1.00 71.31 341 ASN A CA 1
ATOM 2825 C C . ASN A 1 341 ? -5.756 -15.675 -7.784 1.00 71.31 341 ASN A C 1
ATOM 2827 O O . ASN A 1 341 ? -6.929 -15.693 -7.411 1.00 71.31 341 ASN A O 1
ATOM 2831 N N . TYR A 1 342 ? -5.363 -14.894 -8.798 1.00 72.25 342 TYR A N 1
ATOM 2832 C CA . TYR A 1 342 ? -6.259 -14.037 -9.579 1.00 72.25 342 TYR A CA 1
ATOM 2833 C C . TYR A 1 342 ? -5.587 -13.567 -10.857 1.00 72.25 342 TYR A C 1
ATOM 2835 O O . TYR A 1 342 ? -4.480 -13.039 -10.796 1.00 72.25 342 TYR A O 1
ATOM 2843 N N . ASN A 1 343 ? -6.291 -13.680 -11.983 1.00 69.56 343 ASN A N 1
ATOM 2844 C CA . ASN A 1 343 ? -5.789 -13.218 -13.265 1.00 69.56 343 ASN A CA 1
ATOM 2845 C C . ASN A 1 343 ? -6.373 -11.856 -13.649 1.00 69.56 343 ASN A C 1
ATOM 2847 O O . ASN A 1 343 ? -7.496 -11.779 -14.148 1.00 69.56 343 ASN A O 1
ATOM 2851 N N . THR A 1 344 ? -5.609 -10.790 -13.421 1.00 67.75 344 THR A N 1
ATOM 2852 C CA . THR A 1 344 ? -6.011 -9.427 -13.785 1.00 67.75 344 THR A CA 1
ATOM 2853 C C . THR A 1 344 ? -5.970 -9.236 -15.295 1.00 67.75 344 THR A C 1
ATOM 2855 O O . THR A 1 344 ? -4.969 -9.551 -15.934 1.00 67.75 344 THR A O 1
ATOM 2858 N N . GLN A 1 345 ? -7.017 -8.650 -15.877 1.00 67.38 345 GLN A N 1
ATOM 2859 C CA . GLN A 1 345 ? -6.981 -8.316 -17.300 1.00 67.38 345 GLN A CA 1
ATOM 2860 C C . GLN A 1 345 ? -6.039 -7.124 -17.557 1.00 67.38 345 GLN A C 1
ATOM 2862 O O . GLN A 1 345 ? -6.072 -6.155 -16.793 1.00 67.38 345 GLN A O 1
ATOM 2867 N N . PRO A 1 346 ? -5.280 -7.088 -18.670 1.00 62.06 346 PRO A N 1
ATOM 2868 C CA . PRO A 1 346 ? -4.380 -5.970 -18.977 1.00 62.06 346 PRO A CA 1
ATOM 2869 C C . PRO A 1 346 ? -5.066 -4.600 -18.953 1.00 62.06 346 PRO A C 1
ATOM 2871 O O . PRO A 1 346 ? -4.486 -3.620 -18.493 1.00 62.06 346 PRO A O 1
ATOM 2874 N N . ARG A 1 347 ? -6.332 -4.538 -19.389 1.00 68.69 347 ARG A N 1
ATOM 2875 C CA . ARG A 1 347 ? -7.152 -3.320 -19.344 1.00 68.69 347 ARG A CA 1
ATOM 2876 C C . ARG A 1 347 ? -7.433 -2.855 -17.912 1.00 68.69 347 ARG A C 1
ATOM 2878 O O . ARG A 1 347 ? -7.387 -1.658 -17.651 1.00 68.69 347 ARG A O 1
ATOM 2885 N N . GLU A 1 348 ? -7.723 -3.775 -16.996 1.00 74.31 348 GLU A N 1
ATOM 2886 C CA . GLU A 1 348 ? -7.981 -3.463 -15.584 1.00 74.31 348 GLU A CA 1
ATOM 2887 C C . GLU A 1 348 ? -6.707 -2.982 -14.889 1.00 74.31 348 GLU A C 1
ATOM 2889 O O . GLU A 1 348 ? -6.730 -1.987 -14.162 1.00 74.31 348 GLU A O 1
ATOM 2894 N N . LEU A 1 349 ? -5.577 -3.637 -15.172 1.00 77.25 349 LEU A N 1
ATOM 2895 C CA . LEU A 1 349 ? -4.279 -3.206 -14.668 1.00 77.25 349 LEU A CA 1
ATOM 2896 C C . LEU A 1 349 ? -3.923 -1.808 -15.182 1.00 77.25 349 LEU A C 1
ATOM 2898 O O . LEU A 1 349 ? -3.626 -0.928 -14.373 1.00 77.25 349 LEU A O 1
ATOM 2902 N N . ALA A 1 350 ? -4.007 -1.590 -16.498 1.00 73.31 350 ALA A N 1
ATOM 2903 C CA . ALA A 1 350 ? -3.746 -0.292 -17.114 1.00 73.31 350 ALA A CA 1
ATOM 2904 C C . ALA A 1 350 ? -4.634 0.799 -16.505 1.00 73.31 350 ALA A C 1
ATOM 2906 O O . ALA A 1 350 ? -4.123 1.838 -16.105 1.00 73.31 350 ALA A O 1
ATOM 2907 N N . HIS A 1 351 ? -5.930 0.525 -16.334 1.00 82.38 351 HIS A N 1
ATOM 2908 C CA . HIS A 1 351 ? -6.865 1.449 -15.700 1.00 82.38 351 HIS A CA 1
ATOM 2909 C C . HIS A 1 351 ? -6.488 1.772 -14.243 1.00 82.38 351 HIS A C 1
ATOM 2911 O O . HIS A 1 351 ? -6.493 2.937 -13.850 1.00 82.38 351 HIS A O 1
ATOM 2917 N N . SER A 1 352 ? -6.129 0.768 -13.432 1.00 87.44 352 SER A N 1
ATOM 2918 C CA . SER A 1 352 ? -5.718 0.993 -12.035 1.00 87.44 352 SER A CA 1
ATOM 2919 C C . SER A 1 352 ? -4.427 1.814 -11.917 1.00 87.44 352 SER A C 1
ATOM 2921 O O . SER A 1 352 ? -4.327 2.692 -11.059 1.00 87.44 352 SER A O 1
ATOM 2923 N N . MET A 1 353 ? -3.463 1.583 -12.812 1.00 86.94 353 MET A N 1
ATOM 2924 C CA . MET A 1 353 ? -2.215 2.341 -12.876 1.00 86.94 353 MET A CA 1
ATOM 2925 C C . MET A 1 353 ? -2.451 3.771 -13.377 1.00 86.94 353 MET A C 1
ATOM 2927 O O . MET A 1 353 ? -1.918 4.715 -12.796 1.00 86.94 353 MET A O 1
ATOM 2931 N N . ASP A 1 354 ? -3.291 3.965 -14.398 1.00 88.44 354 ASP A N 1
ATOM 2932 C CA . ASP A 1 354 ? -3.685 5.298 -14.870 1.00 88.44 354 ASP A CA 1
ATOM 2933 C C . ASP A 1 354 ? -4.342 6.105 -13.748 1.00 88.44 354 ASP A C 1
ATOM 2935 O O . ASP A 1 354 ? -3.956 7.245 -13.494 1.00 88.44 354 ASP A O 1
ATOM 2939 N N . ARG A 1 355 ? -5.275 5.492 -13.012 1.00 93.69 355 ARG A N 1
ATOM 2940 C CA . ARG A 1 355 ? -5.941 6.122 -11.868 1.00 93.69 355 ARG A CA 1
ATOM 2941 C C . ARG A 1 355 ? -4.939 6.551 -10.789 1.00 93.69 355 ARG A C 1
ATOM 2943 O O . ARG A 1 355 ? -5.009 7.682 -10.310 1.00 93.69 355 ARG A O 1
ATOM 2950 N N . LEU A 1 356 ? -3.990 5.685 -10.426 1.00 95.56 356 LEU A N 1
ATOM 2951 C CA . LEU A 1 356 ? -2.958 5.999 -9.431 1.00 95.56 356 LEU A CA 1
ATOM 2952 C C . LEU A 1 356 ? -2.009 7.110 -9.908 1.00 95.56 356 LEU A C 1
ATOM 2954 O O . LEU A 1 356 ? -1.747 8.060 -9.174 1.00 95.56 356 LEU A O 1
ATOM 2958 N N . THR A 1 357 ? -1.513 7.025 -11.143 1.00 94.62 357 THR A N 1
ATOM 2959 C CA . THR A 1 357 ? -0.570 8.015 -11.689 1.00 94.62 357 THR A CA 1
ATOM 2960 C C . THR A 1 357 ? -1.211 9.395 -11.857 1.00 94.62 357 THR A C 1
ATOM 2962 O O . THR A 1 357 ? -0.568 10.405 -11.574 1.00 94.62 357 THR A O 1
ATOM 2965 N N . LEU A 1 358 ? -2.489 9.465 -12.248 1.00 95.62 358 LEU A N 1
ATOM 2966 C CA . LEU A 1 358 ? -3.239 10.724 -12.295 1.00 95.62 358 LEU A CA 1
ATOM 2967 C C . LEU A 1 358 ? -3.472 11.302 -10.900 1.00 95.62 358 LEU A C 1
ATOM 2969 O O . LEU A 1 358 ? -3.365 12.514 -10.723 1.00 95.62 358 LEU A O 1
ATOM 2973 N N . ARG A 1 359 ? -3.719 10.455 -9.894 1.00 96.25 359 ARG A N 1
ATOM 2974 C CA . ARG A 1 359 ? -3.836 10.903 -8.502 1.00 96.25 359 ARG A CA 1
ATOM 2975 C C . ARG A 1 359 ? -2.526 11.496 -7.975 1.00 96.25 359 ARG A C 1
ATOM 2977 O O . ARG A 1 359 ? -2.554 12.533 -7.321 1.00 96.25 359 ARG A O 1
ATOM 2984 N N . LEU A 1 360 ? -1.382 10.898 -8.306 1.00 96.62 360 LEU A N 1
ATOM 2985 C CA . LEU A 1 360 ? -0.063 11.445 -7.962 1.00 96.62 360 LEU A CA 1
ATOM 2986 C C . LEU A 1 360 ? 0.225 12.768 -8.685 1.00 96.62 360 LEU A C 1
ATOM 2988 O O . LEU A 1 360 ? 0.778 13.690 -8.089 1.00 96.62 360 LEU A O 1
ATOM 2992 N N . ALA A 1 361 ? -0.187 12.899 -9.948 1.00 95.81 361 ALA A N 1
ATOM 2993 C CA . ALA A 1 361 ? -0.084 14.165 -10.669 1.00 95.81 361 ALA A CA 1
ATOM 2994 C C . ALA A 1 361 ? -0.982 15.251 -10.057 1.00 95.81 361 ALA A C 1
ATOM 2996 O O . ALA A 1 361 ? -0.571 16.404 -9.964 1.00 95.81 361 ALA A O 1
ATOM 2997 N N . TRP A 1 362 ? -2.179 14.891 -9.589 1.00 95.88 362 TRP A N 1
ATOM 2998 C CA . TRP A 1 362 ? -3.030 15.803 -8.828 1.00 95.88 362 TRP A CA 1
ATOM 2999 C C . TRP A 1 362 ? -2.355 16.261 -7.527 1.00 95.88 362 TRP A C 1
ATOM 3001 O O . TRP A 1 362 ? -2.292 17.465 -7.291 1.00 95.88 362 TRP A O 1
ATOM 3011 N N . LEU A 1 363 ? -1.766 15.344 -6.745 1.00 95.31 363 LEU A N 1
ATOM 3012 C CA . LEU A 1 363 ? -1.014 15.698 -5.529 1.00 95.31 363 LEU A CA 1
ATOM 3013 C C . LEU A 1 363 ? 0.111 16.691 -5.834 1.00 95.31 363 LEU A C 1
ATOM 3015 O O . LEU A 1 363 ? 0.275 17.690 -5.139 1.00 95.31 363 LEU A O 1
ATOM 3019 N N . TYR A 1 364 ? 0.846 16.455 -6.922 1.00 94.62 364 TYR A N 1
ATOM 3020 C CA . TYR A 1 364 ? 1.908 17.349 -7.373 1.00 94.62 364 TYR A CA 1
ATOM 3021 C C . TYR A 1 364 ? 1.401 18.779 -7.659 1.00 94.62 364 TYR A C 1
ATOM 3023 O O . TYR A 1 364 ? 2.088 19.765 -7.356 1.00 94.62 364 TYR A O 1
ATOM 3031 N N . ILE A 1 365 ? 0.214 18.896 -8.266 1.00 94.94 365 ILE A N 1
ATOM 3032 C CA . ILE A 1 365 ? -0.412 20.174 -8.628 1.00 94.94 365 ILE A CA 1
ATOM 3033 C C . ILE A 1 365 ? -0.913 20.912 -7.383 1.00 94.94 365 ILE A C 1
ATOM 3035 O O . ILE A 1 365 ? -0.639 22.108 -7.237 1.00 94.94 365 ILE A O 1
ATOM 3039 N N . ASP A 1 366 ? -1.672 20.220 -6.535 1.00 93.25 366 ASP A N 1
ATOM 3040 C CA . ASP A 1 366 ? -2.462 20.829 -5.460 1.00 93.25 366 ASP A CA 1
ATOM 3041 C C . ASP A 1 366 ? -1.654 21.028 -4.171 1.00 93.25 366 ASP A C 1
ATOM 3043 O O . ASP A 1 366 ? -1.854 21.997 -3.442 1.00 93.25 366 ASP A O 1
ATOM 3047 N N . MET A 1 367 ? -0.661 20.166 -3.930 1.00 91.31 367 MET A N 1
ATOM 3048 C CA . MET A 1 367 ? 0.121 20.147 -2.697 1.00 91.31 367 MET A CA 1
ATOM 3049 C C . MET A 1 367 ? 1.623 20.308 -2.980 1.00 91.31 367 MET A C 1
ATOM 3051 O O . MET A 1 367 ? 2.343 19.313 -3.126 1.00 91.31 367 MET A O 1
ATOM 3055 N N . PRO A 1 368 ? 2.156 21.549 -3.004 1.00 87.50 368 PRO A N 1
ATOM 3056 C CA . PRO A 1 368 ? 3.565 21.814 -3.307 1.00 87.50 368 PRO A CA 1
ATOM 3057 C C . PRO A 1 368 ? 4.566 21.054 -2.426 1.00 87.50 368 PRO A C 1
ATOM 3059 O O . PRO A 1 368 ? 5.630 20.666 -2.909 1.00 87.50 368 PRO A O 1
ATOM 3062 N N . SER A 1 369 ? 4.222 20.806 -1.158 1.00 87.75 369 SER A N 1
ATOM 3063 C CA . SER A 1 369 ? 5.037 20.040 -0.204 1.00 87.75 369 SER A CA 1
ATOM 3064 C C . SER A 1 369 ? 5.197 18.563 -0.583 1.00 87.75 369 SER A C 1
ATOM 3066 O O . SER A 1 369 ? 6.166 17.931 -0.170 1.00 87.75 369 SER A O 1
ATOM 3068 N N . THR A 1 370 ? 4.292 18.013 -1.398 1.00 91.69 370 THR A N 1
ATOM 3069 C CA . THR A 1 370 ? 4.297 16.597 -1.802 1.00 91.69 370 THR A CA 1
ATOM 3070 C C . THR A 1 370 ? 4.978 16.354 -3.149 1.00 91.69 370 THR A C 1
ATOM 3072 O O . THR A 1 370 ? 5.203 15.207 -3.524 1.00 91.69 370 THR A O 1
ATOM 3075 N N . ARG A 1 371 ? 5.366 17.407 -3.884 1.00 91.62 371 ARG A N 1
ATOM 3076 C CA . ARG A 1 371 ? 5.908 17.296 -5.252 1.00 91.62 371 ARG A CA 1
ATOM 3077 C C . ARG A 1 371 ? 7.059 16.304 -5.374 1.00 91.62 371 ARG A C 1
ATOM 3079 O O . ARG A 1 371 ? 7.079 15.501 -6.301 1.00 91.62 371 ARG A O 1
ATOM 3086 N N . GLN A 1 372 ? 8.000 16.343 -4.432 1.00 89.94 372 GLN A N 1
ATOM 3087 C CA . GLN A 1 372 ? 9.152 15.441 -4.443 1.00 89.94 372 GLN A CA 1
ATOM 3088 C C . GLN A 1 372 ? 8.730 13.985 -4.253 1.00 89.94 372 GLN A C 1
ATOM 3090 O O . GLN A 1 372 ? 9.135 13.126 -5.034 1.00 89.94 372 GLN A O 1
ATOM 3095 N N . ILE A 1 373 ? 7.888 13.707 -3.252 1.00 93.81 373 ILE A N 1
ATOM 3096 C CA . ILE A 1 373 ? 7.461 12.335 -2.977 1.00 93.81 373 ILE A CA 1
ATOM 3097 C C . ILE A 1 373 ? 6.526 11.803 -4.069 1.00 93.81 373 ILE A C 1
ATOM 3099 O O . ILE A 1 373 ? 6.660 10.651 -4.461 1.00 93.81 373 ILE A O 1
ATOM 3103 N N . ALA A 1 374 ? 5.672 12.648 -4.654 1.00 94.81 374 ALA A N 1
ATOM 3104 C CA . ALA A 1 374 ? 4.835 12.291 -5.796 1.00 94.81 374 ALA A CA 1
ATOM 3105 C C . ALA A 1 374 ? 5.676 11.907 -7.027 1.00 94.81 374 ALA A C 1
ATOM 3107 O O . ALA A 1 374 ? 5.411 10.877 -7.648 1.00 94.81 374 ALA A O 1
ATOM 3108 N N . SER A 1 375 ? 6.729 12.673 -7.345 1.00 93.19 375 SER A N 1
ATOM 3109 C CA . SER A 1 375 ? 7.677 12.317 -8.411 1.00 93.19 375 SER A CA 1
ATOM 3110 C C . SER A 1 375 ? 8.415 11.005 -8.122 1.00 93.19 375 SER A C 1
ATOM 3112 O O . SER A 1 375 ? 8.577 10.182 -9.021 1.00 93.19 375 SER A O 1
ATOM 3114 N N . LEU A 1 376 ? 8.830 10.772 -6.870 1.00 93.56 376 LEU A N 1
ATOM 3115 C CA . LEU A 1 376 ? 9.456 9.511 -6.459 1.00 93.56 376 LEU A CA 1
ATOM 3116 C C . LEU A 1 376 ? 8.490 8.329 -6.612 1.00 93.56 376 LEU A C 1
ATOM 3118 O O . LEU A 1 376 ? 8.854 7.308 -7.191 1.00 93.56 376 LEU A O 1
ATOM 3122 N N . MET A 1 377 ? 7.238 8.464 -6.180 1.00 95.69 377 MET A N 1
ATOM 3123 C CA . MET A 1 377 ? 6.218 7.432 -6.383 1.00 95.69 377 MET A CA 1
ATOM 3124 C C . MET A 1 377 ? 5.963 7.170 -7.870 1.00 95.69 377 MET A C 1
ATOM 3126 O O . MET A 1 377 ? 5.958 6.013 -8.283 1.00 95.69 377 MET A O 1
ATOM 3130 N N . LEU A 1 378 ? 5.840 8.212 -8.699 1.00 93.94 378 LEU A N 1
ATOM 3131 C CA . LEU A 1 378 ? 5.688 8.063 -10.151 1.00 93.94 378 LEU A CA 1
ATOM 3132 C C . LEU A 1 378 ? 6.872 7.335 -10.794 1.00 93.94 378 LEU A C 1
ATOM 3134 O O . LEU A 1 378 ? 6.655 6.553 -11.709 1.00 93.94 378 LEU A O 1
ATOM 3138 N N . SER A 1 379 ? 8.097 7.503 -10.285 1.00 90.38 379 SER A N 1
ATOM 3139 C CA . SER A 1 379 ? 9.272 6.780 -10.802 1.00 90.38 379 SER A CA 1
ATOM 3140 C C . SER A 1 379 ? 9.245 5.266 -10.554 1.00 90.38 379 SER A C 1
ATOM 3142 O O . SER A 1 379 ? 10.030 4.535 -11.147 1.00 90.38 379 SER A O 1
ATOM 3144 N N . THR A 1 380 ? 8.346 4.784 -9.688 1.00 86.62 380 THR A N 1
ATOM 3145 C CA . THR A 1 380 ? 8.109 3.344 -9.470 1.00 86.62 380 THR A CA 1
ATOM 3146 C C . THR A 1 380 ? 7.010 2.774 -10.374 1.00 86.62 380 THR A C 1
ATOM 3148 O O . THR A 1 380 ? 6.747 1.573 -10.347 1.00 86.62 380 THR A O 1
ATOM 3151 N N . LEU A 1 381 ? 6.344 3.631 -11.153 1.00 84.56 381 LEU A N 1
ATOM 3152 C CA . LEU A 1 381 ? 5.192 3.299 -11.984 1.00 84.56 381 LEU A CA 1
ATOM 3153 C C . LEU A 1 381 ? 5.526 3.530 -13.462 1.00 84.56 381 LEU A C 1
ATOM 3155 O O . LEU A 1 381 ? 6.312 4.405 -13.812 1.00 84.56 381 LEU A O 1
ATOM 3159 N N . GLY A 1 382 ? 4.902 2.757 -14.351 1.00 70.31 382 GLY A N 1
ATOM 3160 C CA . GLY A 1 382 ? 4.966 3.027 -15.787 1.00 70.31 382 GLY A CA 1
ATOM 3161 C C . GLY A 1 382 ? 3.990 4.138 -16.203 1.00 70.31 382 GLY A C 1
ATOM 3162 O O . GLY A 1 382 ? 3.006 4.381 -15.501 1.00 70.31 382 GLY A O 1
ATOM 3163 N N . PRO A 1 383 ? 4.187 4.768 -17.377 1.00 61.50 383 PRO A N 1
ATOM 3164 C CA . PRO A 1 383 ? 3.276 5.788 -17.909 1.00 61.50 383 PRO A CA 1
ATOM 3165 C C . PRO A 1 383 ? 1.874 5.266 -18.274 1.00 61.50 383 PRO A C 1
ATOM 3167 O O . PRO A 1 383 ? 0.978 6.070 -18.520 1.00 61.50 383 PRO A O 1
ATOM 3170 N N . GLY A 1 384 ? 1.675 3.941 -18.281 1.00 57.09 384 GLY A N 1
ATOM 3171 C CA . GLY A 1 384 ? 0.433 3.291 -18.701 1.00 57.09 384 GLY A CA 1
ATOM 3172 C C . GLY A 1 384 ? 0.362 2.989 -20.196 1.00 57.09 384 GLY A C 1
ATOM 3173 O O . GLY A 1 384 ? 1.083 3.572 -20.995 1.00 57.09 384 GLY A O 1
ATOM 3174 N N . GLY A 1 385 ? -0.497 2.035 -20.576 1.00 54.56 385 GLY A N 1
ATOM 3175 C CA . GLY A 1 385 ? -0.988 1.898 -21.957 1.00 54.56 385 GLY A CA 1
ATOM 3176 C C . GLY A 1 385 ? -0.397 0.805 -22.866 1.00 54.56 385 GLY A C 1
ATOM 3177 O O . GLY A 1 385 ? -1.132 0.317 -23.717 1.00 54.56 385 GLY A O 1
ATOM 3178 N N . ASP A 1 386 ? 0.850 0.345 -22.706 1.00 57.66 386 ASP A N 1
ATOM 3179 C CA . ASP A 1 386 ? 1.483 -0.508 -23.747 1.00 57.66 386 ASP A CA 1
ATOM 3180 C C . ASP A 1 386 ? 1.365 -2.040 -23.562 1.00 57.66 386 ASP A C 1
ATOM 3182 O O . ASP A 1 386 ? 1.700 -2.802 -24.471 1.00 57.66 386 ASP A O 1
ATOM 3186 N N . GLY A 1 387 ? 0.848 -2.538 -22.432 1.00 57.31 387 GLY A N 1
ATOM 3187 C CA . GLY A 1 387 ? 0.711 -3.990 -22.204 1.00 57.31 387 GLY A CA 1
ATOM 3188 C C . GLY A 1 387 ? -0.239 -4.681 -23.195 1.00 57.31 387 GLY A C 1
ATOM 3189 O O . GLY A 1 387 ? 0.019 -5.797 -23.644 1.00 57.31 387 GLY A O 1
ATOM 3190 N N . GLN A 1 388 ? -1.311 -3.989 -23.601 1.00 59.78 388 GLN A N 1
ATOM 3191 C CA . GLN A 1 388 ? -2.224 -4.484 -24.634 1.00 59.78 388 GLN A CA 1
ATOM 3192 C C . GLN A 1 388 ? -1.555 -4.495 -26.015 1.00 59.78 388 GLN A C 1
ATOM 3194 O O . GLN A 1 388 ? -1.688 -5.469 -26.745 1.00 59.78 388 GLN A O 1
ATOM 3199 N N . ARG A 1 389 ? -0.759 -3.469 -26.337 1.00 68.12 389 ARG A N 1
ATOM 3200 C CA . ARG A 1 389 ? -0.017 -3.388 -27.600 1.00 68.12 389 ARG A CA 1
ATOM 3201 C C . ARG A 1 389 ? 0.976 -4.540 -27.764 1.00 68.12 389 ARG A C 1
ATOM 3203 O O . ARG A 1 389 ? 1.086 -5.085 -28.854 1.00 68.12 389 ARG A O 1
ATOM 3210 N N . ILE A 1 390 ? 1.671 -4.939 -26.698 1.00 73.50 390 ILE A N 1
ATOM 3211 C CA . ILE A 1 390 ? 2.583 -6.096 -26.726 1.00 73.50 390 ILE A CA 1
ATOM 3212 C C . ILE A 1 390 ? 1.822 -7.389 -27.031 1.00 73.50 390 ILE A C 1
ATOM 3214 O O . ILE A 1 390 ? 2.255 -8.195 -27.854 1.00 73.50 390 ILE A O 1
ATOM 3218 N N . ARG A 1 391 ? 0.675 -7.589 -26.379 1.00 74.94 391 ARG A N 1
ATOM 3219 C CA . ARG A 1 391 ? -0.178 -8.751 -26.632 1.00 74.94 391 ARG A CA 1
ATOM 3220 C C . ARG A 1 391 ? -0.710 -8.758 -28.069 1.00 74.94 391 ARG A C 1
ATOM 3222 O O . ARG A 1 391 ? -0.681 -9.796 -28.723 1.00 74.94 391 ARG A O 1
ATOM 3229 N N . ASP A 1 392 ? -1.181 -7.616 -28.550 1.00 77.69 392 ASP A N 1
ATOM 3230 C CA . ASP A 1 392 ? -1.744 -7.498 -29.893 1.00 77.69 392 ASP A CA 1
ATOM 3231 C C . ASP A 1 392 ? -0.663 -7.698 -30.967 1.00 77.69 392 ASP A C 1
ATOM 3233 O O . ASP A 1 392 ? -0.926 -8.337 -31.983 1.00 77.69 392 ASP A O 1
ATOM 3237 N N . GLU A 1 393 ? 0.568 -7.230 -30.737 1.00 86.12 393 GLU A N 1
ATOM 3238 C CA . GLU A 1 393 ? 1.665 -7.385 -31.698 1.00 86.12 393 GLU A CA 1
ATOM 3239 C C . GLU A 1 393 ? 2.105 -8.847 -31.849 1.00 86.12 393 GLU A C 1
ATOM 3241 O O . GLU A 1 393 ? 2.215 -9.327 -32.977 1.00 86.12 393 GLU A O 1
ATOM 3246 N N . ILE A 1 394 ? 2.315 -9.595 -30.753 1.00 87.12 394 ILE A N 1
ATOM 3247 C CA . ILE A 1 394 ? 2.704 -11.014 -30.873 1.00 87.12 394 ILE A CA 1
ATOM 3248 C C . ILE A 1 394 ? 1.617 -11.825 -31.592 1.00 87.12 394 ILE A C 1
ATOM 3250 O O . ILE A 1 394 ? 1.927 -12.673 -32.431 1.00 87.12 394 ILE A O 1
ATOM 3254 N N . LEU A 1 395 ? 0.345 -11.501 -31.339 1.00 86.31 395 LEU A N 1
ATOM 3255 C CA . LEU A 1 395 ? -0.793 -12.116 -32.012 1.00 86.31 395 LEU A CA 1
ATOM 3256 C C . LEU A 1 395 ? -0.834 -11.748 -33.506 1.00 86.31 395 LEU A C 1
ATOM 3258 O O . LEU A 1 395 ? -1.030 -12.621 -34.353 1.00 86.31 395 LEU A O 1
ATOM 3262 N N . GLN A 1 396 ? -0.573 -10.485 -33.860 1.00 86.75 396 GLN A N 1
ATOM 3263 C CA . GLN A 1 396 ? -0.466 -10.056 -35.258 1.00 86.75 396 GLN A CA 1
ATOM 3264 C C . GLN A 1 396 ? 0.677 -10.755 -35.999 1.00 86.75 396 GLN A C 1
ATOM 3266 O O . GLN A 1 396 ? 0.494 -11.132 -37.157 1.00 86.75 396 GLN A O 1
ATOM 3271 N N . ILE A 1 397 ? 1.830 -10.965 -35.356 1.00 89.81 397 ILE A N 1
ATOM 3272 C CA . ILE A 1 397 ? 2.949 -11.728 -35.932 1.00 89.81 397 ILE A CA 1
ATOM 3273 C C . ILE A 1 397 ? 2.512 -13.175 -36.199 1.00 89.81 397 ILE A C 1
ATOM 3275 O O . ILE A 1 397 ? 2.728 -13.695 -37.298 1.00 89.81 397 ILE A O 1
ATOM 3279 N N . MET A 1 398 ? 1.836 -13.815 -35.237 1.00 89.50 398 MET A N 1
ATOM 3280 C CA . MET A 1 398 ? 1.298 -15.169 -35.409 1.00 89.50 398 MET A CA 1
ATOM 3281 C C . MET A 1 398 ? 0.304 -15.241 -36.579 1.00 89.50 398 MET A C 1
ATOM 3283 O O . MET A 1 398 ? 0.419 -16.128 -37.428 1.00 89.50 398 MET A O 1
ATOM 3287 N N . HIS A 1 399 ? -0.619 -14.280 -36.696 1.00 89.81 399 HIS A N 1
ATOM 3288 C CA . HIS A 1 399 ? -1.590 -14.214 -37.798 1.00 89.81 399 HIS A CA 1
ATOM 3289 C C . HIS A 1 399 ? -0.930 -13.966 -39.156 1.00 89.81 399 HIS A C 1
ATOM 3291 O O . HIS A 1 399 ? -1.256 -14.652 -40.128 1.00 89.81 399 HIS A O 1
ATOM 3297 N N . ARG A 1 400 ? 0.031 -13.037 -39.224 1.00 89.75 400 ARG A N 1
ATOM 3298 C CA . ARG A 1 400 ? 0.780 -12.688 -40.443 1.00 89.75 400 ARG A CA 1
ATOM 3299 C C . ARG A 1 400 ? 1.472 -13.907 -41.046 1.00 89.75 400 ARG A C 1
ATOM 3301 O O . ARG A 1 400 ? 1.415 -14.108 -42.258 1.00 89.75 400 ARG A O 1
ATOM 3308 N N . HIS A 1 401 ? 2.046 -14.755 -40.194 1.00 90.56 401 HIS A N 1
ATOM 3309 C CA . HIS A 1 401 ? 2.763 -15.968 -40.602 1.00 90.56 401 HIS A CA 1
ATOM 3310 C C . HIS A 1 401 ? 1.915 -17.243 -40.571 1.00 90.56 401 HIS A C 1
ATOM 3312 O O . HIS A 1 401 ? 2.437 -18.332 -40.812 1.00 90.56 401 HIS A O 1
ATOM 3318 N N . ARG A 1 402 ? 0.601 -17.125 -40.322 1.00 87.31 402 ARG A N 1
ATOM 3319 C CA . ARG A 1 402 ? -0.351 -18.249 -40.221 1.00 87.31 402 ARG A CA 1
ATOM 3320 C C . ARG A 1 402 ? 0.072 -19.309 -39.196 1.00 87.31 402 ARG A C 1
ATOM 3322 O O . ARG A 1 402 ? -0.177 -20.503 -39.382 1.00 87.31 402 ARG A O 1
ATOM 3329 N N . ILE A 1 403 ? 0.714 -18.873 -38.117 1.00 87.44 403 ILE A N 1
ATOM 3330 C CA . ILE A 1 403 ? 1.065 -19.712 -36.974 1.00 87.44 403 ILE A CA 1
ATOM 3331 C C . ILE A 1 403 ? -0.224 -19.965 -36.199 1.00 87.44 403 ILE A C 1
ATOM 3333 O O . ILE A 1 403 ? -0.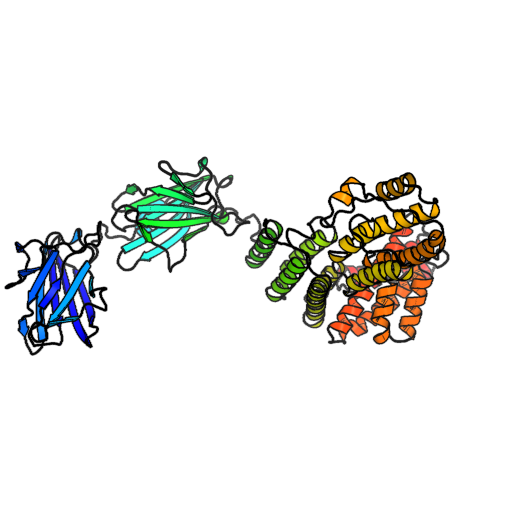927 -19.032 -35.819 1.00 87.44 403 ILE A O 1
ATOM 3337 N N . LYS A 1 404 ? -0.575 -21.240 -36.025 1.00 81.88 404 LYS A N 1
ATOM 3338 C CA . LYS A 1 404 ? -1.837 -21.614 -35.388 1.00 81.88 404 LYS A CA 1
ATOM 3339 C C . LYS A 1 404 ? -1.762 -21.399 -33.874 1.00 81.88 404 LYS A C 1
ATOM 3341 O O . LYS A 1 404 ? -0.815 -21.853 -33.239 1.00 81.88 404 LYS A O 1
ATOM 3346 N N . GLU A 1 405 ? -2.810 -20.809 -33.308 1.00 83.38 405 GLU A N 1
ATOM 3347 C CA . GLU A 1 405 ? -3.049 -20.689 -31.862 1.00 83.38 405 GLU A CA 1
ATOM 3348 C C . GLU A 1 405 ? -3.509 -22.045 -31.297 1.00 83.38 405 GLU A C 1
ATOM 3350 O O . GLU A 1 405 ? -4.686 -22.271 -31.019 1.00 83.38 405 GLU A O 1
ATOM 3355 N N . VAL A 1 406 ? -2.589 -23.011 -31.228 1.00 84.06 406 VAL A N 1
ATOM 3356 C CA . VAL A 1 406 ? -2.866 -24.351 -30.689 1.00 84.06 406 VAL A CA 1
ATOM 3357 C C . VAL A 1 406 ? -2.153 -24.507 -29.358 1.00 84.06 406 VAL A C 1
ATOM 3359 O O . VAL A 1 406 ? -0.961 -24.213 -29.234 1.00 84.06 406 VAL A O 1
ATOM 3362 N N . THR A 1 407 ? -2.889 -25.015 -28.371 1.00 75.56 407 THR A N 1
ATOM 3363 C CA . THR A 1 407 ? -2.346 -25.413 -27.070 1.00 75.56 407 THR A CA 1
ATOM 3364 C C . THR A 1 407 ? -1.169 -26.369 -27.246 1.00 75.56 407 THR A C 1
ATOM 3366 O O . THR A 1 407 ? -1.270 -27.322 -28.020 1.00 75.56 407 THR A O 1
ATOM 3369 N N . GLY A 1 408 ? -0.089 -26.148 -26.494 1.00 81.00 408 GLY A N 1
ATOM 3370 C CA . GLY A 1 408 ? 1.130 -26.953 -26.600 1.00 81.00 408 GLY A CA 1
ATOM 3371 C C . GLY A 1 408 ? 2.063 -26.515 -27.730 1.00 81.00 408 GLY A C 1
ATOM 3372 O O . GLY A 1 408 ? 2.782 -27.349 -28.267 1.00 81.00 408 GLY A O 1
ATOM 3373 N N . SER A 1 409 ? 2.035 -25.235 -28.114 1.00 90.75 409 SER A N 1
ATOM 3374 C CA . SER A 1 409 ? 3.060 -24.605 -28.952 1.00 90.75 409 SER A CA 1
ATOM 3375 C C . SER A 1 409 ? 3.714 -23.455 -28.187 1.00 90.75 409 SER A C 1
ATOM 3377 O O . SER A 1 409 ? 3.040 -22.727 -27.458 1.00 90.75 409 SER A O 1
ATOM 3379 N N . PHE A 1 410 ? 5.028 -23.277 -28.345 1.00 94.25 410 PHE A N 1
ATOM 3380 C CA . PHE A 1 410 ? 5.793 -22.264 -27.605 1.00 94.25 410 PHE A CA 1
ATOM 3381 C C . PHE A 1 410 ? 5.240 -20.842 -27.772 1.00 94.25 410 PHE A C 1
ATOM 3383 O O . PHE A 1 410 ? 5.080 -20.126 -26.787 1.00 94.25 410 PHE A O 1
ATOM 3390 N N . LEU A 1 411 ? 4.942 -20.432 -29.011 1.00 92.19 411 LEU A N 1
ATOM 3391 C CA . LEU A 1 411 ? 4.460 -19.076 -29.290 1.00 92.19 411 LEU A CA 1
ATOM 3392 C C . LEU A 1 411 ? 3.076 -18.824 -28.693 1.00 92.19 411 LEU A C 1
ATOM 3394 O O . LEU A 1 411 ? 2.843 -17.734 -28.182 1.00 92.19 411 LEU A O 1
ATOM 3398 N N . GLU A 1 412 ? 2.196 -19.827 -28.688 1.00 91.62 412 GLU A N 1
ATOM 3399 C CA . GLU A 1 412 ? 0.890 -19.704 -28.041 1.00 91.62 412 GLU A CA 1
ATOM 3400 C C . GLU A 1 412 ? 1.019 -19.693 -26.514 1.00 91.62 412 GLU A C 1
ATOM 3402 O O . GLU A 1 412 ? 0.400 -18.866 -25.856 1.00 91.62 412 GLU A O 1
ATOM 3407 N N . GLU A 1 413 ? 1.861 -20.543 -25.921 1.00 92.62 413 GLU A N 1
ATOM 3408 C CA . GLU A 1 413 ? 2.111 -20.511 -24.472 1.00 92.62 413 GLU A CA 1
ATOM 3409 C C . GLU A 1 413 ? 2.712 -19.173 -24.024 1.00 92.62 413 GLU A C 1
ATOM 3411 O O . GLU A 1 413 ? 2.308 -18.620 -22.998 1.00 92.62 413 GLU A O 1
ATOM 3416 N N . TRP A 1 414 ? 3.633 -18.613 -24.812 1.00 92.25 414 TRP A N 1
ATOM 3417 C CA . TRP A 1 414 ? 4.206 -17.300 -24.539 1.00 92.25 414 TRP A CA 1
ATOM 3418 C C . TRP A 1 414 ? 3.188 -16.171 -24.742 1.00 92.25 414 TRP A C 1
ATOM 3420 O O . TRP A 1 414 ? 3.079 -15.291 -23.889 1.00 92.25 414 TRP A O 1
ATOM 3430 N N . HIS A 1 415 ? 2.372 -16.223 -25.798 1.00 88.12 415 HIS A N 1
ATOM 3431 C CA . HIS A 1 415 ? 1.250 -15.305 -25.997 1.00 88.12 415 HIS A CA 1
ATOM 3432 C C . HIS A 1 415 ? 0.265 -15.357 -24.818 1.00 88.12 415 HIS A C 1
ATOM 3434 O O . HIS A 1 415 ? -0.071 -14.313 -24.262 1.00 88.12 415 HIS A O 1
ATOM 3440 N N . GLN A 1 416 ? -0.123 -16.546 -24.348 1.00 84.88 416 GLN A N 1
ATOM 3441 C CA . GLN A 1 416 ? -0.972 -16.713 -23.164 1.00 84.88 416 GLN A CA 1
ATOM 3442 C C . GLN A 1 416 ? -0.309 -16.168 -21.895 1.00 84.88 416 GLN A C 1
ATOM 3444 O O . GLN A 1 416 ? -0.978 -15.555 -21.065 1.00 84.88 416 GLN A O 1
ATOM 3449 N N . LYS A 1 417 ? 1.011 -16.320 -21.742 1.00 85.75 417 LYS A N 1
ATOM 3450 C CA . LYS A 1 417 ? 1.763 -15.694 -20.645 1.00 85.75 417 LYS A CA 1
ATOM 3451 C C . LYS A 1 417 ? 1.674 -14.169 -20.690 1.00 85.75 417 LYS A C 1
ATOM 3453 O O . LYS A 1 417 ? 1.487 -13.538 -19.648 1.00 85.75 417 LYS A O 1
ATOM 3458 N N . LEU A 1 418 ? 1.747 -13.581 -21.881 1.00 82.19 418 LEU A N 1
ATOM 3459 C CA . LEU A 1 418 ? 1.621 -12.139 -22.094 1.00 82.19 418 LEU A CA 1
ATOM 3460 C C . LEU A 1 418 ? 0.200 -11.598 -21.831 1.00 82.19 418 LEU A C 1
ATOM 3462 O O . LEU A 1 418 ? 0.055 -10.389 -21.666 1.00 82.19 418 LEU A O 1
ATOM 3466 N N . HIS A 1 419 ? -0.841 -12.444 -21.729 1.00 69.81 419 HIS A N 1
ATOM 3467 C CA . HIS A 1 419 ? -2.185 -11.997 -21.310 1.00 69.81 419 HIS A CA 1
ATOM 3468 C C . HIS A 1 419 ? -2.248 -11.590 -19.842 1.00 69.81 419 HIS A C 1
ATOM 3470 O O . HIS A 1 419 ? -3.080 -10.753 -19.508 1.00 69.81 419 HIS A O 1
ATOM 3476 N N . ASN A 1 420 ? -1.415 -12.184 -18.984 1.00 64.19 420 ASN A N 1
ATOM 3477 C CA . ASN A 1 420 ? -1.415 -11.867 -17.560 1.00 64.19 420 ASN A CA 1
ATOM 3478 C C . ASN A 1 420 ? -0.623 -10.577 -17.328 1.00 64.19 420 ASN A C 1
ATOM 3480 O O . ASN A 1 420 ? -1.183 -9.592 -16.868 1.00 64.19 420 ASN A O 1
ATOM 3484 N N . ASN A 1 421 ? 0.674 -10.584 -17.665 1.00 63.47 421 ASN A N 1
ATOM 3485 C CA . ASN A 1 421 ? 1.568 -9.427 -17.570 1.00 63.47 421 ASN A CA 1
ATOM 3486 C C . ASN A 1 421 ? 2.818 -9.615 -18.439 1.00 63.47 421 ASN A C 1
ATOM 3488 O O . ASN A 1 421 ? 3.448 -10.682 -18.427 1.00 63.47 421 ASN A O 1
ATOM 3492 N N . THR A 1 422 ? 3.245 -8.546 -19.113 1.00 70.69 422 THR A N 1
ATOM 3493 C CA . THR A 1 422 ? 4.603 -8.478 -19.663 1.00 70.69 422 THR A CA 1
ATOM 3494 C C . THR A 1 422 ? 5.595 -8.235 -18.523 1.00 70.69 422 THR A C 1
ATOM 3496 O O . THR A 1 422 ? 5.343 -7.445 -17.611 1.00 70.69 422 THR A O 1
ATOM 3499 N N . THR A 1 423 ? 6.720 -8.936 -18.529 1.00 70.38 423 THR A N 1
ATOM 3500 C CA . THR A 1 423 ? 7.774 -8.861 -17.519 1.00 70.38 423 THR A CA 1
ATOM 3501 C C . THR A 1 423 ? 9.139 -8.685 -18.202 1.00 70.38 423 THR A C 1
ATOM 3503 O O . THR A 1 423 ? 9.306 -9.129 -19.333 1.00 70.38 423 THR A O 1
ATOM 3506 N N . PRO A 1 424 ? 10.166 -8.123 -17.530 1.00 67.19 424 PRO A N 1
ATOM 3507 C CA . PRO A 1 424 ? 11.549 -8.157 -18.020 1.00 67.19 424 PRO A CA 1
ATOM 3508 C C . PRO A 1 424 ? 12.032 -9.516 -18.555 1.00 67.19 424 PRO A C 1
ATOM 3510 O O . PRO A 1 424 ? 12.827 -9.561 -19.491 1.00 67.19 424 PRO A O 1
ATOM 3513 N N . ASP A 1 425 ? 11.516 -10.623 -18.017 1.00 81.56 425 ASP A N 1
ATOM 3514 C CA . ASP A 1 425 ? 11.817 -11.978 -18.479 1.00 81.56 425 ASP A CA 1
ATOM 3515 C C . ASP A 1 425 ? 11.359 -12.182 -19.944 1.00 81.56 425 ASP A C 1
ATOM 3517 O O . ASP A 1 425 ? 12.003 -12.925 -20.671 1.00 81.56 425 ASP A O 1
ATOM 3521 N N . ASP A 1 426 ? 10.327 -11.477 -20.433 1.00 87.00 426 ASP A N 1
ATOM 3522 C CA . ASP A 1 426 ? 9.891 -11.523 -21.841 1.00 87.00 426 ASP A CA 1
ATOM 3523 C C . ASP A 1 426 ? 10.899 -10.906 -22.806 1.00 87.00 426 ASP A C 1
ATOM 3525 O O . ASP A 1 426 ? 11.014 -11.365 -23.941 1.00 87.00 426 ASP A O 1
ATOM 3529 N N . VAL A 1 427 ? 11.665 -9.900 -22.368 1.00 82.88 427 VAL A N 1
ATOM 3530 C CA . VAL A 1 427 ? 12.784 -9.368 -23.162 1.00 82.88 427 VAL A CA 1
ATOM 3531 C C . VAL A 1 427 ? 13.808 -10.480 -23.378 1.00 82.88 427 VAL A C 1
ATOM 3533 O O . VAL A 1 427 ? 14.262 -10.698 -24.499 1.00 82.88 427 VAL A O 1
ATOM 3536 N N . VAL A 1 428 ? 14.115 -11.226 -22.314 1.00 85.94 428 VAL A N 1
ATOM 3537 C CA . VAL A 1 428 ? 15.059 -12.347 -22.347 1.00 85.94 428 VAL A CA 1
ATOM 3538 C C . VAL A 1 428 ? 14.519 -13.508 -23.188 1.00 85.94 428 VAL A C 1
ATOM 3540 O O . VAL A 1 428 ? 15.265 -14.066 -23.991 1.00 85.94 428 VAL A O 1
ATOM 3543 N N . ILE A 1 429 ? 13.228 -13.838 -23.064 1.00 93.75 429 ILE A N 1
ATOM 3544 C CA . ILE A 1 429 ? 12.556 -14.865 -23.878 1.00 93.75 429 ILE A CA 1
ATOM 3545 C C . ILE A 1 429 ? 12.605 -14.491 -25.363 1.00 93.75 429 ILE A C 1
ATOM 3547 O O . ILE A 1 429 ? 12.966 -15.328 -26.190 1.00 93.75 429 ILE A O 1
ATOM 3551 N N . CYS A 1 430 ? 12.320 -13.233 -25.701 1.00 95.19 430 CYS A N 1
ATOM 3552 C CA . CYS A 1 430 ? 12.369 -12.742 -27.075 1.00 95.19 430 CYS A CA 1
ATOM 3553 C C . CYS A 1 430 ? 13.795 -12.782 -27.650 1.00 95.19 430 CYS A C 1
ATOM 3555 O O . CYS A 1 430 ? 14.012 -13.270 -28.758 1.00 95.19 430 CYS A O 1
ATOM 3557 N N . GLU A 1 431 ? 14.798 -12.348 -26.880 1.00 93.25 431 GLU A N 1
ATOM 3558 C CA . GLU A 1 431 ? 16.209 -12.420 -27.285 1.00 93.25 431 GLU A CA 1
ATOM 3559 C C . GLU A 1 431 ? 16.682 -13.862 -27.494 1.00 93.25 431 GLU A C 1
ATOM 3561 O O . GLU A 1 431 ? 17.384 -14.144 -28.467 1.00 93.25 431 GLU A O 1
ATOM 3566 N N . ALA A 1 432 ? 16.269 -14.782 -26.620 1.00 96.31 432 ALA A N 1
ATOM 3567 C CA . ALA A 1 432 ? 16.548 -16.202 -26.778 1.00 96.31 432 ALA A CA 1
ATOM 3568 C C . ALA A 1 432 ? 15.857 -16.783 -28.017 1.00 96.31 432 ALA A C 1
ATOM 3570 O O . ALA A 1 432 ? 16.483 -17.541 -28.759 1.00 96.31 432 ALA A O 1
ATOM 3571 N N . TYR A 1 433 ? 14.608 -16.399 -28.292 1.00 97.31 433 TYR A N 1
ATOM 3572 C CA . TYR A 1 433 ? 13.879 -16.848 -29.479 1.00 97.31 433 TYR A CA 1
ATOM 3573 C C . TYR A 1 433 ? 14.523 -16.341 -30.780 1.00 97.31 433 TYR A C 1
ATOM 3575 O O . TYR A 1 433 ? 14.704 -17.107 -31.724 1.00 97.31 433 TYR A O 1
ATOM 3583 N N . ILE A 1 434 ? 14.993 -15.091 -30.820 1.00 96.94 434 ILE A N 1
ATOM 3584 C CA . ILE A 1 434 ? 15.764 -14.571 -31.962 1.00 96.94 434 ILE A CA 1
ATOM 3585 C C . ILE A 1 434 ? 17.085 -15.338 -32.125 1.00 96.94 434 ILE A C 1
ATOM 3587 O O . ILE A 1 434 ? 17.463 -15.679 -33.247 1.00 96.94 434 ILE A O 1
ATOM 3591 N N . ALA A 1 435 ? 17.789 -15.645 -31.029 1.00 95.81 435 ALA A N 1
ATOM 3592 C CA . ALA A 1 435 ? 19.022 -16.437 -31.071 1.00 95.81 435 ALA A CA 1
ATOM 3593 C C . ALA A 1 435 ? 18.773 -17.869 -31.584 1.00 95.81 435 ALA A C 1
ATOM 3595 O O . ALA A 1 435 ? 19.554 -18.390 -32.385 1.00 95.81 435 ALA A O 1
ATOM 3596 N N . PHE A 1 436 ? 17.654 -18.482 -31.196 1.00 97.62 436 PHE A N 1
ATOM 3597 C CA . PHE A 1 436 ? 17.177 -19.761 -31.724 1.00 97.62 436 PHE A CA 1
ATOM 3598 C C . PHE A 1 436 ? 16.933 -19.704 -33.239 1.00 97.62 436 PHE A C 1
ATOM 3600 O O . PHE A 1 436 ? 17.432 -20.551 -33.980 1.00 97.62 436 PHE A O 1
ATOM 3607 N N . LEU A 1 437 ? 16.242 -18.671 -33.730 1.00 96.31 437 LEU A N 1
ATOM 3608 C CA . LEU A 1 437 ? 16.002 -18.494 -35.166 1.00 96.31 437 LEU A CA 1
ATOM 3609 C C . LEU A 1 437 ? 17.310 -18.268 -35.943 1.00 96.31 437 LEU A C 1
ATOM 3611 O O . LEU A 1 437 ? 17.531 -18.886 -36.987 1.00 96.31 437 LEU A O 1
ATOM 3615 N N . LYS A 1 438 ? 18.215 -17.426 -35.422 1.00 95.81 438 LYS A N 1
ATOM 3616 C CA . LYS A 1 438 ? 19.523 -17.133 -36.040 1.00 95.81 438 LYS A CA 1
ATOM 3617 C C . LYS A 1 438 ? 20.443 -18.355 -36.090 1.00 95.81 438 LYS A C 1
ATOM 3619 O O . LYS A 1 438 ? 21.202 -18.494 -37.046 1.00 95.81 438 LYS A O 1
ATOM 3624 N N . SER A 1 439 ? 20.329 -19.259 -35.118 1.00 95.62 439 SER A N 1
ATOM 3625 C CA . SER A 1 439 ? 21.086 -20.518 -35.040 1.00 95.62 439 SER A CA 1
ATOM 3626 C C . SER A 1 439 ? 20.446 -21.689 -35.801 1.00 95.62 439 SER A C 1
ATOM 3628 O O . SER A 1 439 ? 20.859 -22.831 -35.615 1.00 95.62 439 SER A O 1
ATOM 3630 N N . ASN A 1 440 ? 19.473 -21.425 -36.684 1.00 94.44 440 ASN A N 1
ATOM 3631 C CA . ASN A 1 440 ? 18.738 -22.440 -37.452 1.00 94.44 440 ASN A CA 1
ATOM 3632 C C . ASN A 1 440 ? 18.011 -23.473 -36.570 1.00 94.44 440 ASN A C 1
ATOM 3634 O O . ASN A 1 440 ? 17.990 -24.661 -36.886 1.00 94.44 440 ASN A O 1
ATOM 3638 N N . GLY A 1 441 ? 17.420 -23.023 -35.461 1.00 92.19 441 GLY A N 1
ATOM 3639 C CA . GLY A 1 441 ? 16.617 -23.872 -34.585 1.00 92.19 441 GLY A CA 1
ATOM 3640 C C . GLY A 1 441 ? 17.414 -24.620 -33.514 1.00 92.19 441 GLY A C 1
ATOM 3641 O O . GLY A 1 441 ? 16.969 -25.665 -33.039 1.00 92.19 441 GLY A O 1
ATOM 3642 N N . ASN A 1 442 ? 18.593 -24.125 -33.121 1.00 95.25 442 ASN A N 1
ATOM 3643 C CA . ASN A 1 442 ? 19.376 -24.762 -32.066 1.00 95.25 442 ASN A CA 1
ATOM 3644 C C . ASN A 1 442 ? 18.767 -24.482 -30.675 1.00 95.25 442 ASN A C 1
ATOM 3646 O O . ASN A 1 442 ? 18.889 -23.385 -30.121 1.00 95.25 442 ASN A O 1
ATOM 3650 N N . LEU A 1 443 ? 18.136 -25.505 -30.089 1.00 95.06 443 LEU A N 1
ATOM 3651 C CA . LEU A 1 443 ? 17.547 -25.442 -28.746 1.00 95.06 443 LEU A CA 1
ATOM 3652 C C . LEU A 1 443 ? 18.582 -25.218 -27.635 1.00 95.06 443 LEU A C 1
ATOM 3654 O O . LEU A 1 443 ? 18.262 -24.613 -26.614 1.00 95.06 443 LEU A O 1
ATOM 3658 N N . GLU A 1 444 ? 19.823 -25.664 -27.815 1.00 95.31 444 GLU A N 1
ATOM 3659 C CA . GLU A 1 444 ? 20.890 -25.401 -26.852 1.00 95.31 444 GLU A CA 1
ATOM 3660 C C . GLU A 1 444 ? 21.201 -23.901 -26.794 1.00 95.31 444 GLU A C 1
ATOM 3662 O O . GLU A 1 444 ? 21.245 -23.323 -25.709 1.00 95.31 444 GLU A O 1
ATOM 3667 N N . THR A 1 445 ? 21.301 -23.238 -27.952 1.00 94.38 445 THR A N 1
ATOM 3668 C CA . THR A 1 445 ? 21.491 -21.780 -28.040 1.00 94.38 445 THR A CA 1
ATOM 3669 C C . THR A 1 445 ? 20.340 -21.014 -27.387 1.00 94.38 445 THR A C 1
ATOM 3671 O O . THR A 1 445 ? 20.581 -20.024 -26.690 1.00 94.38 445 THR A O 1
ATOM 3674 N N . PHE A 1 446 ? 19.098 -21.483 -27.553 1.00 96.31 446 PHE A N 1
ATOM 3675 C CA . PHE A 1 446 ? 17.927 -20.917 -26.879 1.00 96.31 446 PHE A CA 1
ATOM 3676 C C . PHE A 1 446 ? 18.094 -20.937 -25.350 1.00 96.31 446 PHE A C 1
ATOM 3678 O O . PHE A 1 446 ? 18.083 -19.887 -24.704 1.00 96.31 446 PHE A O 1
ATOM 3685 N N . TYR A 1 447 ? 18.317 -22.118 -24.762 1.00 96.00 447 TYR A N 1
ATOM 3686 C CA . TYR A 1 447 ? 18.414 -22.264 -23.305 1.00 96.00 447 TYR A CA 1
ATOM 3687 C C . TYR A 1 447 ? 19.690 -21.653 -22.712 1.00 96.00 447 TYR A C 1
ATOM 3689 O O . TYR A 1 447 ? 19.647 -21.129 -21.599 1.00 96.00 447 TYR A O 1
ATOM 3697 N N . GLN A 1 448 ? 20.813 -21.659 -23.438 1.00 95.00 448 GLN A N 1
ATOM 3698 C CA . GLN A 1 448 ? 22.029 -20.948 -23.028 1.00 95.00 448 GLN A CA 1
ATOM 3699 C C . GLN A 1 448 ? 21.787 -19.435 -22.951 1.00 95.00 448 GLN A C 1
ATOM 3701 O O . GLN A 1 448 ? 22.178 -18.805 -21.969 1.00 95.00 448 GLN A O 1
ATOM 3706 N N . THR A 1 449 ? 21.092 -18.861 -23.940 1.00 91.50 449 THR A N 1
ATOM 3707 C CA . THR A 1 449 ? 20.763 -17.426 -23.962 1.00 91.50 449 THR A CA 1
ATOM 3708 C C . THR A 1 449 ? 19.834 -17.043 -22.809 1.00 91.50 449 THR A C 1
ATOM 3710 O O . THR A 1 449 ? 20.064 -16.024 -22.155 1.00 91.50 449 THR A O 1
ATOM 3713 N N . LEU A 1 450 ? 18.827 -17.876 -22.519 1.00 91.06 450 LEU A N 1
ATOM 3714 C CA . LEU A 1 450 ? 17.941 -17.705 -21.364 1.00 91.06 450 LEU A CA 1
ATOM 3715 C C . LEU A 1 450 ? 18.727 -17.730 -20.039 1.00 91.06 450 LEU A C 1
ATOM 3717 O O . LEU A 1 450 ? 18.651 -16.783 -19.250 1.00 91.06 450 LEU A O 1
ATOM 3721 N N . ASN A 1 451 ? 19.542 -18.770 -19.824 1.00 88.25 451 ASN A N 1
ATOM 3722 C CA . ASN A 1 451 ? 20.303 -18.959 -18.586 1.00 88.25 451 ASN A CA 1
ATOM 3723 C C . ASN A 1 451 ? 21.327 -17.839 -18.351 1.00 88.25 451 ASN A C 1
ATOM 3725 O O . ASN A 1 451 ? 21.443 -17.347 -17.231 1.00 88.25 451 ASN A O 1
ATOM 3729 N N . HIS A 1 452 ? 22.031 -17.391 -19.397 1.00 82.81 452 HIS A N 1
ATOM 3730 C CA . HIS A 1 452 ? 23.000 -16.292 -19.303 1.00 82.81 452 HIS A CA 1
ATOM 3731 C C . HIS A 1 452 ? 22.356 -14.983 -18.813 1.00 82.81 452 HIS A C 1
ATOM 3733 O O . HIS A 1 452 ? 23.029 -14.117 -18.257 1.00 82.81 452 HIS A O 1
ATOM 3739 N N . LYS A 1 453 ? 21.046 -14.824 -19.017 1.00 72.81 453 LYS A N 1
ATOM 3740 C CA . LYS A 1 453 ? 20.271 -13.646 -18.609 1.00 72.81 453 LYS A CA 1
ATOM 3741 C C . LYS A 1 453 ? 19.339 -13.921 -17.422 1.00 72.81 453 LYS A C 1
ATOM 3743 O O . LYS A 1 453 ? 18.427 -13.141 -17.169 1.00 72.81 453 LYS A O 1
ATOM 3748 N N . GLY A 1 454 ? 19.585 -15.001 -16.676 1.00 77.75 454 GLY A N 1
ATOM 3749 C CA . GLY A 1 454 ? 18.914 -15.290 -15.406 1.00 77.75 454 GLY A CA 1
ATOM 3750 C C . GLY A 1 454 ? 17.518 -15.910 -15.520 1.00 77.75 454 GLY A C 1
ATOM 3751 O O . GLY A 1 454 ? 16.842 -16.054 -14.504 1.00 77.75 454 GLY A O 1
ATOM 3752 N N . VAL A 1 455 ? 17.077 -16.309 -16.718 1.00 86.31 455 VAL A N 1
ATOM 3753 C CA . VAL A 1 455 ? 15.806 -17.020 -16.917 1.00 86.31 455 VAL A CA 1
ATOM 3754 C C . VAL A 1 455 ? 16.112 -18.500 -17.128 1.00 86.31 455 VAL A C 1
ATOM 3756 O O . VAL A 1 455 ? 16.650 -18.888 -18.154 1.00 86.31 455 VAL A O 1
ATOM 3759 N N . THR A 1 456 ? 15.803 -19.353 -16.154 1.00 87.94 456 THR A N 1
ATOM 3760 C CA . THR A 1 456 ? 16.030 -20.803 -16.287 1.00 87.94 456 THR A CA 1
ATOM 3761 C C . THR A 1 456 ? 14.833 -21.506 -16.925 1.00 87.94 456 THR A C 1
ATOM 3763 O O . THR A 1 456 ? 13.716 -20.991 -16.927 1.00 87.94 456 THR A O 1
ATOM 3766 N N . LYS A 1 457 ? 15.019 -22.738 -17.417 1.00 89.50 457 LYS A N 1
ATOM 3767 C CA . LYS A 1 457 ? 13.889 -23.566 -17.883 1.00 89.50 457 LYS A CA 1
ATOM 3768 C C . LYS A 1 457 ? 12.842 -23.779 -16.779 1.00 89.50 457 LYS A C 1
ATOM 3770 O O . LYS A 1 457 ? 11.653 -23.633 -17.025 1.00 89.50 457 LYS A O 1
ATOM 3775 N N . GLN A 1 458 ? 13.291 -24.035 -15.549 1.00 87.44 458 GLN A N 1
ATOM 3776 C CA . GLN A 1 458 ? 12.409 -24.143 -14.381 1.00 87.44 458 GLN A CA 1
ATOM 3777 C C . GLN A 1 458 ? 11.629 -22.844 -14.147 1.00 87.44 458 GLN A C 1
ATOM 3779 O O . GLN A 1 458 ? 10.443 -22.886 -13.838 1.00 87.44 458 GLN A O 1
ATOM 3784 N N . ARG A 1 459 ? 12.261 -21.680 -14.356 1.00 82.81 459 ARG A N 1
ATOM 3785 C CA . ARG A 1 459 ? 11.589 -20.381 -14.248 1.00 82.81 459 ARG A CA 1
ATOM 3786 C C . ARG A 1 459 ? 10.432 -20.249 -15.243 1.00 82.81 459 ARG A C 1
ATOM 3788 O O . ARG A 1 459 ? 9.364 -19.801 -14.831 1.00 82.81 459 ARG A O 1
ATOM 3795 N N . LEU A 1 460 ? 10.607 -20.689 -16.494 1.00 88.19 460 LEU A N 1
ATOM 3796 C CA . LEU A 1 460 ? 9.541 -20.688 -17.510 1.00 88.19 460 LEU A CA 1
ATOM 3797 C C . LEU A 1 460 ? 8.323 -21.530 -17.093 1.00 88.19 460 LEU A C 1
ATOM 3799 O O . LEU A 1 460 ? 7.177 -21.133 -17.309 1.00 88.19 460 LEU A O 1
ATOM 3803 N N . GLU A 1 461 ? 8.578 -22.673 -16.457 1.00 89.88 461 GLU A N 1
ATOM 3804 C CA . GLU A 1 461 ? 7.544 -23.599 -15.983 1.00 89.88 461 GLU A CA 1
ATOM 3805 C C . GLU A 1 461 ? 6.846 -23.107 -14.703 1.00 89.88 461 GLU A C 1
ATOM 3807 O O . GLU A 1 461 ? 5.715 -23.507 -14.432 1.00 89.88 461 GLU A O 1
ATOM 3812 N N . THR A 1 462 ? 7.493 -22.221 -13.934 1.00 81.44 462 THR A N 1
ATOM 3813 C CA . THR A 1 462 ? 6.920 -21.605 -12.720 1.00 81.44 462 THR A CA 1
ATOM 3814 C C . THR A 1 462 ? 6.002 -20.420 -13.006 1.00 81.44 462 THR A C 1
ATOM 3816 O O . THR A 1 462 ? 5.377 -19.899 -12.081 1.00 81.44 462 THR A O 1
ATOM 3819 N N . PHE A 1 463 ? 5.921 -19.957 -14.257 1.00 79.06 463 PHE A N 1
ATOM 3820 C CA . PHE A 1 463 ? 4.953 -18.929 -14.615 1.00 79.06 463 PHE A CA 1
ATOM 3821 C C . PHE A 1 463 ? 3.527 -19.460 -14.451 1.00 79.06 463 PHE A C 1
ATOM 3823 O O . PHE A 1 463 ? 3.238 -20.619 -14.730 1.00 79.06 463 PHE A O 1
ATOM 3830 N N . GLU A 1 464 ? 2.615 -18.584 -14.036 1.00 66.69 464 GLU A N 1
ATOM 3831 C CA . GLU A 1 464 ? 1.199 -18.922 -13.846 1.00 66.69 464 GLU A CA 1
ATOM 3832 C C . GLU A 1 464 ? 0.558 -19.465 -15.137 1.00 66.69 464 GLU A C 1
ATOM 3834 O O . GLU A 1 464 ? -0.193 -20.439 -15.121 1.00 66.69 464 GLU A O 1
ATOM 3839 N N . ARG A 1 465 ? 0.939 -18.880 -16.279 1.00 81.25 465 ARG A N 1
ATOM 3840 C CA . ARG A 1 465 ? 0.787 -19.460 -17.617 1.00 81.25 465 ARG A CA 1
ATOM 3841 C C . ARG A 1 465 ? 2.141 -20.019 -18.040 1.00 81.25 465 ARG A C 1
ATOM 3843 O O . ARG A 1 465 ? 2.944 -19.331 -18.666 1.00 81.25 465 ARG A O 1
ATOM 3850 N N . ALA A 1 466 ? 2.407 -21.241 -17.593 1.00 87.38 466 ALA A N 1
ATOM 3851 C CA . ALA A 1 466 ? 3.684 -21.910 -17.788 1.00 87.38 466 ALA A CA 1
ATOM 3852 C C . ALA A 1 466 ? 4.019 -22.070 -19.275 1.00 87.38 466 ALA A C 1
ATOM 3854 O O . ALA A 1 466 ? 3.187 -22.540 -20.052 1.00 87.38 466 ALA A O 1
ATOM 3855 N N . ILE A 1 467 ? 5.263 -21.749 -19.626 1.00 91.94 467 ILE A N 1
ATOM 3856 C CA . ILE A 1 467 ? 5.836 -22.060 -20.934 1.00 91.94 467 ILE A CA 1
ATOM 3857 C C . ILE A 1 467 ? 6.614 -23.364 -20.767 1.00 91.94 467 ILE A C 1
ATOM 3859 O O . ILE A 1 467 ? 7.667 -23.398 -20.130 1.00 91.94 467 ILE A O 1
ATOM 3863 N N . LYS A 1 468 ? 6.049 -24.453 -21.283 1.00 92.94 468 LYS A N 1
ATOM 3864 C CA . LYS A 1 468 ? 6.556 -25.827 -21.151 1.00 92.94 468 LYS A CA 1
ATOM 3865 C C . LYS A 1 468 ? 7.110 -26.346 -22.471 1.00 92.94 468 LYS A C 1
ATOM 3867 O O . LYS A 1 468 ? 8.026 -27.169 -22.481 1.00 92.94 468 LYS A O 1
ATOM 3872 N N . THR A 1 469 ? 6.545 -25.875 -23.574 1.00 93.88 469 THR A N 1
ATOM 3873 C CA . THR A 1 469 ? 6.851 -26.365 -24.909 1.00 93.88 469 THR A CA 1
ATOM 3874 C C . THR A 1 469 ? 8.083 -25.643 -25.468 1.00 93.88 469 THR A C 1
ATOM 3876 O O . THR A 1 469 ? 8.154 -24.415 -25.396 1.00 93.88 469 THR A O 1
ATOM 3879 N N . PRO A 1 470 ? 9.082 -26.363 -26.016 1.00 92.62 470 PRO A N 1
ATOM 3880 C CA . PRO A 1 470 ? 10.218 -25.737 -26.689 1.00 92.62 470 PRO A CA 1
ATOM 3881 C C . PRO A 1 470 ? 9.792 -25.045 -27.999 1.00 92.62 470 PRO A C 1
ATOM 3883 O O . PRO A 1 470 ? 8.794 -25.437 -28.603 1.00 92.62 470 PRO A O 1
ATOM 3886 N N . PRO A 1 471 ? 10.532 -24.025 -28.467 1.00 93.62 471 PRO A N 1
ATOM 3887 C CA . PRO A 1 471 ? 10.237 -23.367 -29.735 1.00 93.62 471 PRO A CA 1
ATOM 3888 C C . PRO A 1 471 ? 10.403 -24.313 -30.930 1.00 93.62 471 PRO A C 1
ATOM 3890 O O . PRO A 1 471 ? 11.397 -25.031 -31.034 1.00 93.62 471 PRO A O 1
ATOM 3893 N N . ASP A 1 472 ? 9.453 -24.248 -31.863 1.00 90.69 472 ASP A N 1
ATOM 3894 C CA . ASP A 1 472 ? 9.513 -24.965 -33.138 1.00 90.69 472 ASP A CA 1
ATOM 3895 C C . ASP A 1 472 ? 10.215 -24.126 -34.213 1.00 90.69 472 ASP A C 1
ATOM 3897 O O . ASP A 1 472 ? 10.030 -22.906 -34.300 1.00 90.69 472 ASP A O 1
ATOM 3901 N N . PHE A 1 473 ? 11.009 -24.781 -35.067 1.00 92.19 473 PHE A N 1
ATOM 3902 C CA . PHE A 1 473 ? 11.736 -24.119 -36.150 1.00 92.19 473 PHE A CA 1
ATOM 3903 C C . PHE A 1 473 ? 11.111 -24.390 -37.521 1.00 92.19 473 PHE A C 1
ATOM 3905 O O . PHE A 1 473 ? 11.097 -25.519 -38.014 1.00 92.19 473 PHE A O 1
ATOM 3912 N N . VAL A 1 474 ? 10.653 -23.322 -38.177 1.00 89.25 474 VAL A N 1
ATOM 3913 C CA . VAL A 1 474 ? 10.060 -23.372 -39.517 1.00 89.25 474 VAL A CA 1
ATOM 3914 C C . VAL A 1 474 ? 10.967 -22.636 -40.504 1.00 89.25 474 VAL A C 1
ATOM 3916 O O . VAL A 1 474 ? 11.009 -21.408 -40.536 1.00 89.25 474 VAL A O 1
ATOM 3919 N N . HIS A 1 475 ? 11.682 -23.397 -41.336 1.00 87.81 475 HIS A N 1
ATOM 3920 C CA . HIS A 1 475 ? 12.766 -22.891 -42.191 1.00 87.81 475 HIS A CA 1
ATOM 3921 C C . HIS A 1 475 ? 12.349 -21.729 -43.107 1.00 87.81 475 HIS A C 1
ATOM 3923 O O . HIS A 1 475 ? 13.069 -20.739 -43.198 1.00 87.81 475 HIS A O 1
ATOM 3929 N N . TYR A 1 476 ? 11.185 -21.816 -43.759 1.00 91.19 476 TYR A N 1
ATOM 3930 C CA . TYR A 1 476 ? 10.731 -20.783 -44.702 1.00 91.19 476 TYR A CA 1
ATOM 3931 C C . TYR A 1 476 ? 10.264 -19.486 -44.019 1.00 91.19 476 TYR A C 1
ATOM 3933 O O . TYR A 1 476 ? 10.156 -18.460 -44.683 1.00 91.19 476 TYR A O 1
ATOM 3941 N N . LEU A 1 477 ? 9.988 -19.521 -42.710 1.00 90.81 477 LEU A N 1
ATOM 3942 C CA . LEU A 1 477 ? 9.583 -18.351 -41.925 1.00 90.81 477 LEU A CA 1
ATOM 3943 C C . LEU A 1 477 ? 10.763 -17.660 -41.237 1.00 90.81 477 LEU A C 1
ATOM 3945 O O . LEU A 1 477 ? 10.574 -16.591 -40.667 1.00 90.81 477 LEU A O 1
ATOM 3949 N N . LYS A 1 478 ? 11.968 -18.243 -41.276 1.00 91.75 478 LYS A N 1
ATOM 3950 C CA . LYS A 1 478 ? 13.128 -17.801 -40.490 1.00 91.75 478 LYS A CA 1
ATOM 3951 C C . LYS A 1 478 ? 13.376 -16.293 -40.582 1.00 91.75 478 LYS A C 1
ATOM 3953 O O . LYS A 1 478 ? 13.331 -15.614 -39.562 1.00 91.75 478 LYS A O 1
ATOM 3958 N N . ASP A 1 479 ? 13.656 -15.782 -41.779 1.00 92.44 479 ASP A N 1
ATOM 3959 C CA . ASP A 1 479 ? 14.091 -14.390 -41.945 1.00 92.44 479 ASP A CA 1
ATOM 3960 C C . ASP A 1 479 ? 12.958 -13.402 -41.634 1.00 92.44 479 ASP A C 1
ATOM 3962 O O . ASP A 1 479 ? 13.190 -12.352 -41.035 1.00 92.44 479 ASP A O 1
ATOM 3966 N N . ALA A 1 480 ? 11.718 -13.779 -41.957 1.00 90.88 480 ALA A N 1
ATOM 3967 C CA . ALA A 1 480 ? 10.538 -12.980 -41.656 1.00 90.88 480 ALA A CA 1
ATOM 3968 C C . ALA A 1 480 ? 10.249 -12.920 -40.145 1.00 90.88 480 ALA A C 1
ATOM 3970 O O . ALA A 1 480 ? 9.974 -11.847 -39.614 1.00 90.88 480 ALA A O 1
ATOM 3971 N N . LEU A 1 481 ? 10.378 -14.045 -39.433 1.00 93.19 481 LEU A N 1
ATOM 3972 C CA . LEU A 1 481 ? 10.233 -14.090 -37.978 1.00 93.19 481 LEU A CA 1
ATOM 3973 C C . LEU A 1 481 ? 11.379 -13.367 -37.272 1.00 93.19 481 LEU A C 1
ATOM 3975 O O . LEU A 1 481 ? 11.128 -12.701 -36.279 1.00 93.19 481 LEU A O 1
ATOM 3979 N N . ILE A 1 482 ? 12.619 -13.445 -37.771 1.00 94.12 482 ILE A N 1
ATOM 3980 C CA . ILE A 1 482 ? 13.728 -12.663 -37.203 1.00 94.12 482 ILE A CA 1
ATOM 3981 C C . ILE A 1 482 ? 13.398 -11.172 -37.272 1.00 94.12 482 ILE A C 1
ATOM 3983 O O . ILE A 1 482 ? 13.498 -10.495 -36.254 1.00 94.12 482 ILE A O 1
ATOM 3987 N N . HIS A 1 483 ? 12.964 -10.677 -38.433 1.00 92.19 483 HIS A N 1
ATOM 3988 C CA . HIS A 1 483 ? 12.601 -9.272 -38.602 1.00 92.19 483 HIS A CA 1
ATOM 3989 C C . HIS A 1 483 ? 11.464 -8.847 -37.658 1.00 92.19 483 HIS A C 1
ATOM 3991 O O . HIS A 1 483 ? 11.588 -7.863 -36.927 1.00 92.19 483 HIS A O 1
ATOM 3997 N N . ASP A 1 484 ? 10.382 -9.625 -37.627 1.00 91.31 484 ASP A N 1
ATOM 3998 C CA . ASP A 1 484 ? 9.206 -9.314 -36.817 1.00 91.31 484 ASP A CA 1
ATOM 3999 C C . ASP A 1 484 ? 9.493 -9.394 -35.314 1.00 91.31 484 ASP A C 1
ATOM 4001 O O . ASP A 1 484 ? 9.061 -8.525 -34.558 1.00 91.31 484 ASP A O 1
ATOM 4005 N N . PHE A 1 485 ? 10.273 -10.381 -34.865 1.00 94.75 485 PHE A N 1
ATOM 4006 C CA . PHE A 1 485 ? 10.653 -10.488 -33.458 1.00 94.75 485 PHE A CA 1
ATOM 4007 C C . PHE A 1 485 ? 11.746 -9.489 -33.054 1.00 94.75 485 PHE A C 1
ATOM 4009 O O . PHE A 1 485 ? 11.772 -9.086 -31.896 1.00 94.75 485 PHE A O 1
ATOM 4016 N N . GLU A 1 486 ? 12.600 -9.009 -33.964 1.00 91.56 486 GLU A N 1
ATOM 4017 C CA . GLU A 1 486 ? 13.495 -7.870 -33.697 1.00 91.56 486 GLU A CA 1
ATOM 4018 C C . GLU A 1 486 ? 12.702 -6.574 -33.486 1.00 91.56 486 GLU A C 1
ATOM 4020 O O . GLU A 1 486 ? 12.992 -5.810 -32.557 1.00 91.56 486 GLU A O 1
ATOM 4025 N N . PHE A 1 487 ? 11.655 -6.354 -34.286 1.00 84.12 487 PHE A N 1
ATOM 4026 C CA . PHE A 1 487 ? 10.713 -5.262 -34.060 1.00 84.12 487 PHE A CA 1
ATOM 4027 C C . PHE A 1 487 ? 9.956 -5.443 -32.738 1.00 84.12 487 PHE A C 1
ATOM 4029 O O . PHE A 1 487 ? 9.948 -4.531 -31.909 1.00 84.12 487 PHE A O 1
ATOM 4036 N N . PHE A 1 488 ? 9.407 -6.629 -32.478 1.00 87.00 488 PHE A N 1
ATOM 4037 C CA . PHE A 1 488 ? 8.714 -6.945 -31.229 1.00 87.00 488 PHE A CA 1
ATOM 4038 C C . PHE A 1 488 ? 9.613 -6.773 -29.996 1.00 87.00 488 PHE A C 1
ATOM 4040 O O . PHE A 1 488 ? 9.196 -6.204 -28.988 1.00 87.00 488 PHE A O 1
ATOM 4047 N N . LEU A 1 489 ? 10.884 -7.176 -30.085 1.00 85.56 489 LEU A N 1
ATOM 4048 C CA . LEU A 1 489 ? 11.885 -6.958 -29.044 1.00 85.56 489 LEU A CA 1
ATOM 4049 C C . LEU A 1 489 ? 12.082 -5.469 -28.750 1.00 85.56 489 LEU A C 1
ATOM 4051 O O . LEU A 1 489 ? 12.263 -5.099 -27.590 1.00 85.56 489 LEU A O 1
ATOM 4055 N N . SER A 1 490 ? 12.047 -4.612 -29.774 1.00 76.88 490 SER A N 1
ATOM 4056 C CA . SER A 1 490 ? 12.120 -3.163 -29.573 1.00 76.88 490 SER A CA 1
ATOM 4057 C C . SER A 1 490 ? 10.931 -2.650 -28.752 1.00 76.88 490 SER A C 1
ATOM 4059 O O . SER A 1 490 ? 11.135 -1.847 -27.846 1.00 76.88 490 SER A O 1
ATOM 4061 N N . ILE A 1 491 ? 9.722 -3.182 -28.976 1.00 74.81 491 ILE A N 1
ATOM 4062 C CA . ILE A 1 491 ? 8.522 -2.847 -28.194 1.00 74.81 491 ILE A CA 1
ATOM 4063 C C . ILE A 1 491 ? 8.669 -3.340 -26.750 1.00 74.81 491 ILE A C 1
ATOM 4065 O O . ILE A 1 491 ? 8.490 -2.564 -25.816 1.00 74.81 491 ILE A O 1
ATOM 4069 N N . LEU A 1 492 ? 9.068 -4.600 -26.548 1.00 74.12 492 LEU A N 1
ATOM 4070 C CA . LEU A 1 492 ? 9.281 -5.166 -25.210 1.00 74.12 492 LEU A CA 1
ATOM 4071 C C . LEU A 1 492 ? 10.325 -4.377 -24.406 1.00 74.12 492 LEU A C 1
ATOM 4073 O O . LEU A 1 492 ? 10.139 -4.120 -23.217 1.00 74.12 492 LEU A O 1
ATOM 4077 N N . LYS A 1 493 ? 11.417 -3.955 -25.055 1.00 70.62 493 LYS A N 1
ATOM 4078 C CA . LYS A 1 493 ? 12.453 -3.122 -24.428 1.00 70.62 493 LYS A CA 1
ATOM 4079 C C . LYS A 1 493 ? 11.933 -1.734 -24.065 1.00 70.62 493 LYS A C 1
ATOM 4081 O O . LYS A 1 493 ? 12.263 -1.260 -22.984 1.00 70.62 493 LYS A O 1
ATOM 4086 N N . LYS A 1 494 ? 11.101 -1.114 -24.908 1.00 64.12 494 LYS A N 1
ATOM 4087 C CA . LYS A 1 494 ? 10.462 0.176 -24.595 1.00 64.12 494 LYS A CA 1
ATOM 4088 C C . LYS A 1 494 ? 9.593 0.107 -23.335 1.00 64.12 494 LYS A C 1
ATOM 4090 O O . LYS A 1 494 ? 9.603 1.042 -22.547 1.00 64.12 494 LYS A O 1
ATOM 4095 N N . VAL A 1 495 ? 8.905 -1.013 -23.108 1.00 59.22 495 VAL A N 1
ATOM 4096 C CA . VAL A 1 495 ? 7.990 -1.180 -21.963 1.00 59.22 495 VAL A CA 1
ATOM 4097 C C . VAL A 1 495 ? 8.700 -1.570 -20.662 1.00 59.22 495 VAL A C 1
ATOM 4099 O O . VAL A 1 495 ? 8.217 -1.250 -19.578 1.00 59.22 495 VAL A O 1
ATOM 4102 N N . HIS A 1 496 ? 9.852 -2.243 -20.735 1.00 53.75 496 HIS A N 1
ATOM 4103 C CA . HIS A 1 496 ? 10.570 -2.734 -19.547 1.00 53.75 496 HIS A CA 1
ATOM 4104 C C . HIS A 1 496 ? 11.824 -1.956 -19.164 1.00 53.75 496 HIS A C 1
ATOM 4106 O O . HIS A 1 496 ? 12.381 -2.192 -18.092 1.00 53.75 496 HIS A O 1
ATOM 4112 N N . VAL A 1 497 ? 12.251 -1.002 -19.984 1.00 52.31 497 VAL A N 1
ATOM 4113 C CA . VAL A 1 497 ? 13.188 0.038 -19.564 1.00 52.31 497 VAL A CA 1
ATOM 4114 C C . VAL A 1 497 ? 12.327 1.195 -19.058 1.00 52.31 497 VAL A C 1
ATOM 4116 O O . VAL A 1 497 ? 11.837 1.984 -19.855 1.00 52.31 497 VAL A O 1
ATOM 4119 N N . GLY A 1 498 ? 12.093 1.250 -17.741 1.00 42.34 498 GLY A N 1
ATOM 4120 C CA . GLY A 1 498 ? 11.121 2.119 -17.042 1.00 42.34 498 GLY A CA 1
ATOM 4121 C C . GLY A 1 498 ? 11.292 3.642 -17.176 1.00 42.34 498 GLY A C 1
ATOM 4122 O O . GLY A 1 498 ? 10.699 4.396 -16.419 1.00 42.34 498 GLY A O 1
ATOM 4123 N N . THR A 1 499 ? 12.071 4.098 -18.148 1.00 52.16 499 THR A N 1
ATOM 4124 C CA . THR A 1 499 ? 12.375 5.491 -18.494 1.00 52.16 499 THR A CA 1
ATOM 4125 C C . THR A 1 499 ? 12.883 5.530 -19.932 1.00 52.16 499 THR A C 1
ATOM 4127 O O . THR A 1 499 ? 13.979 6.019 -20.231 1.00 52.16 499 THR A O 1
ATOM 4130 N N . ASP A 1 500 ? 12.120 4.955 -20.862 1.00 66.06 500 ASP A N 1
ATOM 4131 C CA . ASP A 1 500 ? 12.437 5.133 -22.270 1.00 66.06 500 ASP A CA 1
ATOM 4132 C C . ASP A 1 500 ? 12.280 6.615 -22.629 1.00 66.06 500 ASP A C 1
ATOM 4134 O O . ASP A 1 500 ? 11.178 7.122 -22.847 1.00 66.06 500 ASP A O 1
ATOM 4138 N N . LEU A 1 501 ? 13.417 7.314 -22.655 1.00 78.00 501 LEU A N 1
ATOM 4139 C CA . LEU A 1 501 ? 13.507 8.719 -23.028 1.00 78.00 501 LEU A CA 1
ATOM 4140 C C . LEU A 1 501 ? 12.792 8.955 -24.363 1.00 78.00 501 LEU A C 1
ATOM 4142 O O . LEU A 1 501 ? 12.128 9.971 -24.505 1.00 78.00 501 LEU A O 1
ATOM 4146 N N . GLN A 1 502 ? 12.855 8.006 -25.304 1.00 79.75 502 GLN A N 1
ATOM 4147 C CA . GLN A 1 502 ? 12.119 8.102 -26.562 1.00 79.75 502 GLN A CA 1
ATOM 4148 C C . GLN A 1 502 ? 10.605 8.138 -26.338 1.00 79.75 502 GLN A C 1
ATOM 4150 O O . GLN A 1 502 ? 9.959 9.089 -26.770 1.00 79.75 502 GLN A O 1
ATOM 4155 N N . SER A 1 503 ? 10.042 7.147 -25.647 1.00 76.25 503 SER A N 1
ATOM 4156 C CA . SER A 1 503 ? 8.604 7.097 -25.357 1.00 76.25 503 SER A CA 1
ATOM 4157 C C . SER A 1 503 ? 8.130 8.333 -24.586 1.00 76.25 503 SER A C 1
ATOM 4159 O O . SER A 1 503 ? 7.069 8.878 -24.886 1.00 76.25 503 SER A O 1
ATOM 4161 N N . ALA A 1 504 ? 8.932 8.850 -23.649 1.00 83.75 504 ALA A N 1
ATOM 4162 C CA . ALA A 1 504 ? 8.610 10.083 -22.933 1.00 83.75 504 ALA A CA 1
ATOM 4163 C C . ALA A 1 504 ? 8.645 11.333 -23.840 1.00 83.75 504 ALA A C 1
ATOM 4165 O O . ALA A 1 504 ? 7.803 12.226 -23.705 1.00 83.75 504 ALA A O 1
ATOM 4166 N N . ILE A 1 505 ? 9.585 11.406 -24.792 1.00 86.44 505 ILE A N 1
ATOM 4167 C CA . ILE A 1 505 ? 9.642 12.474 -25.806 1.00 86.44 505 ILE A CA 1
ATOM 4168 C C . ILE A 1 505 ? 8.419 12.408 -26.726 1.00 86.44 505 ILE A C 1
ATOM 4170 O O . ILE A 1 505 ? 7.779 13.428 -26.977 1.00 86.44 505 ILE A O 1
ATOM 4174 N N . GLU A 1 506 ? 8.076 11.214 -27.209 1.00 84.31 506 GLU A N 1
ATOM 4175 C CA . GLU A 1 506 ? 6.919 10.988 -28.078 1.00 84.31 506 GLU A CA 1
ATOM 4176 C C . GLU A 1 506 ? 5.616 11.381 -27.361 1.00 84.31 506 GLU A C 1
ATOM 4178 O O . GLU A 1 506 ? 4.831 12.169 -27.894 1.00 84.31 506 GLU A O 1
ATOM 4183 N N . ALA A 1 507 ? 5.428 10.934 -26.113 1.00 83.88 507 ALA A N 1
ATOM 4184 C CA . ALA A 1 507 ? 4.246 11.241 -25.308 1.00 83.88 507 ALA A CA 1
ATOM 4185 C C . ALA A 1 507 ? 4.110 12.735 -24.972 1.00 83.88 507 ALA A C 1
ATOM 4187 O O . ALA A 1 507 ? 3.001 13.254 -24.906 1.00 83.88 507 ALA A O 1
ATOM 4188 N N . SER A 1 508 ? 5.218 13.453 -24.782 1.00 90.31 508 SER A N 1
ATOM 4189 C CA . SER A 1 508 ? 5.209 14.888 -24.454 1.00 90.31 508 SER A CA 1
ATOM 4190 C C . SER A 1 508 ? 5.139 15.808 -25.679 1.00 90.31 508 SER A C 1
ATOM 4192 O O . SER A 1 508 ? 4.979 17.023 -25.535 1.00 90.31 508 SER A O 1
ATOM 4194 N N . GLY A 1 509 ? 5.209 15.262 -26.898 1.00 88.31 509 GLY A N 1
ATOM 4195 C CA . GLY A 1 509 ? 5.352 16.044 -28.128 1.00 88.31 509 GLY A CA 1
ATOM 4196 C C . GLY A 1 509 ? 4.220 17.043 -28.410 1.00 88.31 509 GLY A C 1
ATOM 4197 O O . GLY A 1 509 ? 4.463 18.079 -29.030 1.00 88.31 509 GLY A O 1
ATOM 4198 N N . TYR A 1 510 ? 3.003 16.773 -27.930 1.00 91.94 510 TYR A N 1
ATOM 4199 C CA . TYR A 1 510 ? 1.853 17.679 -28.072 1.00 91.94 510 TYR A CA 1
ATOM 4200 C C . TYR A 1 510 ? 1.835 18.820 -27.036 1.00 91.94 510 TYR A C 1
ATOM 4202 O O . TYR A 1 510 ? 1.055 19.762 -27.169 1.00 91.94 510 TYR A O 1
ATOM 4210 N N . ILE A 1 511 ? 2.671 18.737 -25.996 1.00 94.31 511 ILE A N 1
ATOM 4211 C CA . ILE A 1 511 ? 2.781 19.735 -24.922 1.00 94.31 511 ILE A CA 1
ATOM 4212 C C . ILE A 1 511 ? 3.921 20.719 -25.212 1.00 94.31 511 ILE A C 1
ATOM 4214 O O . ILE A 1 511 ? 3.821 21.902 -24.891 1.00 94.31 511 ILE A O 1
ATOM 4218 N N . LEU A 1 512 ? 5.010 20.227 -25.806 1.00 94.69 512 LEU A N 1
ATOM 4219 C CA . LEU A 1 512 ? 6.276 20.947 -25.925 1.00 94.69 512 LEU A CA 1
ATOM 4220 C C . LEU A 1 512 ? 6.403 21.749 -27.227 1.00 94.69 512 LEU A C 1
ATOM 4222 O O . LEU A 1 512 ? 5.946 21.332 -28.293 1.00 94.69 512 LEU A O 1
ATOM 4226 N N . SER A 1 513 ? 7.123 22.872 -27.155 1.00 92.94 513 SER A N 1
ATOM 4227 C CA . SER A 1 513 ? 7.487 23.658 -28.338 1.00 92.94 513 SER A CA 1
ATOM 4228 C C . SER A 1 513 ? 8.459 22.899 -29.249 1.00 92.94 513 SER A C 1
ATOM 4230 O O . SER A 1 513 ? 9.233 22.052 -28.795 1.00 92.94 513 SER A O 1
ATOM 4232 N N . ASP A 1 514 ? 8.467 23.233 -30.543 1.00 92.06 514 ASP A N 1
ATOM 4233 C CA . ASP A 1 514 ? 9.372 22.613 -31.526 1.00 92.06 514 ASP A CA 1
ATOM 4234 C C . ASP A 1 514 ? 10.849 22.770 -31.151 1.00 92.06 514 ASP A C 1
ATOM 4236 O O . ASP A 1 514 ? 11.649 21.859 -31.363 1.00 92.06 514 ASP A O 1
ATOM 4240 N N . TYR A 1 515 ? 11.197 23.881 -30.500 1.00 93.69 515 TYR A N 1
ATOM 4241 C CA . TYR A 1 515 ? 12.546 24.118 -30.004 1.00 93.69 515 TYR A CA 1
ATOM 4242 C C . TYR A 1 515 ? 12.956 23.117 -28.911 1.00 93.69 515 TYR A C 1
ATOM 4244 O O . TYR A 1 515 ? 14.028 22.515 -28.998 1.00 93.69 515 TYR A O 1
ATOM 4252 N N . ILE A 1 516 ? 12.103 22.888 -27.905 1.00 94.81 516 ILE A N 1
ATOM 4253 C CA . ILE A 1 516 ? 12.394 21.917 -26.836 1.00 94.81 516 ILE A CA 1
ATOM 4254 C C . ILE A 1 516 ? 12.410 20.491 -27.392 1.00 94.81 516 ILE A C 1
ATOM 4256 O O . ILE A 1 516 ? 13.320 19.726 -27.068 1.00 94.81 516 ILE A O 1
ATOM 4260 N N . LYS A 1 517 ? 11.480 20.155 -28.295 1.00 92.50 517 LYS A N 1
ATOM 4261 C CA . LYS A 1 517 ? 11.470 18.861 -28.995 1.00 92.50 517 LYS A CA 1
ATOM 4262 C C . LYS A 1 517 ? 12.771 18.610 -29.756 1.00 92.50 517 LYS A C 1
ATOM 4264 O O . LYS A 1 517 ? 13.344 17.533 -29.630 1.00 92.50 517 LYS A O 1
ATOM 4269 N N . GLY A 1 518 ? 13.287 19.603 -30.483 1.00 90.81 518 GLY A N 1
ATOM 4270 C CA . GLY A 1 518 ? 14.568 19.482 -31.186 1.00 90.81 518 GLY A CA 1
ATOM 4271 C C . GLY A 1 518 ? 15.744 19.185 -30.246 1.00 90.81 518 GLY A C 1
ATOM 4272 O O . GLY A 1 518 ? 16.591 18.350 -30.556 1.00 90.81 518 GLY A O 1
ATOM 4273 N N . ARG A 1 519 ? 15.782 19.812 -29.061 1.00 93.94 519 ARG A N 1
ATOM 4274 C CA . ARG A 1 519 ? 16.822 19.557 -28.044 1.00 93.94 519 ARG A CA 1
ATOM 4275 C C . ARG A 1 519 ? 16.699 18.168 -27.414 1.00 93.94 519 ARG A C 1
ATOM 4277 O O . ARG A 1 519 ? 17.718 17.540 -27.137 1.00 93.94 519 ARG A O 1
ATOM 4284 N N . LEU A 1 520 ? 15.475 17.689 -27.208 1.00 92.88 520 LEU A N 1
ATOM 4285 C CA . LEU A 1 520 ? 15.195 16.340 -26.718 1.00 92.88 520 LEU A CA 1
ATOM 4286 C C . LEU A 1 520 ? 15.658 15.265 -27.707 1.00 92.88 520 LEU A C 1
ATOM 4288 O O . LEU A 1 520 ? 16.394 14.358 -27.320 1.00 92.88 520 LEU A O 1
ATOM 4292 N N . TRP A 1 521 ? 15.301 15.404 -28.987 1.00 88.19 521 TRP A N 1
ATOM 4293 C CA . TRP A 1 521 ? 15.758 14.484 -30.032 1.00 88.19 521 TRP A CA 1
ATOM 4294 C C . TRP A 1 521 ? 17.274 14.534 -30.213 1.00 88.19 521 TRP A C 1
ATOM 4296 O O . TRP A 1 521 ? 17.904 13.486 -30.287 1.00 88.19 521 TRP A O 1
ATOM 4306 N N . PHE A 1 522 ? 17.890 15.718 -30.123 1.00 88.06 522 PHE A N 1
ATOM 4307 C CA . PHE A 1 522 ? 19.349 15.831 -30.094 1.00 88.06 522 PHE A CA 1
ATOM 4308 C C . PHE A 1 522 ? 19.981 14.990 -28.971 1.00 88.06 522 PHE A C 1
ATOM 4310 O O . PHE A 1 522 ? 20.959 14.288 -29.225 1.00 88.06 522 PHE A O 1
ATOM 4317 N N . LEU A 1 523 ? 19.444 15.025 -27.744 1.00 87.69 523 LEU A N 1
ATOM 4318 C CA . LEU A 1 523 ? 19.946 14.192 -26.641 1.00 87.69 523 LEU A CA 1
ATOM 4319 C C . LEU A 1 523 ? 19.759 12.699 -26.914 1.00 87.69 523 LEU A C 1
ATOM 4321 O O . LEU A 1 523 ? 20.671 11.905 -26.661 1.00 87.69 523 LEU A O 1
ATOM 4325 N N . PHE A 1 524 ? 18.587 12.323 -27.427 1.00 82.94 524 PHE A N 1
ATOM 4326 C CA . PHE A 1 524 ? 18.267 10.939 -27.732 1.00 82.94 524 PHE A CA 1
ATOM 4327 C C . PHE A 1 524 ? 19.180 10.375 -28.824 1.00 82.94 524 PHE A C 1
ATOM 4329 O O . PHE A 1 524 ? 19.814 9.340 -28.613 1.00 82.94 524 PHE A O 1
ATOM 4336 N N . ASP A 1 525 ? 19.321 11.064 -29.953 1.00 80.06 525 ASP A N 1
ATOM 4337 C CA . ASP A 1 525 ? 20.140 10.621 -31.088 1.00 80.06 525 ASP A CA 1
ATOM 4338 C C . ASP A 1 525 ? 21.620 10.500 -30.707 1.00 80.06 525 ASP A C 1
ATOM 4340 O O . ASP A 1 525 ? 22.328 9.603 -31.162 1.00 80.06 525 ASP A O 1
ATOM 4344 N N . ASN A 1 526 ? 22.075 11.350 -29.785 1.00 79.38 526 ASN A N 1
ATOM 4345 C CA . ASN A 1 526 ? 23.457 11.383 -29.320 1.00 79.38 526 ASN A CA 1
ATOM 4346 C C . ASN A 1 526 ? 23.716 10.588 -28.032 1.00 79.38 526 ASN A C 1
ATOM 4348 O O . ASN A 1 526 ? 24.813 10.662 -27.476 1.00 79.38 526 ASN A O 1
ATOM 4352 N N . ARG A 1 527 ? 22.753 9.798 -27.547 1.00 74.69 527 ARG A N 1
ATOM 4353 C CA . ARG A 1 527 ? 22.861 9.075 -26.264 1.00 74.69 527 ARG A CA 1
ATOM 4354 C C . ARG A 1 527 ? 24.040 8.101 -26.179 1.00 74.69 527 ARG A C 1
ATOM 4356 O O . ARG A 1 527 ? 24.603 7.915 -25.107 1.00 74.69 527 ARG A O 1
ATOM 4363 N N . LEU A 1 528 ? 24.424 7.491 -27.301 1.00 71.81 528 LEU A N 1
ATOM 4364 C CA . LEU A 1 528 ? 25.566 6.568 -27.387 1.00 71.81 528 LEU A CA 1
ATOM 4365 C C . LEU A 1 528 ? 26.845 7.256 -27.880 1.00 71.81 528 LEU A C 1
ATOM 4367 O O . LEU A 1 528 ? 27.904 6.632 -27.938 1.00 71.81 528 LEU A O 1
ATOM 4371 N N . ASN A 1 529 ? 26.756 8.534 -28.249 1.00 72.69 529 ASN A N 1
ATOM 4372 C CA . ASN A 1 529 ? 27.860 9.255 -28.846 1.00 72.69 529 ASN A CA 1
ATOM 4373 C C . ASN A 1 529 ? 28.836 9.737 -27.763 1.00 72.69 529 ASN A C 1
ATOM 4375 O O . ASN A 1 529 ? 28.564 10.683 -27.023 1.00 72.69 529 ASN A O 1
ATOM 4379 N N . GLN A 1 530 ? 29.990 9.075 -27.675 1.00 71.88 530 GLN A N 1
ATOM 4380 C CA . GLN A 1 530 ? 31.021 9.399 -26.686 1.00 71.88 530 GLN A CA 1
ATOM 4381 C C . GLN A 1 530 ? 31.893 10.599 -27.075 1.00 71.88 530 GLN A C 1
ATOM 4383 O O . GLN A 1 530 ? 32.677 11.045 -26.241 1.00 71.88 530 GLN A O 1
ATOM 4388 N N . THR A 1 531 ? 31.778 11.123 -28.302 1.00 79.50 531 THR A N 1
ATOM 4389 C CA . THR A 1 531 ? 32.566 12.288 -28.743 1.00 79.50 531 THR A CA 1
ATOM 4390 C C . THR A 1 531 ? 31.997 13.607 -28.238 1.00 79.50 531 THR A C 1
ATOM 4392 O O . THR A 1 531 ? 32.709 14.608 -28.207 1.00 79.50 531 THR A O 1
ATOM 4395 N N . ILE A 1 532 ? 30.729 13.618 -27.816 1.00 82.88 532 ILE A N 1
ATOM 4396 C CA . ILE A 1 532 ? 30.101 14.815 -27.268 1.00 82.88 532 ILE A CA 1
ATOM 4397 C C . ILE A 1 532 ? 30.533 14.989 -25.804 1.00 82.88 532 ILE A C 1
ATOM 4399 O O . ILE A 1 532 ? 30.362 14.054 -25.000 1.00 82.88 532 ILE A O 1
ATOM 4403 N N . PRO A 1 533 ? 31.056 16.180 -25.443 1.00 85.69 533 PRO A N 1
ATOM 4404 C CA . PRO A 1 533 ? 31.410 16.509 -24.070 1.00 85.69 533 PRO A CA 1
ATOM 4405 C C . PRO A 1 533 ? 30.230 16.298 -23.124 1.00 85.69 533 PRO A C 1
ATOM 4407 O O . PRO A 1 533 ? 29.084 16.640 -23.434 1.00 85.69 533 PRO A O 1
ATOM 4410 N N . MET A 1 534 ? 30.508 15.727 -21.954 1.00 84.81 534 MET A N 1
ATOM 4411 C CA . MET A 1 534 ? 29.470 15.404 -20.979 1.00 84.81 534 MET A CA 1
ATOM 4412 C C . MET A 1 534 ? 28.733 16.667 -20.521 1.00 84.81 534 MET A C 1
ATOM 4414 O O . MET A 1 534 ? 27.511 16.680 -20.403 1.00 84.81 534 MET A O 1
ATOM 4418 N N . GLU A 1 535 ? 29.471 17.751 -20.332 1.00 87.19 535 GLU A N 1
ATOM 4419 C CA . GLU A 1 535 ? 28.990 19.057 -19.901 1.00 87.19 535 GLU A CA 1
ATOM 4420 C C . GLU A 1 535 ? 27.950 19.618 -20.870 1.00 87.19 535 GLU A C 1
ATOM 4422 O O . GLU A 1 535 ? 26.963 20.218 -20.448 1.00 87.19 535 GLU A O 1
ATOM 4427 N N . GLN A 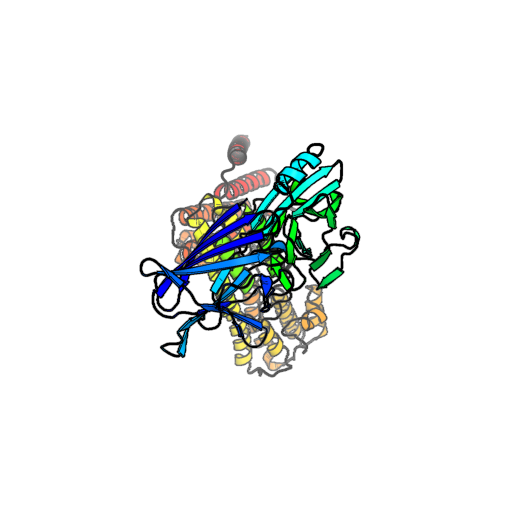1 536 ? 28.116 19.371 -22.174 1.00 89.38 536 GLN A N 1
ATOM 4428 C CA . GLN A 1 536 ? 27.143 19.781 -23.183 1.00 89.38 536 GLN A CA 1
ATOM 4429 C C . GLN A 1 536 ? 25.834 18.987 -23.060 1.00 89.38 536 GLN A C 1
ATOM 4431 O O . GLN A 1 536 ? 24.747 19.560 -23.200 1.00 89.38 536 GLN A O 1
ATOM 4436 N N . GLN A 1 537 ? 25.922 17.680 -22.792 1.00 89.50 537 GLN A N 1
ATOM 4437 C CA . GLN A 1 537 ? 24.747 16.826 -22.600 1.00 89.50 537 GLN A CA 1
ATOM 4438 C C . GLN A 1 537 ? 24.011 17.198 -21.308 1.00 89.50 537 GLN A C 1
ATOM 4440 O O . GLN A 1 537 ? 22.818 17.493 -21.359 1.00 89.50 537 GLN A O 1
ATOM 4445 N N . ILE A 1 538 ? 24.718 17.292 -20.177 1.00 90.88 538 ILE A N 1
ATOM 4446 C CA . ILE A 1 538 ? 24.131 17.658 -18.877 1.00 90.88 538 ILE A CA 1
ATOM 4447 C C . ILE A 1 538 ? 23.579 19.089 -18.905 1.00 90.88 538 ILE A C 1
ATOM 4449 O O . ILE A 1 538 ? 22.475 19.331 -18.420 1.00 90.88 538 ILE A O 1
ATOM 4453 N N . GLY A 1 539 ? 24.285 20.037 -19.526 1.00 92.44 539 GLY A N 1
ATOM 4454 C CA . GLY A 1 539 ? 23.797 21.407 -19.699 1.00 92.44 539 GLY A CA 1
ATOM 4455 C C . GLY A 1 539 ? 22.541 21.481 -20.571 1.00 92.44 539 GLY A C 1
ATOM 4456 O O . GLY A 1 539 ? 21.643 22.280 -20.309 1.00 92.44 539 GLY A O 1
ATOM 4457 N N . THR A 1 540 ? 22.422 20.606 -21.574 1.00 93.56 540 THR A N 1
ATOM 4458 C CA . THR A 1 540 ? 21.192 20.491 -22.370 1.00 93.56 540 THR A CA 1
ATOM 4459 C C . THR A 1 540 ? 20.052 19.874 -21.564 1.00 93.56 540 THR A C 1
ATOM 4461 O O . THR A 1 540 ? 18.933 20.374 -21.656 1.00 93.56 540 THR A O 1
ATOM 4464 N N . VAL A 1 541 ? 20.323 18.858 -20.737 1.00 94.75 541 VAL A N 1
ATOM 4465 C CA . VAL A 1 541 ? 19.337 18.311 -19.790 1.00 94.75 541 VAL A CA 1
ATOM 4466 C C . VAL A 1 541 ? 18.848 19.404 -18.842 1.00 94.75 541 VAL A C 1
ATOM 4468 O O . VAL A 1 541 ? 17.643 19.614 -18.749 1.00 94.75 541 VAL A O 1
ATOM 4471 N N . PHE A 1 542 ? 19.758 20.159 -18.218 1.00 94.38 542 PHE A N 1
ATOM 4472 C CA . PHE A 1 542 ? 19.412 21.276 -17.334 1.00 94.38 542 PHE A CA 1
ATOM 4473 C C . PHE A 1 542 ? 18.498 22.286 -18.029 1.00 94.38 542 PHE A C 1
ATOM 4475 O O . PHE A 1 542 ? 17.451 22.658 -17.501 1.00 94.38 542 PHE A O 1
ATOM 4482 N N . PHE A 1 543 ? 18.875 22.701 -19.242 1.00 94.62 543 PHE A N 1
ATOM 4483 C CA . PHE A 1 543 ? 18.091 23.641 -20.031 1.00 94.62 543 PHE A CA 1
ATOM 4484 C C . PHE A 1 543 ? 16.669 23.127 -20.288 1.00 94.62 543 PHE A C 1
ATOM 4486 O O . PHE A 1 543 ? 15.704 23.865 -20.093 1.00 94.62 543 PHE A O 1
ATOM 4493 N N . ILE A 1 544 ? 16.525 21.865 -20.702 1.00 96.00 544 ILE A N 1
ATOM 4494 C CA . ILE A 1 544 ? 15.214 21.262 -20.959 1.00 96.00 544 ILE A CA 1
ATOM 4495 C C . ILE A 1 544 ? 14.409 21.198 -19.662 1.00 96.00 544 ILE A C 1
ATOM 4497 O O . ILE A 1 544 ? 13.299 21.722 -19.627 1.00 96.00 544 ILE A O 1
ATOM 4501 N N . ARG A 1 545 ? 14.978 20.637 -18.589 1.00 95.62 545 ARG A N 1
ATOM 4502 C CA . ARG A 1 545 ? 14.301 20.493 -17.293 1.00 95.62 545 ARG A CA 1
ATOM 4503 C C . ARG A 1 545 ? 13.838 21.838 -16.742 1.00 95.62 545 ARG A C 1
ATOM 4505 O O . ARG A 1 545 ? 12.706 21.935 -16.288 1.00 95.62 545 ARG A O 1
ATOM 4512 N N . LYS A 1 546 ? 14.634 22.904 -16.876 1.00 94.50 546 LYS A N 1
ATOM 4513 C CA . LYS A 1 546 ? 14.216 24.265 -16.504 1.00 94.50 546 LYS A CA 1
ATOM 4514 C C . LYS A 1 546 ? 12.921 24.694 -17.214 1.00 94.50 546 LYS A C 1
ATOM 4516 O O . LYS A 1 546 ? 12.017 25.195 -16.560 1.00 94.50 546 LYS A O 1
ATOM 4521 N N . ASN A 1 547 ? 12.807 24.443 -18.521 1.00 94.50 547 ASN A N 1
ATOM 4522 C CA . ASN A 1 547 ? 11.585 24.741 -19.281 1.00 94.50 547 ASN A CA 1
ATOM 4523 C C . ASN A 1 547 ? 10.417 23.819 -18.885 1.00 94.50 547 ASN A C 1
ATOM 4525 O O . ASN A 1 547 ? 9.269 24.256 -18.875 1.00 94.50 547 ASN A O 1
ATOM 4529 N N . LEU A 1 548 ? 10.686 22.552 -18.543 1.00 95.06 548 LEU A N 1
ATOM 4530 C CA . LEU A 1 548 ? 9.651 21.653 -18.021 1.00 95.06 548 LEU A CA 1
ATOM 4531 C C . LEU A 1 548 ? 9.101 22.157 -16.686 1.00 95.06 548 LEU A C 1
ATOM 4533 O O . LEU A 1 548 ? 7.898 22.091 -16.469 1.00 95.06 548 LEU A O 1
ATOM 4537 N N . TYR A 1 549 ? 9.952 22.709 -15.820 1.00 92.06 549 TYR A N 1
ATOM 4538 C CA . TYR A 1 549 ? 9.534 23.282 -14.542 1.00 92.06 549 TYR A CA 1
ATOM 4539 C C . TYR A 1 549 ? 8.617 24.496 -14.698 1.00 92.06 549 TYR A C 1
ATOM 4541 O O . TYR A 1 549 ? 7.677 24.645 -13.918 1.00 92.06 549 TYR A O 1
ATOM 4549 N N . ASP A 1 550 ? 8.821 25.319 -15.727 1.00 89.94 550 ASP A N 1
ATOM 4550 C CA . ASP A 1 550 ? 7.881 26.395 -16.053 1.00 89.94 550 ASP A CA 1
ATOM 4551 C C . ASP A 1 550 ? 6.494 25.830 -16.405 1.00 89.94 550 ASP A C 1
ATOM 4553 O O . ASP A 1 550 ? 5.478 26.383 -15.987 1.00 89.94 550 ASP A O 1
ATOM 4557 N N . ILE A 1 551 ? 6.430 24.691 -17.102 1.00 93.06 551 ILE A N 1
ATOM 4558 C CA . ILE A 1 551 ? 5.166 23.996 -17.387 1.00 93.06 551 ILE A CA 1
ATOM 4559 C C . ILE A 1 551 ? 4.587 23.399 -16.097 1.00 93.06 551 ILE A C 1
ATOM 4561 O O . ILE A 1 551 ? 3.437 23.669 -15.769 1.00 93.06 551 ILE A O 1
ATOM 4565 N N . LEU A 1 552 ? 5.380 22.652 -15.325 1.00 93.81 552 LEU A N 1
ATOM 4566 C CA . LEU A 1 552 ? 4.950 21.983 -14.087 1.00 93.81 552 LEU A CA 1
ATOM 4567 C C . LEU A 1 552 ? 4.450 22.951 -13.005 1.00 93.81 552 LEU A C 1
ATOM 4569 O O . LEU A 1 552 ? 3.636 22.572 -12.166 1.00 93.81 552 LEU A O 1
ATOM 4573 N N . ASN A 1 553 ? 4.931 24.195 -13.000 1.00 91.31 553 ASN A N 1
ATOM 4574 C CA . ASN A 1 553 ? 4.493 25.212 -12.047 1.00 91.31 553 ASN A CA 1
ATOM 4575 C C . ASN A 1 553 ? 3.176 25.896 -12.437 1.00 91.31 553 ASN A C 1
ATOM 4577 O O . ASN A 1 553 ? 2.487 26.408 -11.552 1.00 91.31 553 ASN A O 1
ATOM 4581 N N . ASN A 1 554 ? 2.834 25.918 -13.727 1.00 92.94 554 ASN A N 1
ATOM 4582 C CA . ASN A 1 554 ? 1.714 26.701 -14.251 1.00 92.94 554 ASN A CA 1
ATOM 4583 C C . ASN A 1 554 ? 0.556 25.840 -14.773 1.00 92.94 554 ASN A C 1
ATOM 4585 O O . ASN A 1 554 ? -0.597 26.266 -14.699 1.00 92.94 554 ASN A O 1
ATOM 4589 N N . ASP A 1 555 ? 0.841 24.648 -15.295 1.00 94.44 555 ASP A N 1
ATOM 4590 C CA . ASP A 1 555 ? -0.165 23.739 -15.836 1.00 94.44 555 ASP A CA 1
ATOM 4591 C C . ASP A 1 555 ? -0.951 23.064 -14.700 1.00 94.44 555 ASP A C 1
ATOM 4593 O O . ASP A 1 555 ? -0.401 22.676 -13.667 1.00 94.44 555 ASP A O 1
ATOM 4597 N N . ARG A 1 556 ? -2.268 22.958 -14.879 1.00 94.69 556 ARG A N 1
ATOM 4598 C CA . ARG A 1 556 ? -3.206 22.393 -13.896 1.00 94.69 556 ARG A CA 1
ATOM 4599 C C . ARG A 1 556 ? -3.928 21.154 -14.420 1.00 94.69 556 ARG A C 1
ATOM 4601 O O . ARG A 1 556 ? -4.705 20.555 -13.685 1.00 94.69 556 ARG A O 1
ATOM 4608 N N . ASP A 1 557 ? -3.668 20.750 -15.662 1.00 95.69 557 ASP A N 1
ATOM 4609 C CA . ASP A 1 557 ? -4.180 19.502 -16.220 1.00 95.69 557 ASP A CA 1
ATOM 4610 C C . ASP A 1 557 ? -3.322 18.325 -15.730 1.00 95.69 557 ASP A C 1
ATOM 4612 O O . ASP A 1 557 ? -2.150 18.187 -16.094 1.00 95.69 557 ASP A O 1
ATOM 4616 N N . SER A 1 558 ? -3.915 17.444 -14.918 1.00 94.06 558 SER A N 1
ATOM 4617 C CA . SER A 1 558 ? -3.229 16.275 -14.358 1.00 94.06 558 SER A CA 1
ATOM 4618 C C . SER A 1 558 ? -2.670 15.328 -15.422 1.00 94.06 558 SER A C 1
ATOM 4620 O O . SER A 1 558 ? -1.623 14.733 -15.185 1.00 94.06 558 SER A O 1
ATOM 4622 N N . HIS A 1 559 ? -3.293 15.201 -16.599 1.00 93.00 559 HIS A N 1
ATOM 4623 C CA . HIS A 1 559 ? -2.752 14.371 -17.678 1.00 93.00 559 HIS A CA 1
ATOM 4624 C C . HIS A 1 559 ? -1.478 14.985 -18.252 1.00 93.00 559 HIS A C 1
ATOM 4626 O O . HIS A 1 559 ? -0.481 14.284 -18.428 1.00 93.00 559 HIS A O 1
ATOM 4632 N N . ARG A 1 560 ? -1.490 16.296 -18.516 1.00 94.81 560 ARG A N 1
ATOM 4633 C CA . ARG A 1 560 ? -0.326 17.015 -19.052 1.00 94.81 560 ARG A CA 1
ATOM 4634 C C . ARG A 1 560 ? 0.813 17.047 -18.040 1.00 94.81 560 ARG A C 1
ATOM 4636 O O . ARG A 1 560 ? 1.942 16.708 -18.389 1.00 94.81 560 ARG A O 1
ATOM 4643 N N . VAL A 1 561 ? 0.512 17.361 -16.780 1.00 95.75 561 VAL A N 1
ATOM 4644 C CA . VAL A 1 561 ? 1.493 17.362 -15.688 1.00 95.75 561 VAL A CA 1
ATOM 4645 C C . VAL A 1 561 ? 2.097 15.974 -15.493 1.00 95.75 561 VAL A C 1
ATOM 4647 O O . VAL A 1 561 ? 3.319 15.857 -15.470 1.00 95.75 561 VAL A O 1
ATOM 4650 N N . ARG A 1 562 ? 1.283 14.910 -15.458 1.00 94.75 562 ARG A N 1
ATOM 4651 C CA . ARG A 1 562 ? 1.769 13.522 -15.394 1.00 94.75 562 ARG A CA 1
ATOM 4652 C C . ARG A 1 562 ? 2.772 13.219 -16.509 1.00 94.75 562 ARG A C 1
ATOM 4654 O O . ARG A 1 562 ? 3.853 12.705 -16.235 1.00 94.75 562 ARG A O 1
ATOM 4661 N N . THR A 1 563 ? 2.429 13.554 -17.753 1.00 93.19 563 THR A N 1
ATOM 4662 C CA . THR A 1 563 ? 3.297 13.334 -18.921 1.00 93.19 563 THR A CA 1
ATOM 4663 C C . THR A 1 563 ? 4.633 14.068 -18.785 1.00 93.19 563 THR A C 1
ATOM 4665 O O . THR A 1 563 ? 5.683 13.499 -19.080 1.00 93.19 563 THR A O 1
ATOM 4668 N N . ILE A 1 564 ? 4.620 15.312 -18.297 1.00 95.69 564 ILE A N 1
ATOM 4669 C CA . ILE A 1 564 ? 5.845 16.096 -18.096 1.00 95.69 564 ILE A CA 1
ATOM 4670 C C . ILE A 1 564 ? 6.681 15.571 -16.921 1.00 95.69 564 ILE A C 1
ATOM 4672 O O . ILE A 1 564 ? 7.905 15.554 -17.031 1.00 95.69 564 ILE A O 1
ATOM 4676 N N . ILE A 1 565 ? 6.064 15.077 -15.842 1.00 94.62 565 ILE A N 1
ATOM 4677 C CA . ILE A 1 565 ? 6.797 14.435 -14.738 1.00 94.62 565 ILE A CA 1
ATOM 4678 C C . ILE A 1 565 ? 7.518 13.175 -15.235 1.00 94.62 565 ILE A C 1
ATOM 4680 O O . ILE A 1 565 ? 8.696 12.999 -14.937 1.00 94.62 565 ILE A O 1
ATOM 4684 N N . PHE A 1 566 ? 6.863 12.329 -16.038 1.00 92.88 566 PHE A N 1
ATOM 4685 C CA . PHE A 1 566 ? 7.524 11.156 -16.624 1.00 92.88 566 PHE A CA 1
ATOM 4686 C C . PHE A 1 566 ? 8.702 11.532 -17.530 1.00 92.88 566 PHE A C 1
ATOM 4688 O O . PHE A 1 566 ? 9.745 10.878 -17.482 1.00 92.88 566 PHE A O 1
ATOM 4695 N N . LEU A 1 567 ? 8.575 12.609 -18.312 1.00 93.75 567 LEU A N 1
ATOM 4696 C CA . LEU A 1 567 ? 9.695 13.141 -19.088 1.00 93.75 567 LEU A CA 1
ATOM 4697 C C . LEU A 1 567 ? 10.840 13.632 -18.192 1.00 93.75 567 LEU A C 1
ATOM 4699 O O . LEU A 1 567 ? 12.000 13.346 -18.488 1.00 93.75 567 LEU A O 1
ATOM 4703 N N . ASP A 1 568 ? 10.539 14.339 -17.101 1.00 94.56 568 ASP A N 1
ATOM 4704 C CA . ASP A 1 568 ? 11.555 14.799 -16.149 1.00 94.56 568 ASP A CA 1
ATOM 4705 C C . ASP A 1 568 ? 12.305 13.621 -15.508 1.00 94.56 568 ASP A C 1
ATOM 4707 O O . ASP A 1 568 ? 13.536 13.613 -15.488 1.00 94.56 568 ASP A O 1
ATOM 4711 N N . ILE A 1 569 ? 11.579 12.582 -15.078 1.00 92.00 569 ILE A N 1
ATOM 4712 C CA . ILE A 1 569 ? 12.156 11.345 -14.528 1.00 92.00 569 ILE A CA 1
ATOM 4713 C C . ILE A 1 569 ? 13.095 10.688 -15.553 1.00 92.00 569 ILE A C 1
ATOM 4715 O O . ILE A 1 569 ? 14.232 10.345 -15.218 1.00 92.00 569 ILE A O 1
ATOM 4719 N N . ALA A 1 570 ? 12.672 10.575 -16.817 1.00 89.44 570 ALA A N 1
ATOM 4720 C CA . ALA A 1 570 ? 13.499 9.999 -17.878 1.00 89.44 570 ALA A CA 1
ATOM 4721 C C . ALA A 1 570 ? 14.773 10.820 -18.155 1.00 89.44 570 ALA A C 1
ATOM 4723 O O . ALA A 1 570 ? 15.841 10.252 -18.400 1.00 89.44 570 ALA A O 1
ATOM 4724 N N . LEU A 1 571 ? 14.696 12.152 -18.074 1.00 92.38 571 LEU A N 1
ATOM 4725 C CA . LEU A 1 571 ? 15.851 13.044 -18.218 1.00 92.38 571 LEU A CA 1
ATOM 4726 C C . LEU A 1 571 ? 16.838 12.920 -17.051 1.00 92.38 571 LEU A C 1
ATOM 4728 O O . LEU A 1 571 ? 18.052 12.919 -17.275 1.00 92.38 571 LEU A O 1
ATOM 4732 N N . VAL A 1 572 ? 16.339 12.789 -15.819 1.00 90.88 572 VAL A N 1
ATOM 4733 C CA . VAL A 1 572 ? 17.174 12.553 -14.632 1.00 90.88 572 VAL A CA 1
ATOM 4734 C C . VAL A 1 572 ? 17.900 11.215 -14.746 1.00 90.88 572 VAL A C 1
ATOM 4736 O O . VAL A 1 572 ? 19.106 11.151 -14.501 1.00 90.88 572 VAL A O 1
ATOM 4739 N N . GLU A 1 573 ? 17.212 10.156 -15.176 1.00 87.12 573 GLU A N 1
ATOM 4740 C CA . GLU A 1 573 ? 17.847 8.852 -15.367 1.00 87.12 573 GLU A CA 1
ATOM 4741 C C . GLU A 1 573 ? 18.871 8.865 -16.511 1.00 87.12 573 GLU A C 1
ATOM 4743 O O . GLU A 1 573 ? 19.956 8.298 -16.376 1.00 87.12 573 GLU A O 1
ATOM 4748 N N . TYR A 1 574 ? 18.578 9.558 -17.614 1.00 87.25 574 TYR A N 1
ATOM 4749 C CA . TYR A 1 574 ? 19.530 9.764 -18.706 1.00 87.25 574 TYR A CA 1
ATOM 4750 C C . TYR A 1 574 ? 20.810 10.464 -18.224 1.00 87.25 574 TYR A C 1
ATOM 4752 O O . TYR A 1 574 ? 21.914 9.981 -18.483 1.00 87.25 574 TYR A O 1
ATOM 4760 N N . MET A 1 575 ? 20.672 11.564 -17.475 1.00 89.44 575 MET A N 1
ATOM 4761 C CA . MET A 1 575 ? 21.804 12.288 -16.890 1.00 89.44 575 MET A CA 1
ATOM 4762 C C . MET A 1 575 ? 22.621 11.385 -15.961 1.00 89.44 575 MET A C 1
ATOM 4764 O O . MET A 1 575 ? 23.844 11.321 -16.086 1.00 89.44 575 MET A O 1
ATOM 4768 N N . ARG A 1 576 ? 21.947 10.643 -15.075 1.00 87.56 576 ARG A N 1
ATOM 4769 C CA . ARG A 1 576 ? 22.581 9.693 -14.157 1.00 87.56 576 ARG A CA 1
ATOM 4770 C C . ARG A 1 576 ? 23.394 8.638 -14.910 1.00 87.56 576 ARG A C 1
ATOM 4772 O O . ARG A 1 576 ? 24.566 8.454 -14.599 1.00 87.56 576 ARG A O 1
ATOM 4779 N N . LYS A 1 577 ? 22.817 8.013 -15.943 1.00 84.06 577 LYS A N 1
ATOM 4780 C CA . LYS A 1 577 ? 23.495 7.010 -16.786 1.00 84.06 577 LYS A CA 1
ATOM 4781 C C . LYS A 1 577 ? 24.727 7.571 -17.492 1.00 84.06 577 LYS A C 1
ATOM 4783 O O . LYS A 1 577 ? 25.729 6.868 -17.601 1.00 84.06 577 LYS A O 1
ATOM 4788 N N . ILE A 1 578 ? 24.674 8.817 -17.968 1.00 83.06 578 ILE A N 1
ATOM 4789 C CA . ILE A 1 578 ? 25.839 9.464 -18.587 1.00 83.06 578 ILE A CA 1
ATOM 4790 C C . ILE A 1 578 ? 26.964 9.646 -17.571 1.00 83.06 578 ILE A C 1
ATOM 4792 O O . ILE A 1 578 ? 28.110 9.319 -17.884 1.00 83.06 578 ILE A O 1
ATOM 4796 N N . VAL A 1 579 ? 26.641 10.184 -16.391 1.00 82.50 579 VAL A N 1
ATOM 4797 C CA . VAL A 1 579 ? 27.625 10.436 -15.335 1.00 82.50 579 VAL A CA 1
ATOM 4798 C C . VAL A 1 579 ? 28.229 9.107 -14.892 1.00 82.50 579 VAL A C 1
ATOM 4800 O O . VAL A 1 579 ? 29.425 8.899 -15.081 1.00 82.50 579 VAL A O 1
ATOM 4803 N N . GLU A 1 580 ? 27.401 8.171 -14.417 1.00 82.25 580 GLU A N 1
ATOM 4804 C CA . GLU A 1 580 ? 27.826 6.863 -13.901 1.00 82.25 580 GLU A CA 1
ATOM 4805 C C . GLU A 1 580 ? 28.593 6.040 -14.944 1.00 82.25 580 GLU A C 1
ATOM 4807 O O . GLU A 1 580 ? 29.630 5.454 -14.634 1.00 82.25 580 GLU A O 1
ATOM 4812 N N . GLY A 1 581 ? 28.151 6.054 -16.204 1.00 77.00 581 GLY A N 1
ATOM 4813 C CA . GLY A 1 581 ? 28.783 5.311 -17.294 1.00 77.00 581 GLY A CA 1
ATOM 4814 C C . GLY A 1 581 ? 30.173 5.815 -17.697 1.00 77.00 581 GLY A C 1
ATOM 4815 O O . GLY A 1 581 ? 30.847 5.162 -18.495 1.00 77.00 581 GLY A O 1
ATOM 4816 N N . ARG A 1 582 ? 30.620 6.968 -17.184 1.00 76.44 582 ARG A N 1
ATOM 4817 C CA . ARG A 1 582 ? 31.938 7.541 -17.495 1.00 76.44 582 ARG A CA 1
ATOM 4818 C C . ARG A 1 582 ? 32.824 7.747 -16.259 1.00 76.44 582 ARG A C 1
ATOM 4820 O O . ARG A 1 582 ? 33.956 8.170 -16.466 1.00 76.44 582 ARG A O 1
ATOM 4827 N N . ILE A 1 583 ? 32.365 7.425 -15.036 1.00 69.25 583 ILE A N 1
ATOM 4828 C CA . ILE A 1 583 ? 33.083 7.651 -13.752 1.00 69.25 583 ILE A CA 1
ATOM 4829 C C . ILE A 1 583 ? 34.510 7.068 -13.741 1.00 69.25 583 ILE A C 1
ATOM 4831 O O . ILE A 1 583 ? 35.385 7.611 -13.081 1.00 69.25 583 ILE A O 1
ATOM 4835 N N . ASN A 1 584 ? 34.774 6.008 -14.511 1.00 60.62 584 ASN A N 1
ATOM 4836 C CA . ASN A 1 584 ? 36.078 5.331 -14.558 1.00 60.62 584 ASN A CA 1
ATOM 4837 C C . ASN A 1 584 ? 37.039 5.858 -15.643 1.00 60.62 584 ASN A C 1
ATOM 4839 O O . ASN A 1 584 ? 38.014 5.183 -15.966 1.00 60.62 584 ASN A O 1
ATOM 4843 N N . LYS A 1 585 ? 36.752 7.004 -16.272 1.00 64.81 585 LYS A N 1
ATOM 4844 C CA . LYS A 1 585 ? 37.692 7.658 -17.199 1.00 64.81 585 LYS A CA 1
ATOM 4845 C C . LYS A 1 585 ? 38.532 8.667 -16.410 1.00 64.81 585 LYS A C 1
ATOM 4847 O O . LYS A 1 585 ? 37.989 9.310 -15.520 1.00 64.81 585 LYS A O 1
ATOM 4852 N N . ASP A 1 586 ? 39.810 8.833 -16.748 1.00 63.59 586 ASP A N 1
ATOM 4853 C CA . ASP A 1 586 ? 40.664 9.890 -16.188 1.00 63.59 586 ASP A CA 1
ATOM 4854 C C . ASP A 1 586 ? 40.060 11.262 -16.540 1.00 63.59 586 ASP A C 1
ATOM 4856 O O . ASP A 1 586 ? 40.227 11.765 -17.652 1.00 63.59 586 ASP A O 1
ATOM 4860 N N . TRP A 1 587 ? 39.240 11.825 -15.649 1.00 73.81 587 TRP A N 1
ATOM 4861 C CA . TRP A 1 587 ? 38.602 13.121 -15.877 1.00 73.81 587 TRP A CA 1
ATOM 4862 C C . TRP A 1 587 ? 39.565 14.230 -15.482 1.00 73.81 587 TRP A C 1
ATOM 4864 O O . TRP A 1 587 ? 40.050 14.272 -14.352 1.00 73.81 587 TRP A O 1
ATOM 4874 N N . GLU A 1 588 ? 39.769 15.175 -16.395 1.00 81.25 588 GLU A N 1
ATOM 4875 C CA . GLU A 1 588 ? 40.460 16.418 -16.073 1.00 81.25 588 GLU A CA 1
ATOM 4876 C C . GLU A 1 588 ? 39.739 17.137 -14.913 1.00 81.25 588 GLU A C 1
ATOM 4878 O O . GLU A 1 588 ? 38.504 17.249 -14.944 1.00 81.25 588 GLU A O 1
ATOM 4883 N N . PRO A 1 589 ? 40.460 17.660 -13.903 1.00 81.31 589 PRO A N 1
ATOM 4884 C CA . PRO A 1 589 ? 39.861 18.326 -12.742 1.00 81.31 589 PRO A CA 1
ATOM 4885 C C . PRO A 1 589 ? 38.848 19.429 -13.096 1.00 81.31 589 PRO A C 1
ATOM 4887 O O . PRO A 1 589 ? 37.798 19.542 -12.463 1.00 81.31 589 PRO A O 1
ATOM 4890 N N . ASP A 1 590 ? 39.097 20.192 -14.162 1.00 81.88 590 ASP A N 1
ATOM 4891 C CA . ASP A 1 590 ? 38.182 21.241 -14.633 1.00 81.88 590 ASP A CA 1
ATOM 4892 C C . ASP A 1 590 ? 36.851 20.687 -15.158 1.00 81.88 590 ASP A C 1
ATOM 4894 O O . ASP A 1 590 ? 35.798 21.316 -15.019 1.00 81.88 590 ASP A O 1
ATOM 4898 N N . THR A 1 591 ? 36.890 19.497 -15.757 1.00 81.31 591 THR A N 1
ATOM 4899 C CA . THR A 1 591 ? 35.706 18.785 -16.256 1.00 81.31 591 THR A CA 1
ATOM 4900 C C . THR A 1 591 ? 34.855 18.312 -15.080 1.00 81.31 591 THR A C 1
ATOM 4902 O O . THR A 1 591 ? 33.644 18.533 -15.064 1.00 81.31 591 THR A O 1
ATOM 4905 N N . LEU A 1 592 ? 35.492 17.756 -14.042 1.00 83.81 592 LEU A N 1
ATOM 4906 C CA . LEU A 1 592 ? 34.835 17.361 -12.790 1.00 83.81 592 LEU A CA 1
ATOM 4907 C C . LEU A 1 592 ? 34.088 18.530 -12.143 1.00 83.81 592 LEU A C 1
ATOM 4909 O O . LEU A 1 592 ? 32.914 18.397 -11.793 1.00 83.81 592 LEU A O 1
ATOM 4913 N N . ILE A 1 593 ? 34.743 19.687 -12.023 1.00 85.19 593 ILE A N 1
ATOM 4914 C CA . ILE A 1 593 ? 34.154 20.884 -11.414 1.00 85.19 593 ILE A CA 1
ATOM 4915 C C . ILE A 1 593 ? 32.929 21.365 -12.211 1.00 85.19 593 ILE A C 1
ATOM 4917 O O . ILE A 1 593 ? 31.894 21.687 -11.620 1.00 85.19 593 ILE A O 1
ATOM 4921 N N . LYS A 1 594 ? 33.002 21.373 -13.550 1.00 85.62 594 LYS A N 1
ATOM 4922 C CA . LYS A 1 594 ? 31.871 21.752 -14.417 1.00 85.62 594 LYS A CA 1
ATOM 4923 C C . LYS A 1 594 ? 30.708 20.766 -14.318 1.00 85.62 594 LYS A C 1
ATOM 4925 O O . LYS A 1 594 ? 29.560 21.194 -14.204 1.00 85.62 594 LYS A O 1
ATOM 4930 N N . ILE A 1 595 ? 30.988 19.461 -14.332 1.00 86.50 595 ILE A N 1
ATOM 4931 C CA . ILE A 1 595 ? 29.971 18.409 -14.179 1.00 86.50 595 ILE A CA 1
ATOM 4932 C C . ILE A 1 595 ? 29.286 18.526 -12.815 1.00 86.50 595 ILE A C 1
ATOM 4934 O O . ILE A 1 595 ? 28.058 18.459 -12.746 1.00 86.50 595 ILE A O 1
ATOM 4938 N N . LEU A 1 596 ? 30.050 18.754 -11.741 1.00 87.38 596 LEU A N 1
ATOM 4939 C CA . LEU A 1 596 ? 29.509 18.971 -10.400 1.00 87.38 596 LEU A CA 1
ATOM 4940 C C . LEU A 1 596 ? 28.579 20.189 -10.371 1.00 87.38 596 LEU A C 1
ATOM 4942 O O . LEU A 1 596 ? 27.453 20.081 -9.888 1.00 87.38 596 LEU A O 1
ATOM 4946 N N . GLY A 1 597 ? 29.011 21.319 -10.942 1.00 89.44 597 GLY A N 1
ATOM 4947 C CA . GLY A 1 597 ? 28.195 22.530 -11.045 1.00 89.44 597 GLY A CA 1
ATOM 4948 C C . GLY A 1 597 ? 26.865 22.283 -11.760 1.00 89.44 597 GLY A C 1
ATOM 4949 O O . GLY A 1 597 ? 25.809 22.593 -11.212 1.00 89.44 597 GLY A O 1
ATOM 4950 N N . LEU A 1 598 ? 26.904 21.640 -12.930 1.00 89.69 598 LEU A N 1
ATOM 4951 C CA . LEU A 1 598 ? 25.709 21.323 -13.720 1.00 89.69 598 LEU A CA 1
ATOM 4952 C C . LEU A 1 598 ? 24.791 20.288 -13.048 1.00 89.69 598 LEU A C 1
ATOM 4954 O O . LEU A 1 598 ? 23.569 20.340 -13.201 1.00 89.69 598 LEU A O 1
ATOM 4958 N N . THR A 1 599 ? 25.360 19.337 -12.309 1.00 88.56 599 THR A N 1
ATOM 4959 C CA . THR A 1 599 ? 24.586 18.345 -11.548 1.00 88.56 599 THR A CA 1
ATOM 4960 C C . THR A 1 599 ? 23.862 19.015 -10.380 1.00 88.56 599 THR A C 1
ATOM 4962 O O . THR A 1 599 ? 22.680 18.749 -10.158 1.00 88.56 599 THR A O 1
ATOM 4965 N N . LEU A 1 600 ? 24.530 19.941 -9.683 1.00 89.31 600 LEU A N 1
ATOM 4966 C CA . LEU A 1 600 ? 23.918 20.756 -8.633 1.00 89.31 600 LEU A CA 1
ATOM 4967 C C . LEU A 1 600 ? 22.818 21.668 -9.189 1.00 89.31 600 LEU A C 1
ATOM 4969 O O . LEU A 1 600 ? 21.747 21.734 -8.594 1.00 89.31 600 LEU A O 1
ATOM 4973 N N . ASP A 1 601 ? 23.034 22.302 -10.346 1.00 90.50 601 ASP A N 1
ATOM 4974 C CA . ASP A 1 601 ? 22.005 23.105 -11.023 1.00 90.50 601 ASP A CA 1
ATOM 4975 C C . ASP A 1 601 ? 20.747 22.269 -11.321 1.00 90.50 601 ASP A C 1
ATOM 4977 O O . ASP A 1 601 ? 19.626 22.693 -11.043 1.00 90.50 601 ASP A O 1
ATOM 4981 N N . ASN A 1 602 ? 20.919 21.038 -11.816 1.00 90.81 602 ASN A N 1
ATOM 4982 C CA . ASN A 1 602 ? 19.815 20.102 -12.045 1.00 90.81 602 ASN A CA 1
ATOM 4983 C C . ASN A 1 602 ? 19.093 19.685 -10.758 1.00 90.81 602 ASN A C 1
ATOM 4985 O O . ASN A 1 602 ? 17.875 19.494 -10.772 1.00 90.81 602 ASN A O 1
ATOM 4989 N N . TRP A 1 603 ? 19.830 19.492 -9.667 1.00 87.44 603 TRP A N 1
ATOM 4990 C CA . TRP A 1 603 ? 19.259 19.098 -8.383 1.00 87.44 603 TRP A CA 1
ATOM 4991 C C . TRP A 1 603 ? 18.429 20.234 -7.766 1.00 87.44 603 TRP A C 1
ATOM 4993 O O . TRP A 1 603 ? 17.295 20.010 -7.328 1.00 87.44 603 TRP A O 1
ATOM 5003 N N . LEU A 1 604 ? 18.952 21.463 -7.834 1.00 90.00 604 LEU A N 1
ATOM 5004 C CA . LEU A 1 604 ? 18.336 22.685 -7.309 1.00 90.00 604 LEU A CA 1
ATOM 5005 C C . LEU A 1 604 ? 17.042 23.098 -8.026 1.00 90.00 604 LEU A C 1
ATOM 5007 O O . LEU A 1 604 ? 16.250 23.837 -7.453 1.00 90.00 604 LEU A O 1
ATOM 5011 N N . LEU A 1 605 ? 16.761 22.590 -9.234 1.00 87.81 605 LEU A N 1
ATOM 5012 C CA . LEU A 1 605 ? 15.443 22.778 -9.869 1.00 87.81 605 LEU A CA 1
ATOM 5013 C C . LEU A 1 605 ? 14.298 22.171 -9.041 1.00 87.81 605 LEU A C 1
ATOM 5015 O O . LEU A 1 605 ? 13.149 22.586 -9.158 1.00 87.81 605 LEU A O 1
ATOM 5019 N N . THR A 1 606 ? 14.614 21.161 -8.232 1.00 81.12 606 THR A N 1
ATOM 5020 C CA . THR A 1 606 ? 13.634 20.290 -7.567 1.00 81.12 606 THR A CA 1
ATOM 5021 C C . THR A 1 606 ? 13.698 20.384 -6.039 1.00 81.12 606 THR A C 1
ATOM 5023 O O . THR A 1 606 ? 12.788 19.926 -5.346 1.00 81.12 606 THR A O 1
ATOM 5026 N N . ASN A 1 607 ? 14.773 20.980 -5.515 1.00 81.38 607 ASN A N 1
ATOM 5027 C CA . ASN A 1 607 ? 15.115 21.043 -4.100 1.00 81.38 607 ASN A CA 1
ATOM 5028 C C . ASN A 1 607 ? 15.547 22.459 -3.715 1.00 81.38 607 ASN A C 1
ATOM 5030 O O . ASN A 1 607 ? 16.451 23.023 -4.324 1.00 81.38 607 ASN A O 1
ATOM 5034 N N . ASN A 1 608 ? 14.959 22.986 -2.643 1.00 77.19 608 ASN A N 1
ATOM 5035 C CA . ASN A 1 608 ? 15.266 24.315 -2.112 1.00 77.19 608 ASN A CA 1
ATOM 5036 C C . ASN A 1 608 ? 16.089 24.241 -0.817 1.00 77.19 608 ASN A C 1
ATOM 5038 O O . ASN A 1 608 ? 15.818 24.984 0.124 1.00 77.19 608 ASN A O 1
ATOM 5042 N N . ASP A 1 609 ? 17.067 23.334 -0.736 1.00 82.00 609 ASP A N 1
ATOM 5043 C CA . ASP A 1 609 ? 17.931 23.238 0.445 1.00 82.00 609 ASP A CA 1
ATOM 5044 C C . ASP A 1 609 ? 18.835 24.485 0.545 1.00 82.00 609 ASP A C 1
ATOM 5046 O O . ASP A 1 609 ? 19.672 24.705 -0.343 1.00 82.00 609 ASP A O 1
ATOM 5050 N N . PRO A 1 610 ? 18.709 25.301 1.611 1.00 84.69 610 PRO A N 1
ATOM 5051 C CA . PRO A 1 610 ? 19.496 26.521 1.766 1.00 84.69 610 PRO A CA 1
ATOM 5052 C C . PRO A 1 610 ? 21.009 26.277 1.779 1.00 84.69 610 PRO A C 1
ATOM 5054 O O . PRO A 1 610 ? 21.764 27.094 1.248 1.00 84.69 610 PRO A O 1
ATOM 5057 N N . ASN A 1 611 ? 21.461 25.151 2.339 1.00 86.75 611 ASN A N 1
ATOM 5058 C CA . ASN A 1 611 ? 22.879 24.812 2.425 1.00 86.75 611 ASN A CA 1
ATOM 5059 C C . ASN A 1 611 ? 23.449 24.485 1.046 1.00 86.75 611 ASN A C 1
ATOM 5061 O O . ASN A 1 611 ? 24.559 24.906 0.718 1.00 86.75 611 ASN A O 1
ATOM 5065 N N . ILE A 1 612 ? 22.692 23.761 0.217 1.00 86.56 612 ILE A N 1
ATOM 5066 C CA . ILE A 1 612 ? 23.127 23.418 -1.142 1.00 86.56 612 ILE A CA 1
ATOM 5067 C C . ILE A 1 612 ? 23.094 24.646 -2.053 1.00 86.56 612 ILE A C 1
ATOM 5069 O O . ILE A 1 612 ? 24.017 24.834 -2.847 1.00 86.56 612 ILE A O 1
ATOM 5073 N N . ILE A 1 613 ? 22.099 25.527 -1.899 1.00 88.81 613 ILE A N 1
ATOM 5074 C CA . ILE A 1 613 ? 22.055 26.817 -2.603 1.00 88.81 613 ILE A CA 1
ATOM 5075 C C . ILE A 1 613 ? 23.310 27.640 -2.283 1.00 88.81 613 ILE A C 1
ATOM 5077 O O . ILE A 1 613 ? 23.961 28.154 -3.194 1.00 88.81 613 ILE A O 1
ATOM 5081 N N . GLU A 1 614 ? 23.680 27.758 -1.006 1.00 88.44 614 GLU A N 1
ATOM 5082 C CA . GLU A 1 614 ? 24.874 28.510 -0.613 1.00 88.44 614 GLU A CA 1
ATOM 5083 C C . GLU A 1 614 ? 26.164 27.829 -1.094 1.00 88.44 614 GLU A C 1
ATOM 5085 O O . GLU A 1 614 ? 27.036 28.484 -1.670 1.00 88.44 614 GLU A O 1
ATOM 5090 N N . SER A 1 615 ? 26.249 26.501 -0.979 1.00 87.25 615 SER A N 1
ATOM 5091 C CA . SER A 1 615 ? 27.368 25.710 -1.513 1.00 87.25 615 SER A CA 1
ATOM 5092 C C . SER A 1 615 ? 27.552 25.931 -3.017 1.00 87.25 615 SER A C 1
ATOM 5094 O O . SER A 1 615 ? 28.678 26.110 -3.486 1.00 87.25 615 SER A O 1
ATOM 5096 N N . LYS A 1 616 ? 26.454 26.001 -3.779 1.00 90.25 616 LYS A N 1
ATOM 5097 C CA . LYS A 1 616 ? 26.491 26.284 -5.216 1.00 90.25 616 LYS A CA 1
ATOM 5098 C C . LYS A 1 616 ? 27.020 27.686 -5.510 1.00 90.25 616 LYS A C 1
ATOM 5100 O O . LYS A 1 616 ? 27.887 27.827 -6.367 1.00 90.25 616 LYS A O 1
ATOM 5105 N N . LYS A 1 617 ? 26.595 28.710 -4.761 1.00 89.25 617 LYS A N 1
ATOM 5106 C CA . LYS A 1 617 ? 27.147 30.071 -4.916 1.00 89.25 617 LYS A CA 1
ATOM 5107 C C . LYS A 1 617 ? 28.656 30.108 -4.677 1.00 89.25 617 LYS A C 1
ATOM 5109 O O . LYS A 1 617 ? 29.367 30.838 -5.368 1.00 89.25 617 LYS A O 1
ATOM 5114 N N . HIS A 1 618 ? 29.154 29.358 -3.694 1.00 88.88 618 HIS A N 1
ATOM 5115 C CA . HIS A 1 618 ? 30.591 29.251 -3.444 1.00 88.88 618 HIS A CA 1
ATOM 5116 C C . HIS A 1 618 ? 31.320 28.537 -4.586 1.00 88.88 618 HIS A C 1
ATOM 5118 O O . HIS A 1 618 ? 32.357 29.028 -5.033 1.00 88.88 618 HIS A O 1
ATOM 5124 N N . LEU A 1 619 ? 30.760 27.441 -5.104 1.00 88.00 619 LEU A N 1
ATOM 5125 C CA . LEU A 1 619 ? 31.310 26.731 -6.259 1.00 88.00 619 LEU A CA 1
ATOM 5126 C C . LEU A 1 619 ? 31.386 27.630 -7.503 1.00 88.00 619 LEU A C 1
ATOM 5128 O O . LEU A 1 619 ? 32.425 27.683 -8.156 1.00 88.00 619 LEU A O 1
ATOM 5132 N N . ASP A 1 620 ? 30.336 28.401 -7.788 1.00 88.06 620 ASP A N 1
ATOM 5133 C CA . ASP A 1 620 ? 30.306 29.324 -8.930 1.00 88.06 620 ASP A CA 1
ATOM 5134 C C . ASP A 1 620 ? 31.380 30.416 -8.818 1.00 88.06 620 ASP A C 1
ATOM 5136 O O . ASP A 1 620 ? 32.031 30.762 -9.807 1.00 88.06 620 ASP A O 1
ATOM 5140 N N . LYS A 1 621 ? 31.632 30.924 -7.602 1.00 86.75 621 LYS A N 1
ATOM 5141 C CA . LYS A 1 621 ? 32.733 31.866 -7.342 1.00 86.75 621 LYS A CA 1
ATOM 5142 C C . LYS A 1 621 ? 34.101 31.228 -7.590 1.00 86.75 621 LYS A C 1
ATOM 5144 O O . LYS A 1 621 ? 34.959 31.882 -8.180 1.00 86.75 621 LYS A O 1
ATOM 5149 N N . LEU A 1 622 ? 34.299 29.975 -7.171 1.00 81.88 622 LEU A N 1
ATOM 5150 C CA . LEU A 1 622 ? 35.547 29.238 -7.393 1.00 81.88 622 LEU A CA 1
ATOM 5151 C C . LEU A 1 622 ? 35.810 29.031 -8.890 1.00 81.88 622 LEU A C 1
ATOM 5153 O O . LEU A 1 622 ? 36.898 29.359 -9.367 1.00 81.88 622 LEU A O 1
ATOM 5157 N N . ILE A 1 623 ? 34.795 28.599 -9.645 1.00 81.56 623 ILE A N 1
ATOM 5158 C CA . ILE A 1 623 ? 34.870 28.446 -11.107 1.00 81.56 623 ILE A CA 1
ATOM 5159 C C . ILE A 1 623 ? 35.225 29.781 -11.774 1.00 81.56 623 ILE A C 1
ATOM 5161 O O . ILE A 1 623 ? 36.119 29.837 -12.618 1.00 81.56 623 ILE A O 1
ATOM 5165 N N . ALA A 1 624 ? 34.569 30.871 -11.367 1.00 80.44 624 ALA A N 1
ATOM 5166 C CA . ALA A 1 624 ? 34.823 32.201 -11.915 1.00 80.44 624 ALA A CA 1
ATOM 5167 C C . ALA A 1 624 ? 36.224 32.744 -11.572 1.00 80.44 624 ALA A C 1
ATOM 5169 O O . ALA A 1 624 ? 36.779 33.528 -12.343 1.00 80.44 624 ALA A O 1
ATOM 5170 N N . SER A 1 625 ? 36.799 32.354 -10.428 1.00 71.81 625 SER A N 1
ATOM 5171 C CA . SER A 1 625 ? 38.167 32.731 -10.049 1.00 71.81 625 SER A CA 1
ATOM 5172 C C . SER A 1 625 ? 39.242 31.941 -10.797 1.00 71.81 625 SER A C 1
ATOM 5174 O O . SER A 1 625 ? 40.249 32.534 -11.172 1.00 71.81 625 SER A O 1
ATOM 5176 N N . GLY A 1 626 ? 39.011 30.653 -11.079 1.00 62.41 626 GLY A N 1
ATOM 5177 C CA . GLY A 1 626 ? 39.957 29.799 -11.807 1.00 62.41 626 GLY A CA 1
ATOM 5178 C C . GLY A 1 626 ? 40.064 30.103 -13.306 1.00 62.41 626 GLY A C 1
ATOM 5179 O O . GLY A 1 626 ? 41.072 29.788 -13.915 1.00 62.41 626 GLY A O 1
ATOM 5180 N N . GLN A 1 627 ? 39.064 30.761 -13.905 1.00 57.22 627 GLN A N 1
ATOM 5181 C CA . GLN A 1 627 ? 39.100 31.196 -15.314 1.00 5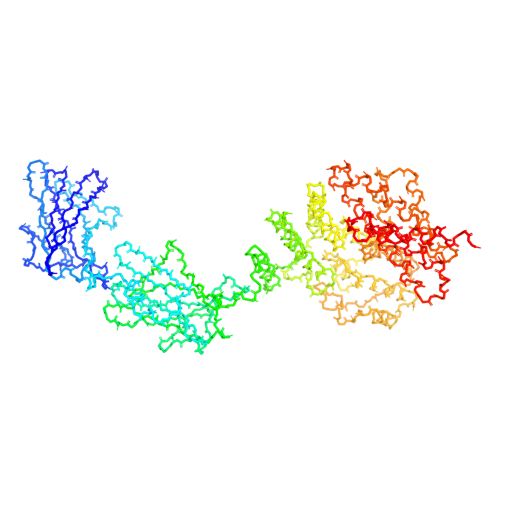7.22 627 GLN A CA 1
ATOM 5182 C C . GLN A 1 627 ? 39.853 32.523 -15.543 1.00 57.22 627 GLN A C 1
ATOM 5184 O O . GLN A 1 627 ? 39.991 32.957 -16.686 1.00 57.22 627 GLN A O 1
ATOM 5189 N N . LYS A 1 628 ? 40.279 33.212 -14.471 1.00 49.06 628 LYS A N 1
ATOM 5190 C CA . LYS A 1 628 ? 40.991 34.506 -14.531 1.00 49.06 628 LYS A CA 1
ATOM 5191 C C . LYS A 1 628 ? 42.513 34.390 -14.378 1.00 49.06 628 LYS A C 1
ATOM 5193 O O . LYS A 1 628 ? 43.195 35.412 -14.435 1.00 49.06 628 LYS A O 1
ATOM 5198 N N . THR A 1 629 ? 43.015 33.180 -14.172 1.00 40.41 629 THR A N 1
ATOM 5199 C CA . THR A 1 629 ? 44.435 32.794 -14.146 1.00 40.41 629 THR A CA 1
ATOM 5200 C C . THR A 1 629 ? 44.721 31.919 -15.343 1.00 40.41 629 THR A C 1
ATOM 5202 O O . THR A 1 629 ? 45.791 32.114 -15.957 1.00 40.41 629 THR A O 1
#

Sequence (629 aa):
MSESKEQIKTENGFNININAISSEDKLNISIEIDYSNNVILHWGLYRHDNPSWHIPEMSTWPKDSISYKNKAVQSPFITKEAKGVLEIKIDNYKDYSFIPFALYFPDTEQWDNNNGQNYLINIPLWRKTSKSPLNYFMDKLDVFEILFSQQHHFKRLGDVCAIVNKNGNNLQLTIASDISGHLLLHWGIISRFKNQWQLPDESFRPLNTTPVCSSSVETLFIEQDGYKTLNLTASIDEAPERIAFVIRRDYDQWIKRDATDWIIPFGALVHKDKPIDNVELSHITSEIIEREMSNNSWTLMHRFNLCHDLINRSEDNIAALAYLFVWLRFSELRQLDWQRNYNTQPRELAHSMDRLTLRLAWLYIDMPSTRQIASLMLSTLGPGGDGQRIRDEILQIMHRHRIKEVTGSFLEEWHQKLHNNTTPDDVVICEAYIAFLKSNGNLETFYQTLNHKGVTKQRLETFERAIKTPPDFVHYLKDALIHDFEFFLSILKKVHVGTDLQSAIEASGYILSDYIKGRLWFLFDNRLNQTIPMEQQIGTVFFIRKNLYDILNNDRDSHRVRTIIFLDIALVEYMRKIVEGRINKDWEPDTLIKILGLTLDNWLLTNNDPNIIESKKHLDKLIASGQKT

Radius of gyration: 39.31 Å; chains: 1; bounding box: 108×62×98 Å

pLDDT: mean 85.01, std 10.95, range [40.41, 97.62]

Foldseek 3Di:
DDKDWDWDAFPVGKIKIWIWDDDDFKIKIKIKILAQDKKKKKKAFQFPLGGAQAHADPVFDWPPWDDDVNRTIIHIFHGDPNITMDMTMHGRCQRTAWMFIWMADPVVRDIGQPVVVGDIDGDDHDQPDDDAPQVVVCVVCVVFAWLDKDKDADVSFWIWMWTWTDDPQKIKIKIKTLGDAWKKKKKAFAALQHPDAAHQDPVQDDPQWADDDRRIIIDTFDDDPNMTMDMTMDGLVRKGQKMWIWMDGSNHDIHDDVPHIDIGGTSVSVVPVPDPPDPLLSVLNSVLCCQQVDLDWDALLNLLQSLLVSCVVQVPPLVSLVVSLVVLQCVLVVVGPHTHPDFDFLVSNLVSLCSSLLSLLLSLQPPVVCVVSSLSSLLSGALGDCLVVLLVLLV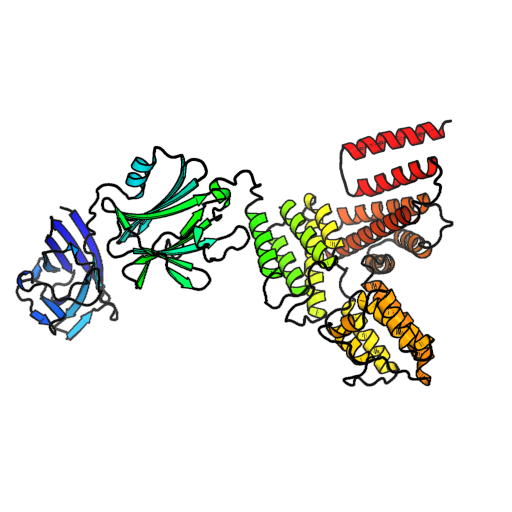VLCVVVVPDCDPQAQSNLVSVLSRRHQDPLVLQQLVLVLQCLVVQNDQVSSQVSSVVVPHHQVNQCPRPSHRNHGHDGDPVCSVVSNVSSVVSSVSSCCRHPRQPLVVLLVLLVVVDDPVLSVLSVVLVVCLVPPVDQLLVSLVSLLVSVLVLLVCSNPDNNSSNSSSSSSNNSSSVVSNVCSCVVCVPPPDDPLSVLSNVLSVLSSVVSSDDDVVSVVVSVVSVVVNVVVVVD

Secondary structure (DSSP, 8-state):
-EEEEEEEE-TTS-EEEEEEEEETTEEEEEEEES--SS-EEEE-BEESS--S-BPPPGGGPPTT-EEETTTEEEEEPEEETTEEEEEEEEETGGGEEEEEEEEEETTTTEEE-TTTT-EEEEPPP--S-SS-HHHHHHHHHTTSEEEEEEEEEETTTEEEEEEEEEETTEEEEEEEE---S-EEEEEEEEETTEEEEEPPPGGGSPTTEEEEETTEEEEE-EEETTEEEEEEEEETTT--SEEEEEEEETTTEEE-BTTB-EEEE-GGGT-TTS----HHHHHHHHHHHHHHH-SS-EEHHHHHHHHHHHHHHSTT-HHHHHHHHHHHHHHHTTSS-SEES----HHHHHHHHHHHHHHHHHHHHH-GGGHHHHHHHHTTS--S-HHHHHHHHHHHHHHHTT----TT-HHHHHHHHHHH---HHHHHHHHHHHHHHHTTS-HHHHHHHHHHTT--HHHHHTSSS---SPPP--GGGHHHHHHHHHHHHHHHHHHHSTT-HHHHHHHHTTTS-HHHHHHHHHHHHTTT-TTS-HHHHHHHHHHHHHHHHHHHHH---HHHHHHHHHHHHHHHHHHHHHHHTTTTS---HHHHHHHHHHHHHHHHTT---HHHHHHHHHHHHHHHHHTT-